Protein AF-0000000070773188 (afdb_homodimer)

pLDDT: mean 74.92, std 26.92, range [25.73, 98.94]

InterPro domains:
  IPR004213 Flt3 ligand [PF02947] (30-165)
  IPR004213 Flt3 ligand [PTHR11032] (2-236)
  IPR009079 Four-helical cytokine-like, core [G3DSA:1.20.1250.10] (27-166)
  IPR009079 Four-helical cytokine-like, core [SSF47266] (28-166)

Sequence (478 aa):
MNWHHGIPNSCLVFLLLLSFSTSSEPSKGCIFGSVPIDTSDFPSIVKNLKKLLLLDYPVPVPVNLKQDEFCKELWHVHLIHRNLNRMINVSGSELEKSIRKLMIHTTFVEMCDINDSCVKFITTNISEFLEPIPSYLSDLRKKMEEFEAHDVPANFSNCTVIHCQPELSPPPALQVTASKQTPDRNSQHDTRGKSYWVLLVIAVLMLVVFVIWMLLHKRPWQRSQRYEERELELVELQTMNWHHGIPNSCLVFLLLLSFSTSSEPSKGCIFGSVPIDTSDFPSIVKNLKKLLLLDYPVPVPVNLKQDEFCKELWHVHLIHRNLNRMINVSGSELEKSIRKLMIHTTFVEMCDINDSCVKFITTNISEFLEPIPSYLSDLRKKMEEFEAHDVPANFSNCTVIHCQPELSPPPALQVTASKQTPDRNSQHDTRGKSYWVLLVIAVLMLVVFVIWMLLHKRPWQRSQRYEERELELVELQT

Foldseek 3Di:
DPPPPPPPPPVVVVVVVVVVCPVVPLPDQQKALDQQADDDPLVVLLVVLVVVDPQQDKDKDFDWFDDDPQQVLLVLLQVLLVRLVVCLVVDDDVSNVSSVVNNSRSVSCVSQLADDPVTDIDMGTVNVSSVCNSVSSVVNSVSQVVCVVVSHIDHCSVNRYTDTHDPPPPPPPPPPPPVPPVVPPCVVVCCVVVVVVVVVVVVVVVVVVVVVVCVVVVPPPPPPPPPVPPVVVVVVVVD/DPPPPPPPPPVVVVVVVVVVCPVVPLPDQQKALDQQADDDPLVVLLVVLVVVDPQQDKFKDFDWFDDDPQQVLLVLLQRLLVRLVVCLVVDDDVSNVSSVVNNSRSVSCVSQLADDPVTDIDMGTVNVSSVCNSVSSVVNSVSQVVCVVVSHIDHCSVNSYTDGHDPPPPPPPPPPPPVPVPVVPPVVPCCVVCVVVVVVVVVVVVVVVVVVVVVVVVPPPPPVVPPVVVVVVVVVVVD

Nearest PDB structures (foldseek):
  7qdp-assembly1_A  TM=8.567E-01  e=2.627E-10  Homo sapiens
  1ete-assembly1_A  TM=8.708E-01  e=9.186E-10  Homo sapiens
  3qs7-assembly1_A  TM=8.500E-01  e=2.559E-09  Homo sapiens
  7zv9-assembly5_I  TM=8.823E-01  e=6.732E-09  Homo sapiens
  3uf2-assembly5_J  TM=5.240E-01  e=2.387E-02  Homo sapiens

Radius of gyration: 49.36 Å; Cα contacts (8 Å, |Δi|>4): 423; chains: 2; bounding box: 162×123×147 Å

Secondary structure (DSSP, 8-state):
----------HHHHHHHHHT-------TTSEESS--S----HHHHHHHHHTTSBTT-EEEEES-BPP-TTTHHHHHHHHHHHHHHHHHHTB-HHHHHHHHHHHTTTGGGGGS--B-TT--EEEEEHHHHHTTHHHHHHHHHHHHHHHHHTT--EE-GGGSB--B--------------------------GGGHHHHHHHHHHHHHHHHHHHHHHHHSGGGGGGGTHHHHHHHHHHHT-/---------HHHHHHHHHHT-------TTSEESS--S----HHHHHHHHHTTSBTT-EEEEES-BPP-TTTHHHHHHHHHHHHHHHHHHTB-HHHHHHHHHHHTTTGGGGGS--B-TT--EEEEEHHHHHTTHHHHHHHHHHHHHHHHHTT--EE-GGGSB--B--------------------------GGGHHHHHHHHHHHHHHHHHHHHHHHHHTHHHHHHHHHHHHHHHHHHH-

Structure (mmCIF, N/CA/C/O backbone):
data_AF-0000000070773188-model_v1
#
loop_
_entity.id
_entity.type
_entity.pdbx_description
1 polymer 'Fms related receptor tyrosine kinase 3 ligand'
#
loop_
_atom_site.group_PDB
_atom_site.id
_atom_site.type_symbol
_atom_site.label_atom_id
_atom_site.label_alt_id
_atom_site.label_comp_id
_atom_site.label_asym_id
_atom_site.label_entity_id
_atom_site.label_seq_id
_atom_site.pdbx_PDB_ins_code
_atom_site.Cartn_x
_atom_site.Cartn_y
_atom_site.Cartn_z
_atom_site.occupancy
_atom_site.B_iso_or_equiv
_atom_site.auth_seq_id
_atom_site.auth_comp_id
_atom_site.auth_asym_id
_atom_site.auth_atom_id
_atom_site.pdbx_PDB_model_num
ATOM 1 N N . MET A 1 1 ? 27.734 -11.766 65.25 1 29.62 1 MET A N 1
ATOM 2 C CA . MET A 1 1 ? 27.609 -10.406 64.75 1 29.62 1 MET A CA 1
ATOM 3 C C . MET A 1 1 ? 26.906 -10.406 63.375 1 29.62 1 MET A C 1
ATOM 5 O O . MET A 1 1 ? 27.438 -10.938 62.406 1 29.62 1 MET A O 1
ATOM 9 N N . ASN A 1 2 ? 25.547 -10.516 63.344 1 33.69 2 ASN A N 1
ATOM 10 C CA . ASN A 1 2 ? 24.516 -10.641 62.312 1 33.69 2 ASN A CA 1
ATOM 11 C C . ASN A 1 2 ? 24.469 -9.398 61.438 1 33.69 2 ASN A C 1
ATOM 13 O O . ASN A 1 2 ? 24.156 -8.305 61.906 1 33.69 2 ASN A O 1
ATOM 17 N N . TRP A 1 3 ? 25.422 -9.305 60.5 1 35.88 3 TRP A N 1
ATOM 18 C CA . TRP A 1 3 ? 25.562 -8.219 59.531 1 35.88 3 TRP A CA 1
ATOM 19 C C . TRP A 1 3 ? 24.312 -8.102 58.688 1 35.88 3 TRP A C 1
ATOM 21 O O . TRP A 1 3 ? 23.953 -9.039 57.969 1 35.88 3 TRP A O 1
ATOM 31 N N . HIS A 1 4 ? 23.25 -7.434 59.188 1 36.78 4 HIS A N 1
ATOM 32 C CA . HIS A 1 4 ? 22.047 -7.016 58.469 1 36.78 4 HIS A CA 1
ATOM 33 C C . HIS A 1 4 ? 22.391 -6.215 57.219 1 36.78 4 HIS A C 1
ATOM 35 O O . HIS A 1 4 ? 23.047 -5.172 57.312 1 36.78 4 HIS A O 1
ATOM 41 N N . HIS A 1 5 ? 22.844 -6.945 56.156 1 38.97 5 HIS A N 1
ATOM 42 C CA . HIS A 1 5 ? 23.016 -6.332 54.844 1 38.97 5 HIS A CA 1
ATOM 43 C C . HIS A 1 5 ? 21.766 -5.539 54.469 1 38.97 5 HIS A C 1
ATOM 45 O O . HIS A 1 5 ? 20.656 -6.09 54.406 1 38.97 5 HIS A O 1
ATOM 51 N N . GLY A 1 6 ? 21.688 -4.27 54.875 1 37.22 6 GLY A N 1
ATOM 52 C CA . GLY A 1 6 ? 20.688 -3.285 54.5 1 37.22 6 GLY A CA 1
ATOM 53 C C . GLY A 1 6 ? 20.406 -3.236 53 1 37.22 6 GLY A C 1
ATOM 54 O O . GLY A 1 6 ? 21.328 -3.352 52.188 1 37.22 6 GLY A O 1
ATOM 55 N N . ILE A 1 7 ? 19.281 -3.869 52.656 1 40.91 7 ILE A N 1
ATOM 56 C CA . ILE A 1 7 ? 18.656 -3.846 51.312 1 40.91 7 ILE A CA 1
ATOM 57 C C . ILE A 1 7 ? 18.672 -2.42 50.781 1 40.91 7 ILE A C 1
ATOM 59 O O . ILE A 1 7 ? 18.094 -1.511 51.375 1 40.91 7 ILE A O 1
ATOM 63 N N . PRO A 1 8 ? 19.797 -2.09 50.031 1 40.59 8 PRO A N 1
ATOM 64 C CA . PRO A 1 8 ? 19.859 -0.751 49.469 1 40.59 8 PRO A CA 1
ATOM 65 C C . PRO A 1 8 ? 18.531 -0.321 48.812 1 40.59 8 PRO A C 1
ATOM 67 O O . PRO A 1 8 ? 17.688 -1.167 48.5 1 40.59 8 PRO A O 1
ATOM 70 N N . ASN A 1 9 ? 18.203 1.044 48.906 1 40.5 9 ASN A N 1
ATOM 71 C CA . ASN A 1 9 ? 17.109 1.938 48.531 1 40.5 9 ASN A CA 1
ATOM 72 C C . ASN A 1 9 ? 16.797 1.844 47.031 1 40.5 9 ASN A C 1
ATOM 74 O O . ASN A 1 9 ? 17.422 2.52 46.219 1 40.5 9 ASN A O 1
ATOM 78 N N . SER A 1 10 ? 16.609 0.617 46.531 1 43.84 10 SER A N 1
ATOM 79 C CA . SER A 1 10 ? 16.141 0.482 45.156 1 43.84 10 SER A CA 1
ATOM 80 C C . SER A 1 10 ? 14.906 1.344 44.906 1 43.84 10 SER A C 1
ATOM 82 O O . SER A 1 10 ? 14.359 1.335 43.812 1 43.84 10 SER A O 1
ATOM 84 N N . CYS A 1 11 ? 14.328 1.82 46.031 1 43.19 11 CYS A N 1
ATOM 85 C CA . CYS A 1 11 ? 13.094 2.557 45.781 1 43.19 11 CYS A CA 1
ATOM 86 C C . CYS A 1 11 ? 13.383 3.932 45.188 1 43.19 11 CYS A C 1
ATOM 88 O O . CYS A 1 11 ? 12.516 4.547 44.562 1 43.19 11 CYS A O 1
ATOM 90 N N . LEU A 1 12 ? 14.625 4.422 45.5 1 42.66 12 LEU A N 1
ATOM 91 C CA . LEU A 1 12 ? 14.859 5.797 45.062 1 42.66 12 LEU A CA 1
ATOM 92 C C . LEU A 1 12 ? 15.078 5.867 43.562 1 42.66 12 LEU A C 1
ATOM 94 O O . LEU A 1 12 ? 14.758 6.879 42.906 1 42.66 12 LEU A O 1
ATOM 98 N N . VAL A 1 13 ? 15.594 4.734 42.938 1 45.41 13 VAL A N 1
ATOM 99 C CA . VAL A 1 13 ? 15.875 4.867 41.531 1 45.41 13 VAL A CA 1
ATOM 100 C C . VAL A 1 13 ? 14.578 4.852 40.719 1 45.41 13 VAL A C 1
ATOM 102 O O . VAL A 1 13 ? 14.516 5.371 39.625 1 45.41 13 VAL A O 1
ATOM 105 N N . PHE A 1 14 ? 13.508 4.117 41.281 1 43.34 14 PHE A N 1
ATOM 106 C CA . PHE A 1 14 ? 12.281 4.059 40.5 1 43.34 14 PHE A CA 1
ATOM 107 C C . PHE A 1 14 ? 11.586 5.418 40.469 1 43.34 14 PHE A C 1
ATOM 109 O O . PHE A 1 14 ? 10.93 5.77 39.5 1 43.34 14 PHE A O 1
ATOM 116 N N . LEU A 1 15 ? 11.773 6.266 41.594 1 40.38 15 LEU A N 1
ATOM 117 C CA . LEU A 1 15 ? 11.078 7.551 41.625 1 40.38 15 LEU A CA 1
ATOM 118 C C . LEU A 1 15 ? 11.711 8.523 40.625 1 40.38 15 LEU A C 1
ATOM 120 O O . LEU A 1 15 ? 11.023 9.391 40.094 1 40.38 15 LEU A O 1
ATOM 124 N N . LEU A 1 16 ? 13.047 8.414 40.406 1 40.19 16 LEU A N 1
ATOM 125 C CA . LEU A 1 16 ? 13.648 9.422 39.562 1 40.19 16 LEU A CA 1
ATOM 126 C C . LEU A 1 16 ? 13.242 9.203 38.094 1 40.19 16 LEU A C 1
ATOM 128 O O . LEU A 1 16 ? 13.164 10.156 37.312 1 40.19 16 LEU A O 1
ATOM 132 N N . LEU A 1 17 ? 13.086 7.902 37.75 1 40.06 17 LEU A N 1
ATOM 133 C CA . LEU A 1 17 ? 12.758 7.73 36.312 1 40.06 17 LEU A CA 1
ATOM 134 C C . LEU A 1 17 ? 11.344 8.219 36.031 1 40.06 17 LEU A C 1
ATOM 136 O O . LEU A 1 17 ? 11.031 8.594 34.906 1 40.06 17 LEU A O 1
ATOM 140 N N . LEU A 1 18 ? 10.461 8.148 37.031 1 40.38 18 LEU A N 1
ATOM 141 C CA . LEU A 1 18 ? 9.109 8.641 36.75 1 40.38 18 LEU A CA 1
ATOM 142 C C . LEU A 1 18 ? 9.102 10.156 36.625 1 40.38 18 LEU A C 1
ATOM 144 O O . LEU A 1 18 ? 8.219 10.727 35.969 1 40.38 18 LEU A O 1
ATOM 148 N N . SER A 1 19 ? 9.969 10.859 37.344 1 39.88 19 SER A N 1
ATOM 149 C CA . SER A 1 19 ? 9.867 12.312 37.281 1 39.88 19 SER A CA 1
ATOM 150 C C . SER A 1 19 ? 10.281 12.852 35.938 1 39.88 19 SER A C 1
ATOM 152 O O . SER A 1 19 ? 9.938 13.977 35.562 1 39.88 19 SER A O 1
ATOM 154 N N . PHE A 1 20 ? 11.258 12.219 35.25 1 39.25 20 PHE A N 1
ATOM 155 C CA . PHE A 1 20 ? 11.68 12.883 34 1 39.25 20 PHE A CA 1
ATOM 156 C C . PHE A 1 20 ? 10.625 12.742 32.938 1 39.25 20 PHE A C 1
ATOM 158 O O . PHE A 1 20 ? 10.82 13.188 31.797 1 39.25 20 PHE A O 1
ATOM 165 N N . SER A 1 21 ? 9.766 11.781 33.062 1 37.88 21 SER A N 1
ATOM 166 C CA . SER A 1 21 ? 8.742 11.938 32.031 1 37.88 21 SER A CA 1
ATOM 167 C C . SER A 1 21 ? 7.898 13.188 32.281 1 37.88 21 SER A C 1
ATOM 169 O O . SER A 1 21 ? 6.844 13.117 32.906 1 37.88 21 SER A O 1
ATOM 171 N N . THR A 1 22 ? 8.445 14.297 32.719 1 37.09 22 THR A N 1
ATOM 172 C CA . THR A 1 22 ? 7.617 15.469 32.469 1 37.09 22 THR A CA 1
ATOM 173 C C . THR A 1 22 ? 6.863 15.344 31.141 1 37.09 22 THR A C 1
ATOM 175 O O . THR A 1 22 ? 7.465 15.422 30.062 1 37.09 22 THR A O 1
ATOM 178 N N . SER A 1 23 ? 6 14.383 31.047 1 39.22 23 SER A N 1
ATOM 179 C CA . SER A 1 23 ? 4.953 14.609 30.047 1 39.22 23 SER A CA 1
ATOM 180 C C . SER A 1 23 ? 4.66 16.094 29.875 1 39.22 23 SER A C 1
ATOM 182 O O . SER A 1 23 ? 4.344 16.781 30.844 1 39.22 23 SER A O 1
ATOM 184 N N . SER A 1 24 ? 5.5 16.891 29.125 1 40.66 24 SER A N 1
ATOM 185 C CA . SER A 1 24 ? 4.984 18.172 28.688 1 40.66 24 SER A CA 1
ATOM 186 C C . SER A 1 24 ? 3.461 18.203 28.703 1 40.66 24 SER A C 1
ATOM 188 O O . SER A 1 24 ? 2.816 17.344 28.094 1 40.66 24 SER A O 1
ATOM 190 N N . GLU A 1 25 ? 2.777 18.469 29.797 1 44.78 25 GLU A N 1
ATOM 191 C CA . GLU A 1 25 ? 1.37 18.844 29.75 1 44.78 25 GLU A CA 1
ATOM 192 C C . GLU A 1 25 ? 0.973 19.344 28.375 1 44.78 25 GLU A C 1
ATOM 194 O O . GLU A 1 25 ? 1.732 20.078 27.734 1 44.78 25 GLU A O 1
ATOM 199 N N . PRO A 1 26 ? 0.299 18.484 27.594 1 47.28 26 PRO A N 1
ATOM 200 C CA . PRO A 1 26 ? -0.223 19.109 26.375 1 47.28 26 PRO A CA 1
ATOM 201 C C . PRO A 1 26 ? -0.466 20.609 26.547 1 47.28 26 PRO A C 1
ATOM 203 O O . PRO A 1 26 ? -1.081 21.031 27.516 1 47.28 26 PRO A O 1
ATOM 206 N N . SER A 1 27 ? 0.454 21.5 26.391 1 51.06 27 SER A N 1
ATOM 207 C CA . SER A 1 27 ? 0.177 22.938 26.422 1 51.06 27 SER A CA 1
ATOM 208 C C . SER A 1 27 ? -1.197 23.25 25.828 1 51.06 27 SER A C 1
ATOM 210 O O . SER A 1 27 ? -1.554 22.734 24.766 1 51.06 27 SER A O 1
ATOM 212 N N . LYS A 1 28 ? -2.164 23.5 26.578 1 61.47 28 LYS A N 1
ATOM 213 C CA . LYS A 1 28 ? -3.379 24.172 26.125 1 61.47 28 LYS A CA 1
ATOM 214 C C . LYS A 1 28 ? -3.066 25.203 25.047 1 61.47 28 LYS A C 1
ATOM 216 O O . LYS A 1 28 ? -2.174 26.031 25.203 1 61.47 28 LYS A O 1
ATOM 221 N N . GLY A 1 29 ? -3.348 25.141 23.734 1 80.38 29 GLY A N 1
ATOM 222 C CA . GLY A 1 29 ? -3.426 26.188 22.734 1 80.38 29 GLY A CA 1
ATOM 223 C C . GLY A 1 29 ? -2.328 26.094 21.688 1 80.38 29 GLY A C 1
ATOM 224 O O . GLY A 1 29 ? -1.975 27.094 21.062 1 80.38 29 GLY A O 1
ATOM 225 N N . CYS A 1 30 ? -1.532 24.938 21.516 1 95.88 30 CYS A N 1
ATOM 226 C CA . CYS A 1 30 ? -0.493 24.75 20.516 1 95.88 30 CYS A CA 1
ATOM 227 C C . CYS A 1 30 ? 0.729 25.609 20.828 1 95.88 30 CYS A C 1
ATOM 229 O O . CYS A 1 30 ? 1.216 26.344 19.969 1 95.88 30 CYS A O 1
ATOM 231 N N . ILE A 1 31 ? 1.1 25.594 22.109 1 95.69 31 ILE A N 1
ATOM 232 C CA . ILE A 1 31 ? 2.27 26.281 22.625 1 95.69 31 ILE A CA 1
ATOM 233 C C . ILE A 1 31 ? 3.244 25.281 23.234 1 95.69 31 ILE A C 1
ATOM 235 O O . ILE A 1 31 ? 2.861 24.469 24.062 1 95.69 31 ILE A O 1
ATOM 239 N N . PHE A 1 32 ? 4.477 25.453 22.797 1 95.62 32 PHE A N 1
ATOM 240 C CA . PHE A 1 32 ? 5.441 24.422 23.188 1 95.62 32 PHE A CA 1
ATOM 241 C C . PHE A 1 32 ? 6.602 25.047 23.969 1 95.62 32 PHE A C 1
ATOM 243 O O . PHE A 1 32 ? 7.309 25.906 23.453 1 95.62 32 PHE A O 1
ATOM 250 N N . GLY A 1 33 ? 6.758 24.562 25.203 1 92 33 GLY A N 1
ATOM 251 C CA . GLY A 1 33 ? 7.863 25.031 26.016 1 92 33 GLY A CA 1
ATOM 252 C C . GLY A 1 33 ? 9.203 24.469 25.578 1 92 33 GLY A C 1
ATOM 253 O O . GLY A 1 33 ? 10.25 25.047 25.906 1 92 33 GLY A O 1
ATOM 254 N N . SER A 1 34 ? 9.164 23.344 25 1 91.88 34 SER A N 1
ATOM 255 C CA . SER A 1 34 ? 10.336 22.703 24.422 1 91.88 34 SER A CA 1
ATOM 256 C C . SER A 1 34 ? 10.031 22.141 23.031 1 91.88 34 SER A C 1
ATOM 258 O O . SER A 1 34 ? 8.859 21.969 22.672 1 91.88 34 SER A O 1
ATOM 260 N N . VAL A 1 35 ? 11.07 21.938 22.281 1 95 35 VAL A N 1
ATOM 261 C CA . VAL A 1 35 ? 10.891 21.406 20.938 1 95 35 VAL A CA 1
ATOM 262 C C . VAL A 1 35 ? 10.461 19.938 21.031 1 95 35 VAL A C 1
ATOM 264 O O . VAL A 1 35 ? 11.219 19.078 21.484 1 95 35 VAL A O 1
ATOM 267 N N . PRO A 1 36 ? 9.336 19.641 20.578 1 94.62 36 PRO A N 1
ATOM 268 C CA . PRO A 1 36 ? 8.82 18.281 20.703 1 94.62 36 PRO A CA 1
ATOM 269 C C . PRO A 1 36 ? 9.32 17.359 19.594 1 94.62 36 PRO A C 1
ATOM 271 O O . PRO A 1 36 ? 9.016 16.156 19.594 1 94.62 36 PRO A O 1
ATOM 274 N N . ILE A 1 37 ? 10.039 17.812 18.656 1 95.94 37 ILE A N 1
ATOM 275 C CA . ILE A 1 37 ? 10.57 17.031 17.547 1 95.94 37 ILE A CA 1
ATOM 276 C C . ILE A 1 37 ? 12.008 16.609 17.859 1 95.94 37 ILE A C 1
ATOM 278 O O . ILE A 1 37 ? 12.891 17.453 18 1 95.94 37 ILE A O 1
ATOM 282 N N . ASP A 1 38 ? 12.203 15.359 17.953 1 90.31 38 ASP A N 1
ATOM 283 C CA . ASP A 1 38 ? 13.539 14.859 18.25 1 90.31 38 ASP A CA 1
ATOM 284 C C . ASP A 1 38 ? 14.484 15.07 17.078 1 90.31 38 ASP A C 1
ATOM 286 O O . ASP A 1 38 ? 14.039 15.195 15.938 1 90.31 38 ASP A O 1
ATOM 290 N N . THR A 1 3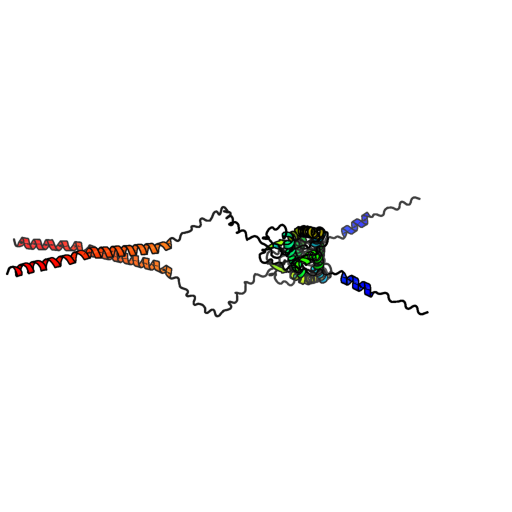9 ? 15.758 15.234 17.516 1 83.88 39 THR A N 1
ATOM 291 C CA . THR A 1 39 ? 16.781 15.273 16.484 1 83.88 39 THR A CA 1
ATOM 292 C C . THR A 1 39 ? 16.953 13.898 15.844 1 83.88 39 THR A C 1
ATOM 294 O O . THR A 1 39 ? 17.109 12.898 16.547 1 83.88 39 THR A O 1
ATOM 297 N N . SER A 1 40 ? 16.609 13.812 14.617 1 86.38 40 SER A N 1
ATOM 298 C CA . SER A 1 40 ? 16.75 12.555 13.891 1 86.38 40 SER A CA 1
ATOM 299 C C . SER A 1 40 ? 17.156 12.797 12.445 1 86.38 40 SER A C 1
ATOM 301 O O . SER A 1 40 ? 17.109 13.93 11.961 1 86.38 40 SER A O 1
ATOM 303 N N . ASP A 1 41 ? 17.781 11.75 11.945 1 94.69 41 ASP A N 1
ATOM 304 C CA . ASP A 1 41 ? 18.016 11.727 10.508 1 94.69 41 ASP A CA 1
ATOM 305 C C . ASP A 1 41 ? 16.734 11.352 9.75 1 94.69 41 ASP A C 1
ATOM 307 O O . ASP A 1 41 ? 16.547 10.188 9.391 1 94.69 41 ASP A O 1
ATOM 311 N N . PHE A 1 42 ? 15.938 12.375 9.523 1 97.69 42 PHE A N 1
ATOM 312 C CA . PHE A 1 42 ? 14.609 12.156 8.945 1 97.69 42 PHE A CA 1
ATOM 313 C C . PHE A 1 42 ? 14.727 11.531 7.559 1 97.69 42 PHE A C 1
ATOM 315 O O . PHE A 1 42 ? 13.977 10.609 7.223 1 97.69 42 PHE A O 1
ATOM 322 N N . PRO A 1 43 ? 15.703 12.016 6.723 1 98.06 43 PRO A N 1
ATOM 323 C CA . PRO A 1 43 ? 15.828 11.383 5.41 1 98.06 43 PRO A CA 1
ATOM 324 C C . PRO A 1 43 ? 16.109 9.883 5.504 1 98.06 43 PRO A C 1
ATOM 326 O O . PRO A 1 43 ? 15.555 9.094 4.727 1 98.06 43 PRO A O 1
ATOM 329 N N . SER A 1 44 ? 16.891 9.5 6.469 1 98 44 SER A N 1
ATOM 330 C CA . SER A 1 44 ? 17.188 8.078 6.641 1 98 44 SER A CA 1
ATOM 331 C C . SER A 1 44 ? 15.961 7.305 7.109 1 98 44 SER A C 1
ATOM 333 O O . SER A 1 44 ? 15.727 6.176 6.668 1 98 44 SER A O 1
ATOM 335 N N . ILE A 1 45 ? 15.156 7.875 7.965 1 97.88 45 ILE A N 1
ATOM 336 C CA . ILE A 1 45 ? 13.945 7.234 8.453 1 97.88 45 ILE A CA 1
ATOM 337 C C . ILE A 1 45 ? 12.992 6.98 7.289 1 97.88 45 ILE A C 1
ATOM 339 O O . ILE A 1 45 ? 12.445 5.879 7.152 1 97.88 45 ILE A O 1
ATOM 343 N N . VAL A 1 46 ? 12.844 7.965 6.473 1 98.62 46 VAL A N 1
ATOM 344 C CA . VAL A 1 46 ? 11.93 7.871 5.336 1 98.62 46 VAL A CA 1
ATOM 345 C C . VAL A 1 46 ? 12.469 6.867 4.324 1 98.62 46 VAL A C 1
ATOM 347 O O . VAL A 1 46 ? 11.711 6.062 3.773 1 98.62 46 VAL A O 1
ATOM 350 N N . LYS A 1 47 ? 13.758 6.922 4.074 1 98.5 47 LYS A N 1
ATOM 351 C CA . LYS A 1 47 ? 14.383 5.977 3.158 1 98.5 47 LYS A CA 1
ATOM 352 C C . LYS A 1 47 ? 14.141 4.535 3.604 1 98.5 47 LYS A C 1
ATOM 354 O O . LYS A 1 47 ? 13.797 3.678 2.789 1 98.5 47 LYS A O 1
ATOM 359 N N . ASN A 1 48 ? 14.289 4.32 4.859 1 98.06 48 ASN A N 1
ATOM 360 C CA . ASN A 1 48 ? 14.102 2.977 5.395 1 98.06 48 ASN A CA 1
ATOM 361 C C . ASN A 1 48 ? 12.633 2.555 5.332 1 98.06 48 ASN A C 1
ATOM 363 O O . ASN A 1 48 ? 12.328 1.39 5.074 1 98.06 48 ASN A O 1
ATOM 367 N N . LEU A 1 49 ? 11.766 3.459 5.57 1 98.75 49 LEU A N 1
ATOM 368 C CA . LEU A 1 49 ? 10.344 3.16 5.453 1 98.75 49 LEU A CA 1
ATOM 369 C C . LEU A 1 49 ? 9.977 2.793 4.016 1 98.75 49 LEU A C 1
ATOM 371 O O . LEU A 1 49 ? 9.234 1.84 3.785 1 98.75 49 LEU A O 1
ATOM 375 N N . LYS A 1 50 ? 10.539 3.475 3.082 1 98.75 50 LYS A N 1
ATOM 376 C CA . LYS A 1 50 ? 10.258 3.236 1.671 1 98.75 50 LYS A CA 1
ATOM 377 C C . LYS A 1 50 ? 10.656 1.822 1.261 1 98.75 50 LYS A C 1
ATOM 379 O O . LYS A 1 50 ? 10.023 1.219 0.392 1 98.75 50 LYS A O 1
ATOM 384 N N . LYS A 1 51 ? 11.609 1.254 1.883 1 98.62 51 LYS A N 1
ATOM 385 C CA . LYS A 1 51 ? 12.062 -0.096 1.566 1 98.62 51 LYS A CA 1
ATOM 386 C C . LYS A 1 51 ? 10.977 -1.126 1.852 1 98.62 51 LYS A C 1
ATOM 388 O O . LYS A 1 51 ? 11 -2.23 1.304 1 98.62 51 LYS A O 1
ATOM 393 N N . LEU A 1 52 ? 9.969 -0.744 2.646 1 98.62 52 LEU A N 1
ATOM 394 C CA . LEU A 1 52 ? 8.969 -1.7 3.121 1 98.62 52 LEU A CA 1
ATOM 395 C C . LEU A 1 52 ? 7.609 -1.43 2.488 1 98.62 52 LEU A C 1
ATOM 397 O O . LEU A 1 52 ? 6.598 -1.988 2.918 1 98.62 52 LEU A O 1
ATOM 401 N N . LEU A 1 53 ? 7.605 -0.578 1.47 1 98.94 53 LEU A N 1
ATOM 402 C CA . LEU A 1 53 ? 6.305 -0.121 0.996 1 98.94 53 LEU A CA 1
ATOM 403 C C . LEU A 1 53 ? 6.094 -0.503 -0.466 1 98.94 53 LEU A C 1
ATOM 405 O O . LEU A 1 53 ? 7.059 -0.678 -1.212 1 98.94 53 LEU A O 1
ATOM 409 N N . LEU A 1 54 ? 4.82 -0.721 -0.79 1 98.88 54 LEU A N 1
ATOM 410 C CA . LEU A 1 54 ? 4.398 -0.55 -2.176 1 98.88 54 LEU A CA 1
ATOM 411 C C . LEU A 1 54 ? 4.293 0.928 -2.535 1 98.88 54 LEU A C 1
ATOM 413 O O . LEU A 1 54 ? 3.387 1.622 -2.066 1 98.88 54 LEU A O 1
ATOM 417 N N . LEU A 1 55 ? 5.105 1.342 -3.389 1 98.88 55 LEU A N 1
ATOM 418 C CA . LEU A 1 55 ? 5.41 2.762 -3.543 1 98.88 55 LEU A CA 1
ATOM 419 C C . LEU A 1 55 ? 4.312 3.467 -4.336 1 98.88 55 LEU A C 1
ATOM 421 O O . LEU A 1 55 ? 4.281 4.699 -4.398 1 98.88 55 LEU A O 1
ATOM 425 N N . ASP A 1 56 ? 3.424 2.758 -4.895 1 98.62 56 ASP A N 1
ATOM 426 C CA . ASP A 1 56 ? 2.307 3.359 -5.617 1 98.62 56 ASP A CA 1
ATOM 427 C C . ASP A 1 56 ? 1.041 3.371 -4.762 1 98.62 56 ASP A C 1
ATOM 429 O O . ASP A 1 56 ? -0.05 3.648 -5.262 1 98.62 56 ASP A O 1
ATOM 433 N N . TYR A 1 57 ? 1.117 3.08 -3.492 1 98.88 57 TYR A N 1
ATOM 434 C CA . TYR A 1 57 ? -0.02 3.168 -2.582 1 98.88 57 TYR A CA 1
ATOM 435 C C . TYR A 1 57 ? -0.612 4.574 -2.586 1 98.88 57 TYR A C 1
ATOM 437 O O . TYR A 1 57 ? 0.114 5.559 -2.451 1 98.88 57 TYR A O 1
ATOM 445 N N . PRO A 1 58 ? -1.866 4.637 -2.652 1 98.56 58 PRO A N 1
ATOM 446 C CA . PRO A 1 58 ? -2.498 5.957 -2.75 1 98.56 58 PRO A CA 1
ATOM 447 C C . PRO A 1 58 ? -2.609 6.66 -1.399 1 98.56 58 PRO A C 1
ATOM 449 O O . PRO A 1 58 ? -3.035 6.047 -0.415 1 98.56 58 PRO A O 1
ATOM 452 N N . VAL A 1 59 ? -2.275 7.926 -1.415 1 98.75 59 VAL A N 1
ATOM 453 C CA . VAL A 1 59 ? -2.363 8.742 -0.209 1 98.75 59 VAL A CA 1
ATOM 454 C C . VAL A 1 59 ? -2.957 10.109 -0.55 1 98.75 59 VAL A C 1
ATOM 456 O O . VAL A 1 59 ? -2.537 10.75 -1.516 1 98.75 59 VAL A O 1
ATOM 459 N N . PRO A 1 60 ? -3.943 10.586 0.246 1 98.56 60 PRO A N 1
ATOM 460 C CA . PRO A 1 60 ? -4.457 11.938 0.033 1 98.56 60 PRO A CA 1
ATOM 461 C C . PRO A 1 60 ? -3.49 13.016 0.513 1 98.56 60 PRO A C 1
ATOM 463 O O . PRO A 1 60 ? -2.969 12.938 1.628 1 98.56 60 PRO A O 1
ATOM 466 N N . VAL A 1 61 ? -3.27 14 -0.332 1 98.56 61 VAL A N 1
ATOM 467 C CA . VAL A 1 61 ? -2.41 15.125 0.033 1 98.56 61 VAL A CA 1
ATOM 468 C C . VAL A 1 61 ? -3.135 16.438 -0.244 1 98.56 61 VAL A C 1
ATOM 470 O O . VAL A 1 61 ? -3.945 16.531 -1.169 1 98.56 61 VAL A O 1
ATOM 473 N N . PRO A 1 62 ? -2.85 17.438 0.547 1 97.81 62 PRO A N 1
ATOM 474 C CA . PRO A 1 62 ? -3.535 18.719 0.364 1 97.81 62 PRO A CA 1
ATOM 475 C C . PRO A 1 62 ? -3.094 19.453 -0.904 1 97.81 62 PRO A C 1
ATOM 477 O O . PRO A 1 62 ? -1.924 19.375 -1.289 1 97.81 62 PRO A O 1
ATOM 480 N N . VAL A 1 63 ? -4.098 20.234 -1.479 1 96.19 63 VAL A N 1
ATOM 481 C CA . VAL A 1 63 ? -3.764 20.891 -2.734 1 96.19 63 VAL A CA 1
ATOM 482 C C . VAL A 1 63 ? -4.062 22.391 -2.623 1 96.19 63 VAL A C 1
ATOM 484 O O . VAL A 1 63 ? -3.611 23.188 -3.451 1 96.19 63 VAL A O 1
ATOM 487 N N . ASN A 1 64 ? -4.738 22.812 -1.572 1 96.88 64 ASN A N 1
ATOM 488 C CA . ASN A 1 64 ? -5.188 24.203 -1.554 1 96.88 64 ASN A CA 1
ATOM 489 C C . ASN A 1 64 ? -4.734 24.922 -0.286 1 96.88 64 ASN A C 1
ATOM 491 O O . ASN A 1 64 ? -5.383 25.859 0.163 1 96.88 64 ASN A O 1
ATOM 495 N N . LEU A 1 65 ? -3.664 24.484 0.341 1 97.06 65 LEU A N 1
ATOM 496 C CA . LEU A 1 65 ? -3.16 25.172 1.519 1 97.06 65 LEU A CA 1
ATOM 497 C C . LEU A 1 65 ? -2.643 26.562 1.15 1 97.06 65 LEU A C 1
ATOM 499 O O . LEU A 1 65 ? -1.954 26.719 0.14 1 97.06 65 LEU A O 1
ATOM 503 N N . LYS A 1 66 ? -2.99 27.5 1.937 1 96.12 66 LYS A N 1
ATOM 504 C CA . LYS A 1 66 ? -2.441 28.844 1.753 1 96.12 66 LYS A CA 1
ATOM 505 C C . LYS A 1 66 ? -0.968 28.891 2.146 1 96.12 66 LYS A C 1
ATOM 507 O O . LYS A 1 66 ? -0.548 28.219 3.09 1 96.12 66 LYS A O 1
ATOM 512 N N . GLN A 1 67 ? -0.296 29.703 1.388 1 92.94 67 GLN A N 1
ATOM 513 C CA . GLN A 1 67 ? 1.101 29.891 1.761 1 92.94 67 GLN A CA 1
ATOM 514 C C . GLN A 1 67 ? 1.222 30.75 3.018 1 92.94 67 GLN A C 1
ATOM 516 O O . GLN A 1 67 ? 0.568 31.781 3.131 1 92.94 67 GLN A O 1
ATOM 521 N N . ASP A 1 68 ? 1.872 30.203 4.02 1 94.75 68 ASP A N 1
ATOM 522 C CA . ASP A 1 68 ? 2.137 30.906 5.273 1 94.75 68 ASP A CA 1
ATOM 523 C C . ASP A 1 68 ? 3.553 30.625 5.773 1 94.75 68 ASP A C 1
ATOM 525 O O . ASP A 1 68 ? 3.904 29.469 6.043 1 94.75 68 ASP A O 1
ATOM 529 N N . GLU A 1 69 ? 4.254 31.641 5.895 1 93.94 69 GLU A N 1
ATOM 530 C CA . GLU A 1 69 ? 5.664 31.469 6.242 1 93.94 69 GLU A CA 1
ATOM 531 C C . GLU A 1 69 ? 5.816 30.906 7.652 1 93.94 69 GLU A C 1
ATOM 533 O O . GLU A 1 69 ? 6.766 30.172 7.93 1 93.94 69 GLU A O 1
ATOM 538 N N . PHE A 1 70 ? 4.934 31.234 8.492 1 96.06 70 PHE A N 1
ATOM 539 C CA . PHE A 1 70 ? 5.078 30.828 9.891 1 96.06 70 PHE A CA 1
ATOM 540 C C . PHE A 1 70 ? 4.359 29.516 10.148 1 96.06 70 PHE A C 1
ATOM 542 O O . PHE A 1 70 ? 4.914 28.609 10.789 1 96.06 70 PHE A O 1
ATOM 549 N N . CYS A 1 71 ? 3.15 29.266 9.602 1 98.06 71 CYS A N 1
ATOM 550 C CA . CYS A 1 71 ? 2.309 28.141 10 1 98.06 71 CYS A CA 1
ATOM 551 C C . CYS A 1 71 ? 2.465 26.984 9.031 1 98.06 71 CYS A C 1
ATOM 553 O O . CYS A 1 71 ? 2.068 25.859 9.344 1 98.06 71 CYS A O 1
ATOM 555 N N . LYS A 1 72 ? 3.051 27.141 7.914 1 97.5 72 LYS A N 1
ATOM 556 C CA . LYS A 1 72 ? 3.053 26.188 6.816 1 97.5 72 LYS A CA 1
ATOM 557 C C . LYS A 1 72 ? 3.564 24.812 7.277 1 97.5 72 LYS A C 1
ATOM 559 O O . LYS A 1 72 ? 2.926 23.797 7.031 1 97.5 72 LYS A O 1
ATOM 564 N N . GLU A 1 73 ? 4.691 24.828 7.938 1 98.06 73 GLU A N 1
ATOM 565 C CA . GLU A 1 73 ? 5.293 23.562 8.328 1 98.06 73 GLU A CA 1
ATOM 566 C C . GLU A 1 73 ? 4.422 22.812 9.336 1 98.06 73 GLU A C 1
ATOM 568 O O . GLU A 1 73 ? 4.262 21.594 9.25 1 98.06 73 GLU A O 1
ATOM 573 N N . LEU A 1 74 ? 3.842 23.531 10.25 1 98.25 74 LEU A N 1
ATOM 574 C CA . LEU A 1 74 ? 2.98 22.891 11.242 1 98.25 74 LEU A CA 1
ATOM 575 C C . LEU A 1 74 ? 1.745 22.297 10.586 1 98.25 74 LEU A C 1
ATOM 577 O O . LEU A 1 74 ? 1.334 21.172 10.93 1 98.25 74 LEU A O 1
ATOM 581 N N . TRP A 1 75 ? 1.151 22.969 9.656 1 98.69 75 TRP A N 1
ATOM 582 C CA . TRP A 1 75 ? -0.027 22.469 8.953 1 98.69 75 TRP A CA 1
ATOM 583 C C . TRP A 1 75 ? 0.294 21.203 8.188 1 98.69 75 TRP A C 1
ATOM 585 O O . TRP A 1 75 ? -0.459 20.219 8.25 1 98.69 75 TRP A O 1
ATOM 595 N N . HIS A 1 76 ? 1.394 21.219 7.523 1 98.62 76 HIS A N 1
ATOM 596 C CA . HIS A 1 76 ? 1.794 20.016 6.797 1 98.62 76 HIS A CA 1
ATOM 597 C C . HIS A 1 76 ? 2.053 18.859 7.746 1 98.62 76 HIS A C 1
ATOM 599 O O . HIS A 1 76 ? 1.635 17.719 7.477 1 98.62 76 HIS A O 1
ATOM 605 N N . VAL A 1 77 ? 2.709 19.109 8.805 1 98.69 77 VAL A N 1
ATOM 606 C CA . VAL A 1 77 ? 3.014 18.047 9.75 1 98.69 77 VAL A CA 1
ATOM 607 C C . VAL A 1 77 ? 1.719 17.5 10.344 1 98.69 77 VAL A C 1
ATOM 609 O O . VAL A 1 77 ? 1.592 16.281 10.555 1 98.69 77 VAL A O 1
ATOM 612 N N . HIS A 1 78 ? 0.773 18.344 10.555 1 98.56 78 HIS A N 1
ATOM 613 C CA . HIS A 1 78 ? -0.541 17.922 11.023 1 98.56 78 HIS A CA 1
ATOM 614 C C . HIS A 1 78 ? -1.19 16.953 10.039 1 98.56 78 HIS A C 1
ATOM 616 O O . HIS A 1 78 ? -1.672 15.883 10.438 1 98.56 78 HIS A O 1
ATOM 622 N N . LEU A 1 79 ? -1.186 17.281 8.812 1 98.81 79 LEU A N 1
ATOM 623 C CA . LEU A 1 79 ? -1.812 16.453 7.785 1 98.81 79 LEU A CA 1
ATOM 624 C C . LEU A 1 79 ? -1.004 15.188 7.543 1 98.81 79 LEU A C 1
ATOM 626 O O . LEU A 1 79 ? -1.572 14.133 7.25 1 98.81 79 LEU A O 1
ATOM 630 N N . ILE A 1 80 ? 0.286 15.297 7.664 1 98.81 80 ILE A N 1
ATOM 631 C CA . ILE A 1 80 ? 1.15 14.125 7.574 1 98.81 80 ILE A CA 1
ATOM 632 C C . ILE A 1 80 ? 0.819 13.156 8.703 1 98.81 80 ILE A C 1
ATOM 634 O O . ILE A 1 80 ? 0.686 11.953 8.477 1 98.81 80 ILE A O 1
ATOM 638 N N . HIS A 1 81 ? 0.647 13.672 9.867 1 98.75 81 HIS A N 1
ATOM 639 C CA . HIS A 1 81 ? 0.302 12.844 11.016 1 98.75 81 HIS A CA 1
ATOM 640 C C . HIS A 1 81 ? -1.003 12.094 10.781 1 98.75 81 HIS A C 1
ATOM 642 O O . HIS A 1 81 ? -1.104 10.906 11.094 1 98.75 81 HIS A O 1
ATOM 648 N N . ARG A 1 82 ? -1.929 12.727 10.242 1 98.38 82 ARG A N 1
ATOM 649 C CA . ARG A 1 82 ? -3.211 12.109 9.922 1 98.38 82 ARG A CA 1
ATOM 650 C C . ARG A 1 82 ? -3.029 10.93 8.969 1 98.38 82 ARG A C 1
ATOM 652 O O . ARG A 1 82 ? -3.598 9.859 9.18 1 98.38 82 ARG A O 1
ATOM 659 N N . ASN A 1 83 ? -2.285 11.172 7.941 1 98.81 83 ASN A N 1
ATOM 660 C CA . ASN A 1 83 ? -2.033 10.109 6.977 1 98.81 83 ASN A CA 1
ATOM 661 C C . ASN A 1 83 ? -1.27 8.945 7.613 1 98.81 83 ASN A C 1
ATOM 663 O O . ASN A 1 83 ? -1.566 7.781 7.344 1 98.81 83 ASN A O 1
ATOM 667 N N . LEU A 1 84 ? -0.27 9.234 8.422 1 98.88 84 LEU A N 1
ATOM 668 C CA . LEU A 1 84 ? 0.481 8.18 9.102 1 98.88 84 LEU A CA 1
ATOM 669 C C . LEU A 1 84 ? -0.429 7.363 10.016 1 98.88 84 LEU A C 1
ATOM 671 O O . LEU A 1 84 ? -0.311 6.137 10.078 1 98.88 84 LEU A O 1
ATOM 675 N N . ASN A 1 85 ? -1.337 8.039 10.656 1 98.62 85 ASN A N 1
ATOM 676 C CA . ASN A 1 85 ? -2.291 7.344 11.516 1 98.62 85 ASN A CA 1
ATOM 677 C C . ASN A 1 85 ? -3.176 6.395 10.711 1 98.62 85 ASN A C 1
ATOM 679 O O . ASN A 1 85 ? -3.424 5.266 11.133 1 98.62 85 ASN A O 1
ATOM 683 N N . ARG A 1 86 ? -3.619 6.82 9.625 1 98.5 86 ARG A N 1
ATOM 684 C CA . ARG A 1 86 ? -4.422 5.973 8.742 1 98.5 86 ARG A CA 1
ATOM 685 C C . ARG A 1 86 ? -3.631 4.75 8.297 1 98.5 86 ARG A C 1
ATOM 687 O O . ARG A 1 86 ? -4.152 3.635 8.289 1 98.5 86 ARG A O 1
ATOM 694 N N . MET A 1 87 ? -2.445 5.008 7.93 1 98.81 87 MET A N 1
ATOM 695 C CA . MET A 1 87 ? -1.596 3.91 7.477 1 98.81 87 MET A CA 1
ATOM 696 C C . MET A 1 87 ? -1.367 2.898 8.594 1 98.81 87 MET A C 1
ATOM 698 O O . MET A 1 87 ? -1.388 1.689 8.352 1 98.81 87 MET A O 1
ATOM 702 N N . ILE A 1 88 ? -1.181 3.408 9.758 1 98.75 88 ILE A N 1
ATOM 703 C CA . ILE A 1 88 ? -0.954 2.533 10.898 1 98.75 88 ILE A CA 1
ATOM 704 C C . ILE A 1 88 ? -2.16 1.617 11.094 1 98.75 88 ILE A C 1
ATOM 706 O O . ILE A 1 88 ? -2.004 0.424 11.367 1 98.75 88 ILE A O 1
ATOM 710 N N . ASN A 1 89 ? -3.33 2.092 10.898 1 98.5 89 ASN A N 1
ATOM 711 C CA . ASN A 1 89 ? -4.566 1.355 11.141 1 98.5 89 ASN A CA 1
ATOM 712 C C . ASN A 1 89 ? -4.73 0.201 10.156 1 98.5 89 ASN A C 1
ATOM 714 O O . ASN A 1 89 ? -5.484 -0.737 10.414 1 98.5 89 ASN A O 1
ATOM 718 N N . VAL A 1 90 ? -4.055 0.236 9.078 1 98.75 90 VAL A N 1
ATOM 719 C CA . VAL A 1 90 ? -4.242 -0.799 8.062 1 98.75 90 VAL A CA 1
ATOM 720 C C . VAL A 1 90 ? -2.918 -1.514 7.801 1 98.75 90 VAL A C 1
ATOM 722 O O . VAL A 1 90 ? -2.787 -2.254 6.824 1 98.75 90 VAL A O 1
ATOM 725 N N . SER A 1 91 ? -1.94 -1.285 8.609 1 98.75 91 SER A N 1
ATOM 726 C CA . SER A 1 91 ? -0.621 -1.869 8.391 1 98.75 91 SER A CA 1
ATOM 727 C C . SER A 1 91 ? -0.477 -3.197 9.125 1 98.75 91 SER A C 1
ATOM 729 O O . SER A 1 91 ? -1.068 -3.393 10.188 1 98.75 91 SER A O 1
ATOM 731 N N . GLY A 1 92 ? 0.316 -4.074 8.531 1 98.69 92 GLY A N 1
ATOM 732 C CA . GLY A 1 92 ? 0.792 -5.219 9.289 1 98.69 92 GLY A CA 1
ATOM 733 C C . GLY A 1 92 ? 1.714 -4.836 10.438 1 98.69 92 GLY A C 1
ATOM 734 O O . GLY A 1 92 ? 2.188 -3.703 10.5 1 98.69 92 GLY A O 1
ATOM 735 N N . SER A 1 93 ? 1.99 -5.727 11.258 1 98.38 93 SER A N 1
ATOM 736 C CA . SER A 1 93 ? 2.652 -5.477 12.531 1 98.38 93 SER A CA 1
ATOM 737 C C . SER A 1 93 ? 4.066 -4.949 12.328 1 98.38 93 SER A C 1
ATOM 739 O O . SER A 1 93 ? 4.492 -4.012 13.008 1 98.38 93 SER A O 1
ATOM 741 N N . GLU A 1 94 ? 4.789 -5.516 11.453 1 98.31 94 GLU A N 1
ATOM 742 C CA . GLU A 1 94 ? 6.164 -5.082 11.227 1 98.31 94 GLU A CA 1
ATOM 743 C C . GLU A 1 94 ? 6.207 -3.715 10.547 1 98.31 94 GLU A C 1
ATOM 745 O O . GLU A 1 94 ? 7.031 -2.867 10.898 1 98.31 94 GLU A O 1
ATOM 750 N N . LEU A 1 95 ? 5.336 -3.543 9.594 1 98.81 95 LEU A N 1
ATOM 751 C CA . LEU A 1 95 ? 5.273 -2.238 8.938 1 98.81 95 LEU A CA 1
ATOM 752 C C . LEU A 1 95 ? 4.855 -1.156 9.93 1 98.81 95 LEU A C 1
ATOM 754 O O . LEU A 1 95 ? 5.387 -0.044 9.898 1 98.81 95 LEU A O 1
ATOM 758 N N . GLU A 1 96 ? 3.936 -1.458 10.805 1 98.81 96 GLU A N 1
ATOM 759 C CA . GLU A 1 96 ? 3.479 -0.513 11.82 1 98.81 96 GLU A CA 1
ATOM 760 C C . GLU A 1 96 ? 4.645 0.012 12.648 1 98.81 96 GLU A C 1
ATOM 762 O O . GLU A 1 96 ? 4.734 1.213 12.914 1 98.81 96 GLU A O 1
ATOM 767 N N . LYS A 1 97 ? 5.484 -0.863 13.008 1 98.62 97 LYS A N 1
ATOM 768 C CA . LYS A 1 97 ? 6.648 -0.467 13.797 1 98.62 97 LYS A CA 1
ATOM 769 C C . LYS A 1 97 ? 7.5 0.553 13.047 1 98.62 97 LYS A C 1
ATOM 771 O O . LYS A 1 97 ? 7.988 1.519 13.633 1 98.62 97 LYS A O 1
ATOM 776 N N . SER A 1 98 ? 7.672 0.305 11.805 1 98.38 98 SER A N 1
ATOM 777 C CA . SER A 1 98 ? 8.484 1.201 10.992 1 98.38 98 SER A CA 1
ATOM 778 C C . SER A 1 98 ? 7.812 2.561 10.828 1 98.38 98 SER A C 1
ATOM 780 O O . SER A 1 98 ? 8.477 3.598 10.898 1 98.38 98 SER A O 1
ATOM 782 N N . ILE A 1 99 ? 6.496 2.604 10.625 1 98.81 99 ILE A N 1
ATOM 783 C CA . ILE A 1 99 ? 5.762 3.854 10.469 1 98.81 99 ILE A CA 1
ATOM 784 C C . ILE A 1 99 ? 5.801 4.645 11.773 1 98.81 99 ILE A C 1
ATOM 786 O O . ILE A 1 99 ? 5.93 5.871 11.758 1 98.81 99 ILE A O 1
ATOM 790 N N . ARG A 1 100 ? 5.789 3.955 12.898 1 98.31 100 ARG A N 1
ATOM 791 C CA . ARG A 1 100 ? 5.785 4.605 14.203 1 98.31 100 ARG A CA 1
ATOM 792 C C . ARG A 1 100 ? 7.102 5.328 14.461 1 98.31 100 ARG A C 1
ATOM 794 O O . ARG A 1 100 ? 7.137 6.34 15.172 1 98.31 100 ARG A O 1
ATOM 801 N N . LYS A 1 101 ? 8.156 4.902 13.836 1 97.81 101 LYS A N 1
ATOM 802 C CA . LYS A 1 101 ? 9.438 5.59 13.969 1 97.81 101 LYS A CA 1
ATOM 803 C C . LYS A 1 101 ? 9.367 7 13.391 1 97.81 101 LYS A C 1
ATOM 805 O O . LYS A 1 101 ? 10.047 7.906 13.875 1 97.81 101 LYS A O 1
ATOM 810 N N . LEU A 1 102 ? 8.578 7.129 12.391 1 98.19 102 LEU A N 1
ATOM 811 C CA . LEU A 1 102 ? 8.367 8.445 11.805 1 98.19 102 LEU A CA 1
ATOM 812 C C . LEU A 1 102 ? 7.289 9.211 12.57 1 98.19 102 LEU A C 1
ATOM 814 O O . LEU A 1 102 ? 7.449 10.406 12.844 1 98.19 102 LEU A O 1
ATOM 818 N N . MET A 1 103 ? 6.289 8.539 13 1 97.75 103 MET A N 1
ATOM 819 C CA . MET A 1 103 ? 5.102 9.141 13.602 1 97.75 103 MET A CA 1
ATOM 820 C C . MET A 1 103 ? 5.438 9.773 14.945 1 97.75 103 MET A C 1
ATOM 822 O O . MET A 1 103 ? 4.816 10.766 15.344 1 97.75 103 MET A O 1
ATOM 826 N N . ILE A 1 104 ? 6.379 9.273 15.641 1 97.44 104 ILE A N 1
ATOM 827 C CA . ILE A 1 104 ? 6.734 9.789 16.953 1 97.44 104 ILE A CA 1
ATOM 828 C C . ILE A 1 104 ? 7.125 11.266 16.844 1 97.44 104 ILE A C 1
ATOM 830 O O . ILE A 1 104 ? 6.926 12.039 17.781 1 97.44 104 ILE A O 1
ATOM 834 N N . HIS A 1 105 ? 7.562 11.688 15.688 1 97.75 105 HIS A N 1
ATOM 835 C CA . HIS A 1 105 ? 8.016 13.062 15.484 1 97.75 105 HIS A CA 1
ATOM 836 C C . HIS A 1 105 ? 6.852 13.969 15.086 1 97.75 105 HIS A C 1
ATOM 838 O O . HIS A 1 105 ? 7.016 15.188 14.984 1 97.75 105 HIS A O 1
ATOM 844 N N . THR A 1 106 ? 5.688 13.383 14.852 1 97.88 106 THR A N 1
ATOM 845 C CA . THR A 1 106 ? 4.543 14.18 14.422 1 97.88 106 THR A CA 1
ATOM 846 C C . THR A 1 106 ? 3.416 14.109 15.445 1 97.88 106 THR A C 1
ATOM 848 O O . THR A 1 106 ? 2.453 14.875 15.367 1 97.88 106 THR A O 1
ATOM 851 N N . THR A 1 107 ? 3.488 13.273 16.438 1 96.75 107 THR A N 1
ATOM 852 C CA . THR A 1 107 ? 2.416 13 17.375 1 96.75 107 THR A CA 1
ATOM 853 C C . THR A 1 107 ? 2.066 14.242 18.188 1 96.75 107 THR A C 1
ATOM 855 O O . THR A 1 107 ? 0.92 14.422 18.609 1 96.75 107 THR A O 1
ATOM 858 N N . PHE A 1 108 ? 3.023 15.141 18.359 1 96.81 108 PHE A N 1
ATOM 859 C CA . PHE A 1 108 ? 2.826 16.328 19.203 1 96.81 108 PHE A CA 1
ATOM 860 C C . PHE A 1 108 ? 1.698 17.188 18.656 1 96.81 108 PHE A C 1
ATOM 862 O O . PHE A 1 108 ? 1.084 17.953 19.391 1 96.81 108 PHE A O 1
ATOM 869 N N . VAL A 1 109 ? 1.405 17.094 17.375 1 97.5 109 VAL A N 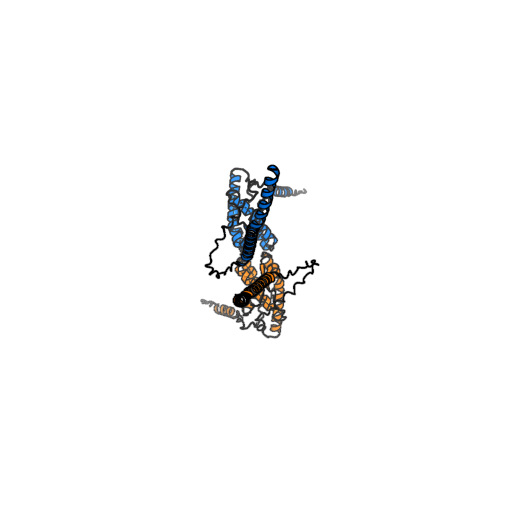1
ATOM 870 C CA . VAL A 1 109 ? 0.408 17.969 16.766 1 97.5 109 VAL A CA 1
ATOM 871 C C . VAL A 1 109 ? -0.976 17.641 17.328 1 97.5 109 VAL A C 1
ATOM 873 O O . VAL A 1 109 ? -1.914 18.438 17.172 1 97.5 109 VAL A O 1
ATOM 876 N N . GLU A 1 110 ? -1.141 16.484 17.875 1 95.88 110 GLU A N 1
ATOM 877 C CA . GLU A 1 110 ? -2.414 16.094 18.484 1 95.88 110 GLU A CA 1
ATOM 878 C C . GLU A 1 110 ? -2.809 17.047 19.609 1 95.88 110 GLU A C 1
ATOM 880 O O . GLU A 1 110 ? -3.984 17.141 19.953 1 95.88 110 GLU A O 1
ATOM 885 N N . MET A 1 111 ? -1.832 17.656 20.047 1 92.56 111 MET A N 1
ATOM 886 C CA . MET A 1 111 ? -2.088 18.594 21.141 1 92.56 111 MET A CA 1
ATOM 887 C C . MET A 1 111 ? -2.688 19.891 20.609 1 92.56 111 MET A C 1
ATOM 889 O O . MET A 1 111 ? -3.125 20.734 21.375 1 92.56 111 MET A O 1
ATOM 893 N N . CYS A 1 112 ? -2.625 19.922 19.281 1 94.5 112 CYS A N 1
ATOM 894 C CA . CYS A 1 112 ? -3.148 21.125 18.641 1 94.5 112 CYS A CA 1
ATOM 895 C C . CYS A 1 112 ? -4.555 20.875 18.109 1 94.5 112 CYS A C 1
ATOM 897 O O . CYS A 1 112 ? -4.852 19.797 17.578 1 94.5 112 CYS A O 1
ATOM 899 N N . ASP A 1 113 ? -5.641 21.281 18.531 1 92.31 113 ASP A N 1
ATOM 900 C CA . ASP A 1 113 ? -6.996 21.188 18 1 92.31 113 ASP A CA 1
ATOM 901 C C . ASP A 1 113 ? -7.117 21.938 16.672 1 92.31 113 ASP A C 1
ATOM 903 O O . ASP A 1 113 ? -7.875 22.906 16.562 1 92.31 113 ASP A O 1
ATOM 907 N N . ILE A 1 114 ? -6.344 21.359 15.68 1 97 114 ILE A N 1
ATOM 908 C CA . ILE A 1 114 ? -6.258 22.062 14.406 1 97 114 ILE A CA 1
ATOM 909 C C . ILE A 1 114 ? -7.508 21.766 13.57 1 97 114 ILE A C 1
ATOM 911 O O . ILE A 1 114 ? -7.91 20.609 13.422 1 97 114 ILE A O 1
ATOM 915 N N . ASN A 1 115 ? -8.117 22.844 13.133 1 97.25 115 ASN A N 1
ATOM 916 C CA . ASN A 1 115 ? -9.258 22.75 12.234 1 97.25 115 ASN A CA 1
ATOM 917 C C . ASN A 1 115 ? -8.812 22.781 10.773 1 97.25 115 ASN A C 1
ATOM 919 O O . ASN A 1 115 ? -8.289 23.797 10.297 1 97.25 115 ASN A O 1
ATOM 923 N N . ASP A 1 116 ? -9.102 21.719 10.07 1 97.44 116 ASP A N 1
ATOM 924 C CA . ASP A 1 116 ? -8.656 21.609 8.68 1 97.44 116 ASP A CA 1
ATOM 925 C C . ASP A 1 116 ? -9.836 21.391 7.742 1 97.44 116 ASP A C 1
ATOM 927 O O . ASP A 1 116 ? -9.695 20.781 6.684 1 97.44 116 ASP A O 1
ATOM 931 N N . SER A 1 117 ? -10.977 21.859 7.949 1 96.44 117 SER A N 1
ATOM 932 C CA . SER A 1 117 ? -12.219 21.594 7.238 1 96.44 117 SER A CA 1
ATOM 933 C C . SER A 1 117 ? -12.164 22.125 5.809 1 96.44 117 SER A C 1
ATOM 935 O O . SER A 1 117 ? -12.844 21.594 4.922 1 96.44 117 SER A O 1
ATOM 937 N N . CYS A 1 118 ? -11.383 23.109 5.57 1 97 118 CYS A N 1
ATOM 938 C CA . CYS A 1 118 ? -11.367 23.75 4.258 1 97 118 CYS A CA 1
ATOM 939 C C . CYS A 1 118 ? -10.438 23 3.303 1 97 118 CYS A C 1
ATOM 941 O O . CYS A 1 118 ? -10.445 23.25 2.098 1 97 118 CYS A O 1
ATOM 943 N N . VAL A 1 119 ? -9.617 22.078 3.816 1 97.88 119 VAL A N 1
ATOM 944 C CA . VAL A 1 119 ? -8.562 21.469 3.025 1 97.88 119 VAL A CA 1
ATOM 945 C C . VAL A 1 119 ? -9.164 20.5 2.012 1 97.88 119 VAL A C 1
ATOM 947 O O . VAL A 1 119 ? -10.031 19.688 2.355 1 97.88 119 VAL A O 1
ATOM 950 N N . LYS A 1 120 ? -8.711 20.656 0.793 1 97.75 120 LYS A N 1
ATOM 951 C CA . LYS A 1 120 ? -9.031 19.719 -0.28 1 97.75 120 LYS A CA 1
ATOM 952 C C . LYS A 1 120 ? -7.855 18.797 -0.569 1 97.75 120 LYS A C 1
ATOM 954 O O . LYS A 1 120 ? -6.695 19.203 -0.471 1 97.75 120 LYS A O 1
ATOM 959 N N . PHE A 1 121 ? -8.227 17.656 -0.984 1 97.81 121 PHE A N 1
ATOM 960 C CA . PHE A 1 121 ? -7.191 16.656 -1.153 1 97.81 121 PHE A CA 1
ATOM 961 C C . PHE A 1 121 ? -7.215 16.078 -2.568 1 97.81 121 PHE A C 1
ATOM 963 O O . PHE A 1 121 ? -8.266 16.031 -3.205 1 97.81 121 PHE A O 1
ATOM 970 N N . ILE A 1 122 ? -6.094 15.688 -3.018 1 98.06 122 ILE A N 1
ATOM 971 C CA . ILE A 1 122 ? -5.922 14.852 -4.199 1 98.06 122 ILE A CA 1
ATOM 972 C C . ILE A 1 122 ? -5.121 13.602 -3.83 1 98.06 122 ILE A C 1
ATOM 974 O O . ILE A 1 122 ? -4.387 13.602 -2.84 1 98.06 122 ILE A O 1
ATOM 978 N N . THR A 1 123 ? -5.289 12.609 -4.586 1 98.19 123 THR A N 1
ATOM 979 C CA . THR A 1 123 ? -4.586 11.359 -4.301 1 98.19 123 THR A CA 1
ATOM 980 C C . THR A 1 123 ? -3.252 11.305 -5.039 1 98.19 123 THR A C 1
ATOM 982 O O . THR A 1 123 ? -3.182 11.617 -6.227 1 98.19 123 THR A O 1
ATOM 985 N N . THR A 1 124 ? -2.25 10.93 -4.309 1 98.12 124 THR A N 1
ATOM 986 C CA . THR A 1 124 ? -0.93 10.695 -4.891 1 98.12 124 THR A CA 1
ATOM 987 C C . THR A 1 124 ? -0.346 9.375 -4.402 1 98.12 124 THR A C 1
ATOM 989 O O . THR A 1 124 ? -0.964 8.68 -3.594 1 98.12 124 THR A O 1
ATOM 992 N N . ASN A 1 125 ? 0.827 9.055 -4.953 1 98.5 125 ASN A N 1
ATOM 993 C CA . ASN A 1 125 ? 1.522 7.859 -4.488 1 98.5 125 ASN A CA 1
ATOM 994 C C . ASN A 1 125 ? 2.252 8.117 -3.172 1 98.5 125 ASN A C 1
ATOM 996 O O . ASN A 1 125 ? 2.73 9.219 -2.926 1 98.5 125 ASN A O 1
ATOM 1000 N N . ILE A 1 126 ? 2.357 7.09 -2.422 1 98.88 126 ILE A N 1
ATOM 1001 C CA . ILE A 1 126 ? 3.008 7.203 -1.122 1 98.88 126 ILE A CA 1
ATOM 1002 C C . ILE A 1 126 ? 4.457 7.652 -1.307 1 98.88 126 ILE A C 1
ATOM 1004 O O . ILE A 1 126 ? 5.012 8.344 -0.453 1 98.88 126 ILE A O 1
ATOM 1008 N N . SER A 1 127 ? 5.09 7.285 -2.377 1 98.44 127 SER A N 1
ATOM 1009 C CA . SER A 1 127 ? 6.457 7.73 -2.639 1 98.44 127 SER A CA 1
ATOM 1010 C C . SER A 1 127 ? 6.539 9.25 -2.713 1 98.44 127 SER A C 1
ATOM 1012 O O . SER A 1 127 ? 7.461 9.852 -2.16 1 98.44 127 SER A O 1
ATOM 1014 N N . GLU A 1 128 ? 5.59 9.875 -3.299 1 98.25 128 GLU A N 1
ATOM 1015 C CA . GLU A 1 128 ? 5.52 11.328 -3.41 1 98.25 128 GLU A CA 1
ATOM 1016 C C . GLU A 1 128 ? 5.129 11.969 -2.08 1 98.25 128 GLU A C 1
ATOM 1018 O O . GLU A 1 128 ? 5.633 13.031 -1.724 1 98.25 128 GLU A O 1
ATOM 1023 N N . PHE A 1 129 ? 4.242 11.344 -1.396 1 98.75 129 PHE A N 1
ATOM 1024 C CA . PHE A 1 129 ? 3.793 11.805 -0.087 1 98.75 129 PHE A CA 1
ATOM 1025 C C . PHE A 1 129 ? 4.957 11.867 0.895 1 98.75 129 PHE A C 1
ATOM 1027 O O . PHE A 1 129 ? 5.078 12.82 1.666 1 98.75 129 PHE A O 1
ATOM 1034 N N . LEU A 1 130 ? 5.867 10.914 0.853 1 98.88 130 LEU A N 1
ATOM 1035 C CA . LEU A 1 130 ? 6.93 10.781 1.844 1 98.88 130 LEU A CA 1
ATOM 1036 C C . LEU A 1 130 ? 8.078 11.734 1.537 1 98.88 130 LEU A C 1
ATOM 1038 O O . LEU A 1 130 ? 8.828 12.125 2.438 1 98.88 130 LEU A O 1
ATOM 1042 N N . GLU A 1 131 ? 8.219 12.195 0.401 1 98.5 131 GLU A N 1
ATOM 1043 C CA . GLU A 1 131 ? 9.398 12.898 -0.098 1 98.5 131 GLU A CA 1
ATOM 1044 C C . GLU A 1 131 ? 9.633 14.203 0.661 1 98.5 131 GLU A C 1
ATOM 1046 O O . GLU A 1 131 ? 10.75 14.477 1.099 1 98.5 131 GLU A O 1
ATOM 1051 N N . PRO A 1 132 ? 8.625 14.969 0.908 1 98.38 132 PRO A N 1
ATOM 1052 C CA . PRO A 1 132 ? 8.883 16.266 1.527 1 98.38 132 PRO A CA 1
ATOM 1053 C C . PRO A 1 132 ? 8.922 16.203 3.053 1 98.38 132 PRO A C 1
ATOM 1055 O O . PRO A 1 132 ? 9.242 17.203 3.711 1 98.38 132 PRO A O 1
ATOM 1058 N N . ILE A 1 133 ? 8.664 15.141 3.635 1 98.75 133 ILE A N 1
ATOM 1059 C CA . ILE A 1 133 ? 8.43 15.031 5.07 1 98.75 133 ILE A CA 1
ATOM 1060 C C . ILE A 1 133 ? 9.695 15.414 5.832 1 98.75 133 ILE A C 1
ATOM 1062 O O . ILE A 1 133 ? 9.648 16.188 6.785 1 98.75 133 ILE A O 1
ATOM 1066 N N . PRO A 1 134 ? 10.883 14.953 5.359 1 98.69 134 PRO A N 1
ATOM 1067 C CA . PRO A 1 134 ? 12.086 15.344 6.094 1 98.69 134 PRO A CA 1
ATOM 1068 C C . PRO A 1 134 ? 12.289 16.859 6.137 1 98.69 134 PRO A C 1
ATOM 1070 O O . PRO A 1 134 ? 12.656 17.406 7.18 1 98.69 134 PRO A O 1
ATOM 1073 N N . SER A 1 135 ? 12.008 17.5 5.102 1 98.12 135 SER A N 1
ATOM 1074 C CA . SER A 1 135 ? 12.188 18.953 5.055 1 98.12 135 SER A CA 1
ATOM 1075 C C . SER A 1 135 ? 11.18 19.672 5.953 1 98.12 135 SER A C 1
ATOM 1077 O O . SER A 1 135 ? 11.531 20.609 6.664 1 98.12 135 SER A O 1
ATOM 1079 N N . TYR A 1 136 ? 9.891 19.219 5.961 1 98.38 136 TYR A N 1
ATOM 1080 C CA . TYR A 1 136 ? 8.875 19.828 6.812 1 98.38 136 TYR A CA 1
ATOM 1081 C C . TYR A 1 136 ? 9.242 19.688 8.281 1 98.38 136 TYR A C 1
ATOM 1083 O O . TYR A 1 136 ? 9.117 20.641 9.055 1 98.38 136 TYR A O 1
ATOM 1091 N N . LEU A 1 137 ? 9.734 18.578 8.641 1 98.56 137 LEU A N 1
ATOM 1092 C CA . LEU A 1 137 ? 10.086 18.312 10.031 1 98.56 137 LEU A CA 1
ATOM 1093 C C . LEU A 1 137 ? 11.312 19.125 10.445 1 98.56 137 LEU A C 1
ATOM 1095 O O . LEU A 1 137 ? 11.328 19.734 11.516 1 98.56 137 LEU A O 1
ATOM 1099 N N . SER A 1 138 ? 12.297 19.156 9.609 1 98 138 SER A N 1
ATOM 1100 C CA . SER A 1 138 ? 13.508 19.906 9.906 1 98 138 SER A CA 1
ATOM 1101 C C . SER A 1 138 ? 13.227 21.406 10.008 1 98 138 SER A C 1
ATOM 1103 O O . SER A 1 138 ? 13.711 22.062 10.93 1 98 138 SER A O 1
ATOM 1105 N N . ASP A 1 139 ? 12.438 21.875 9.062 1 97.75 139 ASP A N 1
ATOM 1106 C CA . ASP A 1 139 ? 12.117 23.297 9.047 1 97.75 139 ASP A CA 1
ATOM 1107 C C . ASP A 1 139 ? 11.289 23.688 10.273 1 97.75 139 ASP A C 1
ATOM 1109 O O . ASP A 1 139 ? 11.531 24.734 10.883 1 97.75 139 ASP A O 1
ATOM 1113 N N . LEU A 1 140 ? 10.344 22.875 10.602 1 98.19 140 LEU A N 1
ATOM 1114 C CA . LEU A 1 140 ? 9.531 23.156 11.781 1 98.19 140 LEU A CA 1
ATOM 1115 C C . LEU A 1 140 ? 10.375 23.109 13.047 1 98.19 140 LEU A C 1
ATOM 1117 O O . LEU A 1 140 ? 10.25 23.984 13.914 1 98.19 140 LEU A O 1
ATOM 1121 N N . ARG A 1 141 ? 11.234 22.188 13.141 1 97.62 141 ARG A N 1
ATOM 1122 C CA . ARG A 1 141 ? 12.117 22.094 14.297 1 97.62 141 ARG A CA 1
ATOM 1123 C C . ARG A 1 141 ? 12.977 23.344 14.438 1 97.62 141 ARG A C 1
ATOM 1125 O O . ARG A 1 141 ? 13.109 23.891 15.531 1 97.62 141 ARG A O 1
ATOM 1132 N N . LYS A 1 142 ? 13.57 23.719 13.344 1 96.69 142 LYS A N 1
ATOM 1133 C CA . LYS A 1 142 ? 14.406 24.906 13.344 1 96.69 142 LYS A CA 1
ATOM 1134 C C . LYS A 1 142 ? 13.633 26.125 13.852 1 96.69 142 LYS A C 1
ATOM 1136 O O . LYS A 1 142 ? 14.141 26.906 14.656 1 96.69 142 LYS A O 1
ATOM 1141 N N . LYS A 1 143 ? 12.445 26.234 13.383 1 96.69 143 LYS A N 1
ATOM 1142 C CA . LYS A 1 143 ? 11.594 27.344 13.812 1 96.69 143 LYS A CA 1
ATOM 1143 C C . LYS A 1 143 ? 11.336 27.297 15.312 1 96.69 143 LYS A C 1
ATOM 1145 O O . LYS A 1 143 ? 11.422 28.312 16 1 96.69 143 LYS A O 1
ATOM 1150 N N . MET A 1 144 ? 11.117 26.156 15.789 1 96.56 144 MET A N 1
ATOM 1151 C CA . MET A 1 144 ? 10.836 25.984 17.219 1 96.56 144 MET A CA 1
ATOM 1152 C C . MET A 1 144 ? 12.094 26.203 18.047 1 96.56 144 MET A C 1
ATOM 1154 O O . MET A 1 144 ? 12.031 26.75 19.156 1 96.56 144 MET A O 1
ATOM 1158 N N . GLU A 1 145 ? 13.188 25.828 17.516 1 96.12 145 GLU A N 1
ATOM 1159 C CA . GLU A 1 145 ? 14.461 26.016 18.188 1 96.12 145 GLU A CA 1
ATOM 1160 C C . GLU A 1 145 ? 14.797 27.5 18.344 1 96.12 145 GLU A C 1
ATOM 1162 O O . GLU A 1 145 ? 15.422 27.906 19.328 1 96.12 145 GLU A O 1
ATOM 1167 N N . GLU A 1 146 ? 14.383 28.234 17.344 1 95.5 146 GLU A N 1
ATOM 1168 C CA . GLU A 1 146 ? 14.609 29.672 17.422 1 95.5 146 GLU A CA 1
ATOM 1169 C C . GLU A 1 146 ? 13.898 30.281 18.625 1 95.5 146 GLU A C 1
ATOM 1171 O O . GLU A 1 146 ? 14.445 31.156 19.297 1 95.5 146 GLU A O 1
ATOM 1176 N N . PHE A 1 147 ? 12.742 29.828 18.938 1 94 147 PHE A N 1
ATOM 1177 C CA . PHE A 1 147 ? 12.016 30.281 20.125 1 94 147 PHE A CA 1
ATOM 1178 C C . PHE A 1 147 ? 12.727 29.844 21.391 1 94 147 PHE A C 1
ATOM 1180 O O . PHE A 1 147 ? 12.859 30.625 22.328 1 94 147 PHE A O 1
ATOM 1187 N N . GLU A 1 148 ? 13.062 28.672 21.359 1 91.5 148 GLU A N 1
ATOM 1188 C CA . GLU A 1 148 ? 13.734 28.109 22.531 1 91.5 148 GLU A CA 1
ATOM 1189 C C . GLU A 1 148 ? 15.031 28.844 22.828 1 91.5 148 GLU A C 1
ATOM 1191 O O . GLU A 1 148 ? 15.383 29.047 23.984 1 91.5 148 GLU A O 1
ATOM 1196 N N . ALA A 1 149 ? 15.766 29.266 21.797 1 93.69 149 ALA A N 1
ATOM 1197 C CA . ALA A 1 149 ? 17.031 30 21.938 1 93.69 149 ALA A CA 1
ATOM 1198 C C . ALA A 1 149 ? 16.812 31.312 22.672 1 93.69 149 ALA A C 1
ATOM 1200 O O . ALA A 1 149 ? 17.719 31.812 23.344 1 93.69 149 ALA A O 1
ATOM 1201 N N . HIS A 1 150 ? 15.586 31.859 22.578 1 94.56 150 HIS A N 1
ATOM 1202 C CA . HIS A 1 150 ? 15.266 33.125 23.219 1 94.56 150 HIS A CA 1
ATOM 1203 C C . HIS A 1 150 ? 14.469 32.906 24.5 1 94.56 150 HIS A C 1
ATOM 1205 O O . HIS A 1 150 ? 13.891 33.875 25.047 1 94.56 150 HIS A O 1
ATOM 1211 N N . ASP A 1 151 ? 14.352 31.656 24.922 1 93.88 151 ASP A N 1
ATOM 1212 C CA . ASP A 1 151 ? 13.703 31.266 26.172 1 93.88 151 ASP A CA 1
ATOM 1213 C C . ASP A 1 151 ? 12.227 31.656 26.172 1 93.88 151 ASP A C 1
ATOM 1215 O O . ASP A 1 151 ? 11.711 32.156 27.172 1 93.88 151 ASP A O 1
ATOM 1219 N N . VAL A 1 152 ? 11.648 31.562 25.016 1 94.62 152 VAL A N 1
ATOM 1220 C CA . VAL A 1 152 ? 10.219 31.781 24.875 1 94.62 152 VAL A CA 1
ATOM 1221 C C . VAL A 1 152 ? 9.555 30.547 24.281 1 94.62 152 VAL A C 1
ATOM 1223 O O . VAL A 1 152 ? 10.148 29.875 23.438 1 94.62 152 VAL A O 1
ATOM 1226 N N . PRO A 1 153 ? 8.461 30.281 24.75 1 94.69 153 PRO A N 1
ATOM 1227 C CA . PRO A 1 153 ? 7.75 29.141 24.172 1 94.69 153 PRO A CA 1
ATOM 1228 C C . PRO A 1 153 ? 7.371 29.344 22.719 1 94.69 153 PRO A C 1
ATOM 1230 O O . PRO A 1 153 ? 7.137 30.484 22.297 1 94.69 153 PRO A O 1
ATOM 1233 N N . ALA A 1 154 ? 7.434 28.281 21.969 1 95.44 154 ALA A N 1
ATOM 1234 C CA . ALA A 1 154 ? 6.945 28.328 20.594 1 95.44 154 ALA A CA 1
ATOM 1235 C C . ALA A 1 154 ? 5.422 28.422 20.547 1 95.44 154 ALA A C 1
ATOM 1237 O O . ALA A 1 154 ? 4.734 27.438 20.859 1 95.44 154 ALA A O 1
ATOM 1238 N N . ASN A 1 155 ? 4.953 29.516 20.172 1 94.88 155 ASN A N 1
ATOM 1239 C CA . ASN A 1 155 ? 3.518 29.781 20.188 1 94.88 155 ASN A CA 1
ATOM 1240 C C . ASN A 1 155 ? 2.91 29.656 18.797 1 94.88 155 ASN A C 1
ATOM 1242 O O . ASN A 1 155 ? 3.105 30.547 17.953 1 94.88 155 ASN A O 1
ATOM 1246 N N . PHE A 1 156 ? 2.193 28.609 18.656 1 97.06 156 PHE A N 1
ATOM 1247 C CA . PHE A 1 156 ? 1.527 28.359 17.375 1 97.06 156 PHE A CA 1
ATOM 1248 C C . PHE A 1 156 ? 0.014 28.453 17.531 1 97.06 156 PHE A C 1
ATOM 1250 O O . PHE A 1 156 ? -0.732 27.859 16.766 1 97.06 156 PHE A O 1
ATOM 1257 N N . SER A 1 157 ? -0.464 29.156 18.438 1 95.31 157 SER A N 1
ATOM 1258 C CA . SER A 1 157 ? -1.896 29.25 18.703 1 95.31 157 SER A CA 1
ATOM 1259 C C . SER A 1 157 ? -2.631 29.891 17.531 1 95.31 157 SER A C 1
ATOM 1261 O O . SER A 1 157 ? -3.805 29.609 17.297 1 95.31 157 SER A O 1
ATOM 1263 N N . ASN A 1 158 ? -1.931 30.703 16.797 1 94.75 158 ASN A N 1
ATOM 1264 C CA . ASN A 1 158 ? -2.535 31.359 15.633 1 94.75 158 ASN A CA 1
ATOM 1265 C C . ASN A 1 158 ? -2.578 30.438 14.422 1 94.75 158 ASN A C 1
ATOM 1267 O O . ASN A 1 158 ? -3.115 30.797 13.375 1 94.75 158 ASN A O 1
ATOM 1271 N N . CYS A 1 159 ? -2.023 29.234 14.625 1 97.44 159 CYS A N 1
ATOM 1272 C CA . CYS A 1 159 ? -1.936 28.297 13.508 1 97.44 159 CYS A CA 1
ATOM 1273 C C . CYS A 1 159 ? -2.963 27.188 13.648 1 97.44 159 CYS A C 1
ATOM 1275 O O . CYS A 1 159 ? -2.887 26.172 12.953 1 97.44 159 CYS A O 1
ATOM 1277 N N . THR A 1 160 ? -3.906 27.281 14.484 1 96.88 160 THR A N 1
ATOM 1278 C CA . THR A 1 160 ? -4.844 26.203 14.781 1 96.88 160 THR A CA 1
ATOM 1279 C C . THR A 1 160 ? -5.973 26.172 13.758 1 96.88 160 THR A C 1
ATOM 1281 O O . THR A 1 160 ? -6.727 25.203 13.688 1 96.88 160 THR A O 1
ATOM 1284 N N . VAL A 1 161 ? -6.078 27.172 13.008 1 96.75 161 VAL A N 1
ATOM 1285 C CA . VAL A 1 161 ? -7.008 27.172 11.883 1 96.75 161 VAL A CA 1
ATOM 1286 C C . VAL A 1 161 ? -6.234 27.219 10.57 1 96.75 161 VAL A C 1
ATOM 1288 O O . VAL A 1 161 ? -5.539 28.188 10.281 1 96.75 161 VAL A O 1
ATOM 1291 N N . ILE A 1 162 ? -6.379 26.172 9.828 1 97.69 162 ILE A N 1
ATOM 1292 C CA . ILE A 1 162 ? -5.707 26.125 8.539 1 97.69 162 ILE A CA 1
ATOM 1293 C C . ILE A 1 162 ? -6.41 27.062 7.559 1 97.69 162 ILE A C 1
ATOM 1295 O O . ILE A 1 162 ? -7.645 27.109 7.508 1 97.69 162 ILE A O 1
ATOM 1299 N N . HIS A 1 163 ? -5.59 27.734 6.875 1 96.88 163 HIS A N 1
ATOM 1300 C CA . HIS A 1 163 ? -6.109 28.625 5.844 1 96.88 163 HIS A CA 1
ATOM 1301 C C . HIS A 1 163 ? -5.902 28.031 4.453 1 96.88 163 HIS A C 1
ATOM 1303 O O . HIS A 1 163 ? -4.84 27.469 4.16 1 96.88 163 HIS A O 1
ATOM 1309 N N . CYS A 1 164 ? -6.953 28.203 3.65 1 97.06 164 CYS A N 1
ATOM 1310 C CA . CYS A 1 164 ? -6.93 27.578 2.332 1 97.06 164 CYS A CA 1
ATOM 1311 C C . CYS A 1 164 ? -7.137 28.625 1.235 1 97.06 164 CYS A C 1
ATOM 1313 O O . CYS A 1 164 ? -7.707 29.688 1.481 1 97.06 164 CYS A O 1
ATOM 1315 N N . GLN A 1 165 ? -6.574 28.312 0.109 1 93.88 165 GLN A N 1
ATOM 1316 C CA . GLN A 1 165 ? -6.824 29.109 -1.083 1 93.88 165 GLN A CA 1
ATOM 1317 C C . GLN A 1 165 ? -8.211 28.828 -1.658 1 93.88 165 GLN A C 1
ATOM 1319 O O . GLN A 1 165 ? -8.633 27.672 -1.714 1 93.88 165 GLN A O 1
ATOM 1324 N N . PRO A 1 166 ? -8.758 29.938 -1.87 1 84.69 166 PRO A N 1
ATOM 1325 C CA . PRO A 1 166 ? -10.094 29.703 -2.432 1 84.69 166 PRO A CA 1
ATOM 1326 C C . PRO A 1 166 ? -10.055 28.969 -3.77 1 84.69 166 PRO A C 1
ATOM 1328 O O . PRO A 1 166 ? -9.023 28.969 -4.449 1 84.69 166 PRO A O 1
ATOM 1331 N N . GLU A 1 167 ? -10.609 28.047 -3.961 1 70.75 167 GLU A N 1
ATOM 1332 C CA . GLU A 1 167 ? -10.688 27.328 -5.23 1 70.75 167 GLU A CA 1
ATOM 1333 C C . GLU A 1 167 ? -10.609 28.297 -6.41 1 70.75 167 GLU A C 1
ATOM 1335 O O . GLU A 1 167 ? -11.289 29.328 -6.426 1 70.75 167 GLU A O 1
ATOM 1340 N N . LEU A 1 168 ? -9.133 28.547 -6.77 1 58.84 168 LEU A N 1
ATOM 1341 C CA . LEU A 1 168 ? -9.227 29.344 -7.992 1 58.84 168 LEU A CA 1
ATOM 1342 C C . LEU A 1 168 ? -10.445 28.938 -8.812 1 58.84 168 LEU A C 1
ATOM 1344 O O . LEU A 1 168 ? -10.781 27.75 -8.891 1 58.84 168 LEU A O 1
ATOM 1348 N N . SER A 1 169 ? -11.125 29.672 -8.852 1 51.31 169 SER A N 1
ATOM 1349 C CA . SER A 1 169 ? -12.188 29.359 -9.812 1 51.31 169 SER A CA 1
ATOM 1350 C C . SER A 1 169 ? -11.633 28.656 -11.039 1 51.31 169 SER A C 1
ATOM 1352 O O . SER A 1 169 ? -10.586 29.047 -11.57 1 51.31 169 SER A O 1
ATOM 1354 N N . PRO A 1 170 ? -11.5 27.328 -11.18 1 50.69 170 PRO A N 1
ATOM 1355 C CA . PRO A 1 170 ? -10.969 26.812 -12.445 1 50.69 170 PRO A CA 1
ATOM 1356 C C . PRO A 1 170 ? -10.789 27.906 -13.492 1 50.69 170 PRO A C 1
ATOM 1358 O O . PRO A 1 170 ? -11.562 28.859 -13.539 1 50.69 170 PRO A O 1
ATOM 1361 N N . PRO A 1 171 ? -9.422 28.203 -13.805 1 45.56 171 PRO A N 1
ATOM 1362 C CA . PRO A 1 171 ? -9.555 29.125 -14.938 1 45.56 171 PRO A CA 1
ATOM 1363 C C . PRO A 1 171 ? -10.781 28.828 -15.789 1 45.56 171 PRO A C 1
ATOM 1365 O O . PRO A 1 171 ? -11.281 27.703 -15.797 1 45.56 171 PRO A O 1
ATOM 1368 N N . PRO A 1 172 ? -11.383 29.609 -16.359 1 38.41 172 PRO A N 1
ATOM 1369 C CA . PRO A 1 172 ? -12.383 29 -17.219 1 38.41 172 PRO A CA 1
ATOM 1370 C C . PRO A 1 172 ? -11.812 27.875 -18.094 1 38.41 172 PRO A C 1
ATOM 1372 O O . PRO A 1 172 ? -10.664 27.969 -18.547 1 38.41 172 PRO A O 1
ATOM 1375 N N . ALA A 1 173 ? -11.828 26.516 -17.953 1 38.62 173 ALA A N 1
ATOM 1376 C CA . ALA A 1 173 ? -11.469 25.453 -18.891 1 38.62 173 ALA A CA 1
ATOM 1377 C C . ALA A 1 173 ? -11.023 26.047 -20.219 1 38.62 173 ALA A C 1
ATOM 1379 O O . ALA A 1 173 ? -11.789 26.75 -20.891 1 38.62 173 ALA A O 1
ATOM 1380 N N . LEU A 1 174 ? -9.805 26.359 -20.422 1 31.75 174 LEU A N 1
ATOM 1381 C CA . LEU A 1 174 ? -9.555 26.562 -21.844 1 31.75 174 LEU A CA 1
ATOM 1382 C C . LEU A 1 174 ? -10.336 25.578 -22.703 1 31.75 174 LEU A C 1
ATOM 1384 O O . LEU A 1 174 ? -10.219 24.359 -22.5 1 31.75 174 LEU A O 1
ATOM 1388 N N . GLN A 1 175 ? -11.344 25.766 -23.281 1 30.38 175 GLN A N 1
ATOM 1389 C CA . GLN A 1 175 ? -11.914 25.078 -24.438 1 30.38 175 GLN A CA 1
ATOM 1390 C C . GLN A 1 175 ? -10.828 24.688 -25.438 1 30.38 175 GLN A C 1
ATOM 1392 O O . GLN A 1 175 ? -10.234 25.547 -26.078 1 30.38 175 GLN A O 1
ATOM 1397 N N . VAL A 1 176 ? -9.789 24.047 -25.078 1 31.56 176 VAL A N 1
ATOM 1398 C CA . VAL A 1 176 ? -9.117 23.453 -26.234 1 31.56 176 VAL A CA 1
ATOM 1399 C C . VAL A 1 176 ? -10.125 23.25 -27.375 1 31.56 176 VAL A C 1
ATOM 1401 O O . VAL A 1 176 ? -11.094 22.5 -27.219 1 31.56 176 VAL A O 1
ATOM 1404 N N . THR A 1 177 ? -10.125 24.078 -28.219 1 26.42 177 THR A N 1
ATOM 1405 C CA . THR A 1 177 ? -10.734 23.938 -29.531 1 26.42 177 THR A CA 1
ATOM 1406 C C . THR A 1 177 ? -10.195 22.703 -30.25 1 26.42 177 THR A C 1
ATOM 1408 O O . THR A 1 177 ? -9.047 22.703 -30.719 1 26.42 177 THR A O 1
ATOM 1411 N N . ALA A 1 178 ? -9.875 21.516 -29.656 1 31.25 178 ALA A N 1
ATOM 1412 C CA . ALA A 1 178 ? -9.734 20.453 -30.656 1 31.25 178 ALA A CA 1
ATOM 1413 C C . ALA A 1 178 ? -10.359 20.875 -31.984 1 31.25 178 ALA A C 1
ATOM 1415 O O . ALA A 1 178 ? -11.422 21.484 -32 1 31.25 178 ALA A O 1
ATOM 1416 N N . SER A 1 179 ? -9.539 21 -32.938 1 29.52 179 SER A N 1
ATOM 1417 C CA . SER A 1 179 ? -10.156 21.406 -34.188 1 29.52 179 SER A CA 1
ATOM 1418 C C . SER A 1 179 ? -11.422 20.609 -34.469 1 29.52 179 SER A C 1
ATOM 1420 O O . SER A 1 179 ? -11.359 19.422 -34.812 1 29.52 179 SER A O 1
ATOM 1422 N N . LYS A 1 180 ? -12.258 20.375 -33.531 1 29.5 180 LYS A N 1
ATOM 1423 C CA . LYS A 1 180 ? -13.461 19.578 -33.719 1 29.5 180 LYS A CA 1
ATOM 1424 C C . LYS A 1 180 ? -14.008 19.734 -35.125 1 29.5 180 LYS A C 1
ATOM 1426 O O . LYS A 1 180 ? -14.406 20.828 -35.531 1 29.5 180 LYS A O 1
ATOM 1431 N N . GLN A 1 181 ? -13.305 19.031 -36.125 1 27.81 181 GLN A N 1
ATOM 1432 C CA . GLN A 1 181 ? -14.273 19.062 -37.219 1 27.81 181 GLN A CA 1
ATOM 1433 C C . GLN A 1 181 ? -15.688 18.828 -36.688 1 27.81 181 GLN A C 1
ATOM 1435 O O . GLN A 1 181 ? -16 17.766 -36.156 1 27.81 181 GLN A O 1
ATOM 1440 N N . THR A 1 182 ? -16.172 19.688 -35.938 1 28.12 182 THR A N 1
ATOM 1441 C CA . THR A 1 182 ? -17.484 19.781 -35.344 1 28.12 182 THR A CA 1
ATOM 1442 C C . THR A 1 182 ? -18.547 19.141 -36.219 1 28.12 182 THR A C 1
ATOM 1444 O O . THR A 1 182 ? -18.688 19.5 -37.375 1 28.12 182 THR A O 1
ATOM 1447 N N . PRO A 1 183 ? -18.672 17.797 -36.188 1 31.61 183 PRO A N 1
ATOM 1448 C CA . PRO A 1 183 ? -19.688 17.625 -37.25 1 31.61 183 PRO A CA 1
ATOM 1449 C C . PRO A 1 183 ? -20.672 18.797 -37.281 1 31.61 183 PRO A C 1
ATOM 1451 O O . PRO A 1 183 ? -20.875 19.469 -36.281 1 31.61 183 PRO A O 1
ATOM 1454 N N . ASP A 1 184 ? -20.75 19.438 -38.375 1 27.88 184 ASP A N 1
ATOM 1455 C CA . ASP A 1 184 ? -21.688 20.516 -38.719 1 27.88 184 ASP A CA 1
ATOM 1456 C C . ASP A 1 1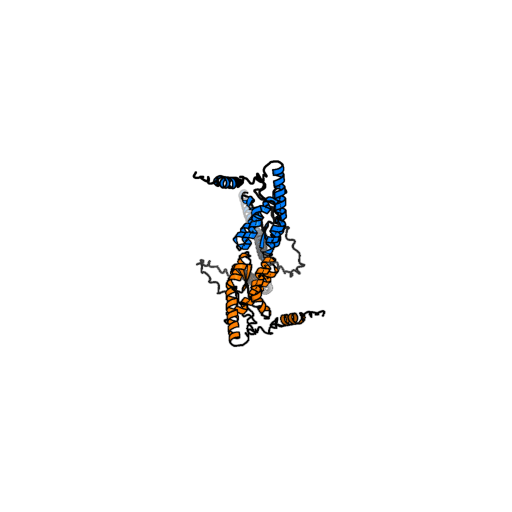84 ? -23.031 20.281 -38.031 1 27.88 184 ASP A C 1
ATOM 1458 O O . ASP A 1 184 ? -23.734 19.312 -38.344 1 27.88 184 ASP A O 1
ATOM 1462 N N . ARG A 1 185 ? -22.984 20.281 -36.719 1 26.34 185 ARG A N 1
ATOM 1463 C CA . ARG A 1 185 ? -24.281 20.047 -36.094 1 26.34 185 ARG A CA 1
ATOM 1464 C C . ARG A 1 185 ? -25.375 20.875 -36.75 1 26.34 185 ARG A C 1
ATOM 1466 O O . ARG A 1 185 ? -25.328 22.109 -36.719 1 26.34 185 ARG A O 1
ATOM 1473 N N . ASN A 1 186 ? -25.844 20.375 -37.844 1 27.67 186 ASN A N 1
ATOM 1474 C CA . ASN A 1 186 ? -26.984 21.047 -38.469 1 27.67 186 ASN A CA 1
ATOM 1475 C C . ASN A 1 186 ? -28.031 21.453 -37.438 1 27.67 186 ASN A C 1
ATOM 1477 O O . ASN A 1 186 ? -28.656 20.594 -36.812 1 27.67 186 ASN A O 1
ATOM 1481 N N . SER A 1 187 ? -27.562 22.281 -36.438 1 27.59 187 SER A N 1
ATOM 1482 C CA . SER A 1 187 ? -28.547 22.859 -35.5 1 27.59 187 SER A CA 1
ATOM 1483 C C . SER A 1 187 ? -29.828 23.234 -36.25 1 27.59 187 SER A C 1
ATOM 1485 O O . SER A 1 187 ? -29.859 24.219 -37 1 27.59 187 SER A O 1
ATOM 1487 N N . GLN A 1 188 ? -30.359 22.234 -36.812 1 29.91 188 GLN A N 1
ATOM 1488 C CA . GLN A 1 188 ? -31.688 22.516 -37.375 1 29.91 188 GLN A CA 1
ATOM 1489 C C . GLN A 1 188 ? -32.562 23.25 -36.375 1 29.91 188 GLN A C 1
ATOM 1491 O O . GLN A 1 188 ? -32.844 22.734 -35.281 1 29.91 188 GLN A O 1
ATOM 1496 N N . HIS A 1 189 ? -32.125 24.547 -36.156 1 30.06 189 HIS A N 1
ATOM 1497 C CA . HIS A 1 189 ? -33 25.516 -35.469 1 30.06 189 HIS A CA 1
ATOM 1498 C C . HIS A 1 189 ? -34.469 25.219 -35.688 1 30.06 189 HIS A C 1
ATOM 1500 O O . HIS A 1 189 ? -34.938 25.266 -36.844 1 30.06 189 HIS A O 1
ATOM 1506 N N . ASP A 1 190 ? -34.812 24.156 -35.094 1 33.12 190 ASP A N 1
ATOM 1507 C CA . ASP A 1 190 ? -36.25 23.844 -35.188 1 33.12 190 ASP A CA 1
ATOM 1508 C C . ASP A 1 190 ? -37.094 25.094 -35.031 1 33.12 190 ASP A C 1
ATOM 1510 O O . ASP A 1 190 ? -37.188 25.625 -33.906 1 33.12 190 ASP A O 1
ATOM 1514 N N . THR A 1 191 ? -36.844 26.078 -35.938 1 35.28 191 THR A N 1
ATOM 1515 C CA . THR A 1 191 ? -37.625 27.297 -36.188 1 35.28 191 THR A CA 1
ATOM 1516 C C . THR A 1 191 ? -39.125 27.031 -36.062 1 35.28 191 THR A C 1
ATOM 1518 O O . THR A 1 191 ? -39.938 27.828 -36.469 1 35.28 191 THR A O 1
ATOM 1521 N N . ARG A 1 192 ? -39.375 25.844 -35.781 1 35.06 192 ARG A N 1
ATOM 1522 C CA . ARG A 1 192 ? -40.781 25.516 -36 1 35.06 192 ARG A CA 1
ATOM 1523 C C . ARG A 1 192 ? -41.656 26.266 -35 1 35.06 192 ARG A C 1
ATOM 1525 O O . ARG A 1 192 ? -42.906 26.25 -35.125 1 35.06 192 ARG A O 1
ATOM 1532 N N . GLY A 1 193 ? -41.062 26.484 -33.906 1 36.59 193 GLY A N 1
ATOM 1533 C CA . GLY A 1 193 ? -41.969 26.938 -32.875 1 36.59 193 GLY A CA 1
ATOM 1534 C C . GLY A 1 193 ? -42.5 28.328 -33.125 1 36.59 193 GLY A C 1
ATOM 1535 O O . GLY A 1 193 ? -43.375 28.797 -32.375 1 36.59 193 GLY A O 1
ATOM 1536 N N . LYS A 1 194 ? -41.656 29.078 -33.75 1 43.03 194 LYS A N 1
ATOM 1537 C CA . LYS A 1 194 ? -42 30.484 -33.938 1 43.03 194 LYS A CA 1
ATOM 1538 C C . LYS A 1 194 ? -43.188 30.625 -34.906 1 43.03 194 LYS A C 1
ATOM 1540 O O . LYS A 1 194 ? -43.688 31.734 -35.125 1 43.03 194 LYS A O 1
ATOM 1545 N N . SER A 1 195 ? -43.438 29.578 -35.5 1 44.56 195 SER A N 1
ATOM 1546 C CA . SER A 1 195 ? -44.406 29.625 -36.625 1 44.56 195 SER A CA 1
ATOM 1547 C C . SER A 1 195 ? -45.812 29.781 -36.125 1 44.56 195 SER A C 1
ATO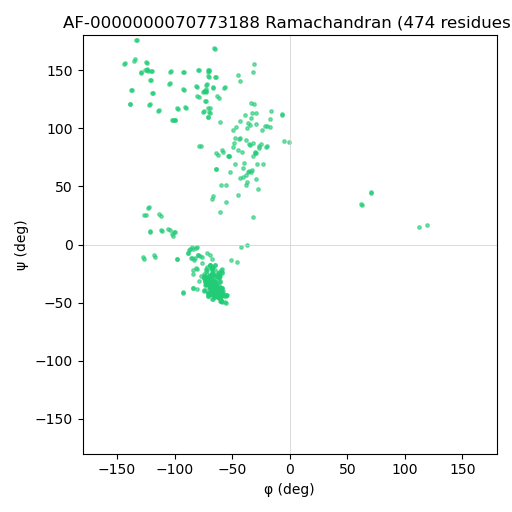M 1549 O O . SER A 1 195 ? -46.688 30.344 -36.844 1 44.56 195 SER A O 1
ATOM 1551 N N . TYR A 1 196 ? -46 29.25 -34.969 1 49.94 196 TYR A N 1
ATOM 1552 C CA . TYR A 1 196 ? -47.375 29.312 -34.5 1 49.94 196 TYR A CA 1
ATOM 1553 C C . TYR A 1 196 ? -47.75 30.734 -34.062 1 49.94 196 TYR A C 1
ATOM 1555 O O . TYR A 1 196 ? -48.875 31.172 -34.25 1 49.94 196 TYR A O 1
ATOM 1563 N N . TRP A 1 197 ? -46.719 31.453 -33.531 1 52.59 197 TRP A N 1
ATOM 1564 C CA . TRP A 1 197 ? -46.938 32.812 -33.062 1 52.59 197 TRP A CA 1
ATOM 1565 C C . TRP A 1 197 ? -47.188 33.75 -34.25 1 52.59 197 TRP A C 1
ATOM 1567 O O . TRP A 1 197 ? -48 34.656 -34.156 1 52.59 197 TRP A O 1
ATOM 1577 N N . VAL A 1 198 ? -46.562 33.469 -35.406 1 53.91 198 VAL A N 1
ATOM 1578 C CA . VAL A 1 198 ? -46.781 34.219 -36.625 1 53.91 198 VAL A CA 1
ATOM 1579 C C . VAL A 1 198 ? -48.188 34 -37.156 1 53.91 198 VAL A C 1
ATOM 1581 O O . VAL A 1 198 ? -48.844 34.938 -37.594 1 53.91 198 VAL A O 1
ATOM 1584 N N . LEU A 1 199 ? -48.594 32.781 -36.969 1 55 199 LEU A N 1
ATOM 1585 C CA . LEU A 1 199 ? -49.969 32.438 -37.312 1 55 199 LEU A CA 1
ATOM 1586 C C . LEU A 1 199 ? -50.938 33.188 -36.438 1 55 199 LEU A C 1
ATOM 1588 O O . LEU A 1 199 ? -51.969 33.688 -36.906 1 55 199 LEU A O 1
ATOM 1592 N N . LEU A 1 200 ? -50.625 33.312 -35.156 1 59 200 LEU A N 1
ATOM 1593 C CA . LEU A 1 200 ? -51.469 34.031 -34.188 1 59 200 LEU A CA 1
ATOM 1594 C C . LEU A 1 200 ? -51.469 35.531 -34.5 1 59 200 LEU A C 1
ATOM 1596 O O . LEU A 1 200 ? -52.531 36.156 -34.469 1 59 200 LEU A O 1
ATOM 1600 N N . VAL A 1 201 ? -50.344 36.062 -34.844 1 62.72 201 VAL A N 1
ATOM 1601 C CA . VAL A 1 201 ? -50.219 37.469 -35.156 1 62.72 201 VAL A CA 1
ATOM 1602 C C . VAL A 1 201 ? -51 37.781 -36.438 1 62.72 201 VAL A C 1
ATOM 1604 O O . VAL A 1 201 ? -51.719 38.781 -36.531 1 62.72 201 VAL A O 1
ATOM 1607 N N . ILE A 1 202 ? -50.938 36.906 -37.438 1 62.47 202 ILE A N 1
ATOM 1608 C CA . ILE A 1 202 ? -51.688 37.031 -38.688 1 62.47 202 ILE A CA 1
ATOM 1609 C C . ILE A 1 202 ? -53.188 36.969 -38.406 1 62.47 202 ILE A C 1
ATOM 1611 O O . ILE A 1 202 ? -53.938 37.781 -38.906 1 62.47 202 ILE A O 1
ATOM 1615 N N . ALA A 1 203 ? -53.562 36.094 -37.5 1 67.38 203 ALA A N 1
ATOM 1616 C CA . ALA A 1 203 ? -54.969 35.938 -37.094 1 67.38 203 ALA A CA 1
ATOM 1617 C C . ALA A 1 203 ? -55.469 37.219 -36.406 1 67.38 203 ALA A C 1
ATOM 1619 O O . ALA A 1 203 ? -56.594 37.656 -36.719 1 67.38 203 ALA A O 1
ATOM 1620 N N . VAL A 1 204 ? -54.656 37.719 -35.562 1 72 204 VAL A N 1
ATOM 1621 C CA . VAL A 1 204 ? -55.031 38.938 -34.844 1 72 204 VAL A CA 1
ATOM 1622 C C . VAL A 1 204 ? -55.125 40.125 -35.812 1 72 204 VAL A C 1
ATOM 1624 O O . VAL A 1 204 ? -56.062 40.906 -35.719 1 72 204 VAL A O 1
ATOM 1627 N N . LEU A 1 205 ? -54.25 40.188 -36.75 1 70.62 205 LEU A N 1
ATOM 1628 C CA . LEU A 1 205 ? -54.25 41.281 -37.75 1 70.62 205 LEU A CA 1
ATOM 1629 C C . LEU A 1 205 ? -55.469 41.188 -38.656 1 70.62 205 LEU A C 1
ATOM 1631 O O . LEU A 1 205 ? -56.094 42.188 -38.969 1 70.62 205 LEU A O 1
ATOM 1635 N N . MET A 1 206 ? -55.781 40 -39 1 66.81 206 MET A N 1
ATOM 1636 C CA . MET A 1 206 ? -57 39.781 -39.812 1 66.81 206 MET A CA 1
ATOM 1637 C C . MET A 1 206 ? -58.25 40.188 -39.062 1 66.81 206 MET A C 1
ATOM 1639 O O . MET A 1 206 ? -59.156 40.75 -39.625 1 66.81 206 MET A O 1
ATOM 1643 N N . LEU A 1 207 ? -58.25 39.969 -37.781 1 70.31 207 LEU A N 1
ATOM 1644 C CA . LEU A 1 207 ? -59.375 40.344 -36.938 1 70.31 207 LEU A CA 1
ATOM 1645 C C . LEU A 1 207 ? -59.5 41.844 -36.844 1 70.31 207 LEU A C 1
ATOM 1647 O O . LEU A 1 207 ? -60.594 42.406 -36.906 1 70.31 207 LEU A O 1
ATOM 1651 N N . VAL A 1 208 ? -58.375 42.5 -36.688 1 72.31 208 VAL A N 1
ATOM 1652 C CA . VAL A 1 208 ? -58.375 43.938 -36.562 1 72.31 208 VAL A CA 1
ATOM 1653 C C . VAL A 1 208 ? -58.844 44.562 -37.875 1 72.31 208 VAL A C 1
ATOM 1655 O O . VAL A 1 208 ? -59.656 45.5 -37.875 1 72.31 208 VAL A O 1
ATOM 1658 N N . VAL A 1 209 ? -58.438 44.094 -39 1 70.75 209 VAL A N 1
ATOM 1659 C CA . VAL A 1 209 ? -58.844 44.625 -40.312 1 70.75 209 VAL A CA 1
ATOM 1660 C C . VAL A 1 209 ? -60.344 44.375 -40.5 1 70.75 209 VAL A C 1
ATOM 1662 O O . VAL A 1 209 ? -61.031 45.219 -41.031 1 70.75 209 VAL A O 1
ATOM 1665 N N . PHE A 1 210 ? -60.812 43.281 -40.094 1 69.31 210 PHE A N 1
ATOM 1666 C CA . PHE A 1 210 ? -62.219 42.938 -40.156 1 69.31 210 PHE A CA 1
ATOM 1667 C C . PHE A 1 210 ? -63.062 43.906 -39.312 1 69.31 210 PHE A C 1
ATOM 1669 O O . PHE A 1 210 ? -64.125 44.375 -39.781 1 69.31 210 PHE A O 1
ATOM 1676 N N . VAL A 1 211 ? -62.625 44.219 -38.188 1 70.44 211 VAL A N 1
ATOM 1677 C CA . VAL A 1 211 ? -63.344 45.156 -37.312 1 70.44 211 VAL A CA 1
ATOM 1678 C C . VAL A 1 211 ? -63.344 46.562 -37.938 1 70.44 211 VAL A C 1
ATOM 1680 O O . VAL A 1 211 ? -64.375 47.219 -37.969 1 70.44 211 VAL A O 1
ATOM 1683 N N . ILE A 1 212 ? -62.312 47.031 -38.5 1 70.81 212 ILE A N 1
ATOM 1684 C CA . ILE A 1 212 ? -62.25 48.344 -39.156 1 70.81 212 ILE A CA 1
ATOM 1685 C C . ILE A 1 212 ? -63.156 48.344 -40.375 1 70.81 212 ILE A C 1
ATOM 1687 O O . ILE A 1 212 ? -63.906 49.312 -40.594 1 70.81 212 ILE A O 1
ATOM 1691 N N . TRP A 1 213 ? -63.156 47.344 -41.219 1 63 213 TRP A N 1
ATOM 1692 C CA . TRP A 1 213 ? -64.062 47.219 -42.375 1 63 213 TRP A CA 1
ATOM 1693 C C . TRP A 1 213 ? -65.5 47.25 -41.969 1 63 213 TRP A C 1
ATOM 1695 O O . TRP A 1 213 ? -66.312 47.938 -42.594 1 63 213 TRP A O 1
ATOM 1705 N N . MET A 1 214 ? -65.812 46.594 -40.875 1 60.38 214 MET A N 1
ATOM 1706 C CA . MET A 1 214 ? -67.188 46.656 -40.344 1 60.38 214 MET A CA 1
ATOM 1707 C C . MET A 1 214 ? -67.562 48.062 -39.938 1 60.38 214 MET A C 1
ATOM 1709 O O . MET A 1 214 ? -68.688 48.5 -40.125 1 60.38 214 MET A O 1
ATOM 1713 N N . LEU A 1 215 ? -66.625 48.719 -39.312 1 57.88 215 LEU A N 1
ATOM 1714 C CA . LEU A 1 215 ? -66.875 50.062 -38.844 1 57.88 215 LEU A CA 1
ATOM 1715 C C . LEU A 1 215 ? -67.062 51.031 -40 1 57.88 215 LEU A C 1
ATOM 1717 O O . LEU A 1 215 ? -67.875 51.938 -39.938 1 57.88 215 LEU A O 1
ATOM 1721 N N . LEU A 1 216 ? -66.25 50.906 -40.969 1 55.88 216 LEU A N 1
ATOM 1722 C CA . LEU A 1 216 ? -66.312 51.812 -42.094 1 55.88 216 LEU A CA 1
ATOM 1723 C C . LEU A 1 216 ? -67.562 51.562 -42.938 1 55.88 216 LEU A C 1
ATOM 1725 O O . LEU A 1 216 ? -68.062 52.5 -43.531 1 55.88 216 LEU A O 1
ATOM 1729 N N . HIS A 1 217 ? -67.938 50.344 -43.031 1 50.38 217 HIS A N 1
ATOM 1730 C CA . HIS A 1 217 ? -69.125 50.125 -43.812 1 50.38 217 HIS A CA 1
ATOM 1731 C C . HIS A 1 217 ? -70.375 50.344 -42.969 1 50.38 217 HIS A C 1
ATOM 1733 O O . HIS A 1 217 ? -71.5 50.344 -43.5 1 50.38 217 HIS A O 1
ATOM 1739 N N . LYS A 1 218 ? -70.25 50.25 -41.688 1 46.34 218 LYS A N 1
ATOM 1740 C CA . LYS A 1 218 ? -71.438 50.594 -40.906 1 46.34 218 LYS A CA 1
ATOM 1741 C C . LYS A 1 218 ? -71.75 52.094 -40.969 1 46.34 218 LYS A C 1
ATOM 1743 O O . LYS A 1 218 ? -72.75 52.531 -40.469 1 46.34 218 LYS A O 1
ATOM 1748 N N . ARG A 1 219 ? -70.75 52.844 -41.375 1 41.44 219 ARG A N 1
ATOM 1749 C CA . ARG A 1 219 ? -71 54.25 -41.188 1 41.44 219 ARG A CA 1
ATOM 1750 C C . ARG A 1 219 ? -72.188 54.688 -42.062 1 41.44 219 ARG A C 1
ATOM 1752 O O . ARG A 1 219 ? -72.812 55.719 -41.781 1 41.44 219 ARG A O 1
ATOM 1759 N N . PRO A 1 220 ? -72.375 54.344 -43.312 1 41.16 220 PRO A N 1
ATOM 1760 C CA . PRO A 1 220 ? -73.25 55.281 -44.031 1 41.16 220 PRO A CA 1
ATOM 1761 C C . PRO A 1 220 ? -74.688 55.188 -43.531 1 41.16 220 PRO A C 1
ATOM 1763 O O . PRO A 1 220 ? -75.562 55.906 -44.031 1 41.16 220 PRO A O 1
ATOM 1766 N N . TRP A 1 221 ? -75.125 54.219 -42.875 1 39.5 221 TRP A N 1
ATOM 1767 C CA . TRP A 1 221 ? -76.562 54.094 -42.844 1 39.5 221 TRP A CA 1
ATOM 1768 C C . TRP A 1 221 ? -77.188 55.156 -41.938 1 39.5 221 TRP A C 1
ATOM 1770 O O . TRP A 1 221 ? -78.312 55.531 -42.094 1 39.5 221 TRP A O 1
ATOM 1780 N N . GLN A 1 222 ? -76.5 55.562 -40.906 1 38.56 222 GLN A N 1
ATOM 1781 C CA . GLN A 1 222 ? -77.25 56.344 -39.938 1 38.56 222 GLN A CA 1
ATOM 1782 C C . GLN A 1 222 ? -77.562 57.75 -40.438 1 38.56 222 GLN A C 1
ATOM 1784 O O . GLN A 1 222 ? -78.312 58.5 -39.812 1 38.56 222 GLN A O 1
ATOM 1789 N N . ARG A 1 223 ? -76.812 58.312 -41.406 1 38.78 223 ARG A N 1
ATOM 1790 C CA . ARG A 1 223 ? -77 59.719 -41.594 1 38.78 223 ARG A CA 1
ATOM 1791 C C . ARG A 1 223 ? -78.375 60 -42.219 1 38.78 223 ARG A C 1
ATOM 1793 O O . ARG A 1 223 ? -78.875 61.125 -42.219 1 38.78 223 ARG A O 1
ATOM 1800 N N . SER A 1 224 ? -78.938 59.219 -43.031 1 39.28 224 SER A N 1
ATOM 1801 C CA . SER A 1 224 ? -80.062 59.656 -43.875 1 39.28 224 SER A CA 1
ATOM 1802 C C . SER A 1 224 ? -81.312 59.938 -43.062 1 39.28 224 SER A C 1
ATOM 1804 O O . SER A 1 224 ? -82.25 60.531 -43.562 1 39.28 224 SER A O 1
ATOM 1806 N N . GLN A 1 225 ? -81.5 59.438 -41.844 1 39.72 225 GLN A N 1
ATOM 1807 C CA . GLN A 1 225 ? -82.812 59.594 -41.281 1 39.72 225 GLN A CA 1
ATOM 1808 C C . GLN A 1 225 ? -83.062 61.031 -40.75 1 39.72 225 GLN A C 1
ATOM 1810 O O . GLN A 1 225 ? -84.188 61.469 -40.562 1 39.72 225 GLN A O 1
ATOM 1815 N N . ARG A 1 226 ? -82 61.781 -40.344 1 37 226 ARG A N 1
ATOM 1816 C CA . ARG A 1 226 ? -82.25 63 -39.625 1 37 226 ARG A CA 1
ATOM 1817 C C . ARG A 1 226 ? -82.812 64.062 -40.562 1 37 226 ARG A C 1
ATOM 1819 O O . ARG A 1 226 ? -83.312 65.125 -40.094 1 37 226 ARG A O 1
ATOM 1826 N N . TYR A 1 227 ? -82.625 64.125 -41.875 1 41.69 227 TYR A N 1
ATOM 1827 C CA . TYR A 1 227 ? -83.062 65.25 -42.719 1 41.69 227 TYR A CA 1
ATOM 1828 C C . TYR A 1 227 ? -84.562 65.375 -42.75 1 41.69 227 TYR A C 1
ATOM 1830 O O . TYR A 1 227 ? -85.125 66.438 -42.938 1 41.69 227 TYR A O 1
ATOM 1838 N N . GLU A 1 228 ? -85.438 64.375 -42.656 1 41.94 228 GLU A N 1
ATOM 1839 C CA . GLU A 1 228 ? -86.875 64.438 -42.906 1 41.94 228 GLU A CA 1
ATOM 1840 C C . GLU A 1 228 ? -87.562 65.25 -41.781 1 41.94 228 GLU A C 1
ATOM 1842 O O . GLU A 1 228 ? -88.5 65.938 -42.031 1 41.94 228 GLU A O 1
ATOM 1847 N N . GLU A 1 229 ? -87.062 65.25 -40.531 1 44.69 229 GLU A N 1
ATOM 1848 C CA . GLU A 1 229 ? -87.875 65.812 -39.438 1 44.69 229 GLU A CA 1
ATOM 1849 C C . GLU A 1 229 ? -87.812 67.312 -39.438 1 44.69 229 GLU A C 1
ATOM 1851 O O . GLU A 1 229 ? -88.812 68 -39.031 1 44.69 229 GLU A O 1
ATOM 1856 N N . ARG A 1 230 ? -86.75 68 -39.844 1 42.53 230 ARG A N 1
ATOM 1857 C CA . ARG A 1 230 ? -86.688 69.438 -39.719 1 42.53 230 ARG A CA 1
ATOM 1858 C C . ARG A 1 230 ? -87.625 70.125 -40.688 1 42.53 230 ARG A C 1
ATOM 1860 O O . ARG A 1 230 ? -87.938 71.312 -40.5 1 42.53 230 ARG A O 1
ATOM 1867 N N . GLU A 1 231 ? -88 69.688 -41.812 1 46.28 231 GLU A N 1
ATOM 1868 C CA . GLU A 1 231 ? -88.875 70.375 -42.75 1 46.28 231 GLU A CA 1
ATOM 1869 C C . GLU A 1 231 ? -90.25 70.562 -42.156 1 46.28 231 GLU A C 1
ATOM 1871 O O . GLU A 1 231 ? -91 71.562 -42.438 1 46.28 231 GLU A O 1
ATOM 1876 N N . LEU A 1 232 ? -90.812 69.688 -41.219 1 49.78 232 LEU A N 1
ATOM 1877 C CA . LEU A 1 232 ? -92.188 69.812 -40.75 1 49.78 232 LEU A CA 1
ATOM 1878 C C . LEU A 1 232 ? -92.312 71 -39.781 1 49.78 232 LEU A C 1
ATOM 1880 O O . LEU A 1 232 ? -93.375 71.688 -39.781 1 49.78 232 LEU A O 1
ATOM 1884 N N . GLU A 1 233 ? -91.312 71.25 -38.844 1 50.31 233 GLU A N 1
ATOM 1885 C CA . GLU A 1 233 ? -91.562 72.312 -37.844 1 50.31 233 GLU A CA 1
ATOM 1886 C C . GLU A 1 233 ? -91.625 73.688 -38.469 1 50.31 233 GLU A C 1
ATOM 1888 O O . GLU A 1 233 ? -92.188 74.625 -37.875 1 50.31 233 GLU A O 1
ATOM 1893 N N . LEU A 1 234 ? -91.062 74.062 -39.562 1 52.59 234 LEU A N 1
ATOM 1894 C CA . LEU A 1 234 ? -91.125 75.375 -40.156 1 52.59 234 LEU A CA 1
ATOM 1895 C C . LEU A 1 234 ? -92.562 75.75 -40.531 1 52.59 234 LEU A C 1
ATOM 1897 O O . LEU A 1 234 ? -92.938 76.875 -40.438 1 52.59 234 LEU A O 1
ATOM 1901 N N . VAL A 1 235 ? -93.438 74.812 -40.938 1 57.34 235 VAL A N 1
ATOM 1902 C CA . VAL A 1 235 ? -94.75 75.125 -41.406 1 57.34 235 VAL A CA 1
ATOM 1903 C C . VAL A 1 235 ? -95.625 75.625 -40.25 1 57.34 235 VAL A C 1
ATOM 1905 O O . VAL A 1 235 ? -96.5 76.5 -40.438 1 57.34 235 VAL A O 1
ATOM 1908 N N . GLU A 1 236 ? -95.438 75.062 -39 1 57.75 236 GLU A N 1
ATOM 1909 C CA . GLU A 1 236 ? -96.438 75.438 -37.938 1 57.75 236 GLU A CA 1
ATOM 1910 C C . GLU A 1 236 ? -96.25 76.875 -37.5 1 57.75 236 GLU A C 1
ATOM 1912 O O . GLU A 1 236 ? -97.25 77.5 -37.125 1 57.75 236 GLU A O 1
ATOM 1917 N N . LEU A 1 237 ? -94.938 77.375 -37.312 1 54.44 237 LEU A N 1
ATOM 1918 C CA . LEU A 1 237 ? -94.812 78.688 -36.688 1 54.44 237 LEU A CA 1
ATOM 1919 C C . LEU A 1 237 ? -95.375 79.75 -37.656 1 54.44 237 LEU A C 1
ATOM 1921 O O . LEU A 1 237 ? -95.438 80.938 -37.281 1 54.44 237 LEU A O 1
ATOM 1925 N N . GLN A 1 238 ? -95.438 79.562 -38.875 1 52.22 238 GLN A N 1
ATOM 1926 C CA . GLN A 1 238 ? -96 80.625 -39.719 1 52.22 238 GLN A CA 1
ATOM 1927 C C . GLN A 1 238 ? -97.5 80.688 -39.625 1 52.22 238 GLN A C 1
ATOM 1929 O O . GLN A 1 238 ? -98.188 81.625 -40.062 1 52.22 238 GLN A O 1
ATOM 1934 N N . THR A 1 239 ? -98.188 79.625 -39.094 1 43.56 239 THR A N 1
ATOM 1935 C CA . THR A 1 239 ? -99.625 79.812 -38.969 1 43.56 239 THR A CA 1
ATOM 1936 C C . THR A 1 239 ? -100 80.312 -37.594 1 43.56 239 THR A C 1
ATOM 1938 O O . THR A 1 239 ? -99.375 79.938 -36.594 1 43.56 239 THR A O 1
ATOM 1941 N N . MET B 1 1 ? 63.469 -34.031 -1.514 1 29.88 1 MET B N 1
ATOM 1942 C CA . MET B 1 1 ? 62.406 -34.594 -2.332 1 29.88 1 MET B CA 1
ATOM 1943 C C . MET B 1 1 ? 61.156 -33.719 -2.246 1 29.88 1 MET B C 1
ATOM 1945 O O . MET B 1 1 ? 60.562 -33.594 -1.172 1 29.88 1 MET B O 1
ATOM 1949 N N . ASN B 1 2 ? 61.094 -32.594 -3.02 1 34.75 2 ASN B N 1
ATOM 1950 C CA . ASN B 1 2 ? 60.156 -31.484 -3.191 1 34.75 2 ASN B CA 1
ATOM 1951 C C . ASN B 1 2 ? 58.781 -31.984 -3.689 1 34.75 2 ASN B C 1
ATOM 1953 O O . ASN B 1 2 ? 58.688 -32.531 -4.793 1 34.75 2 ASN B O 1
ATOM 1957 N N . TRP B 1 3 ? 58 -32.562 -2.77 1 36.12 3 TRP B N 1
ATOM 1958 C CA . TRP B 1 3 ? 56.656 -33.094 -2.992 1 36.12 3 TRP B CA 1
ATOM 1959 C C . TRP B 1 3 ? 55.719 -32.031 -3.523 1 36.12 3 TRP B C 1
ATOM 1961 O O . TRP B 1 3 ? 55.438 -31.031 -2.848 1 36.12 3 TRP B O 1
ATOM 1971 N N . HIS B 1 4 ? 55.781 -31.719 -4.852 1 36.97 4 HIS B N 1
ATOM 1972 C CA . HIS B 1 4 ? 54.844 -30.891 -5.59 1 36.97 4 HIS B CA 1
ATOM 1973 C C . HIS B 1 4 ? 53.406 -31.375 -5.402 1 36.97 4 HIS B C 1
ATOM 1975 O O . HIS B 1 4 ? 53.094 -32.531 -5.734 1 36.97 4 HIS B O 1
ATOM 1981 N N . HIS B 1 5 ? 52.812 -31.078 -4.1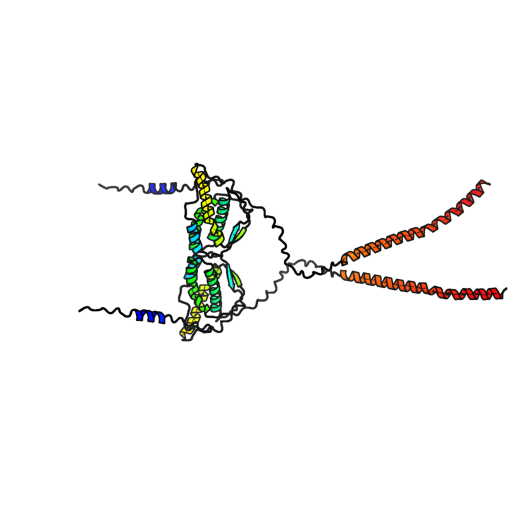99 1 39.12 5 HIS B N 1
ATOM 1982 C CA . HIS B 1 5 ? 51.406 -31.297 -3.955 1 39.12 5 HIS B CA 1
ATOM 1983 C C . HIS B 1 5 ? 50.562 -30.719 -5.082 1 39.12 5 HIS B C 1
ATOM 1985 O O . HIS B 1 5 ? 50.625 -29.516 -5.375 1 39.12 5 HIS B O 1
ATOM 1991 N N . GLY B 1 6 ? 50.375 -31.453 -6.164 1 36.44 6 GLY B N 1
ATOM 1992 C CA . GLY B 1 6 ? 49.5 -31.172 -7.297 1 36.44 6 GLY B CA 1
ATOM 1993 C C . GLY B 1 6 ? 48.125 -30.656 -6.891 1 36.44 6 GLY B C 1
ATOM 1994 O O . GLY B 1 6 ? 47.562 -31.094 -5.879 1 36.44 6 GLY B O 1
ATOM 1995 N N . ILE B 1 7 ? 47.906 -29.344 -7.09 1 39.53 7 ILE B N 1
ATOM 1996 C CA . ILE B 1 7 ? 46.656 -28.609 -6.949 1 39.53 7 ILE B CA 1
ATOM 1997 C C . ILE B 1 7 ? 45.531 -29.406 -7.57 1 39.53 7 ILE B C 1
ATOM 1999 O O . ILE B 1 7 ? 45.562 -29.734 -8.758 1 39.53 7 ILE B O 1
ATOM 2003 N N . PRO B 1 8 ? 44.875 -30.25 -6.668 1 40.84 8 PRO B N 1
ATOM 2004 C CA . PRO B 1 8 ? 43.75 -30.984 -7.184 1 40.84 8 PRO B CA 1
ATOM 2005 C C . PRO B 1 8 ? 42.844 -30.141 -8.07 1 40.84 8 PRO B C 1
ATOM 2007 O O . PRO B 1 8 ? 42.844 -28.906 -7.98 1 40.84 8 PRO B O 1
ATOM 2010 N N . ASN B 1 9 ? 42.312 -30.719 -9.195 1 41.28 9 ASN B N 1
ATOM 2011 C CA . ASN B 1 9 ? 41.438 -30.312 -10.305 1 41.28 9 ASN B CA 1
ATOM 2012 C C . ASN B 1 9 ? 40.156 -29.688 -9.805 1 41.28 9 ASN B C 1
ATOM 2014 O O . ASN B 1 9 ? 39.25 -30.406 -9.375 1 41.28 9 ASN B O 1
ATOM 2018 N N . SER B 1 10 ? 40.219 -28.547 -9.078 1 44.97 10 SER B N 1
ATOM 2019 C CA . SER B 1 10 ? 39.062 -27.734 -8.734 1 44.97 10 SER B CA 1
ATOM 2020 C C . SER B 1 10 ? 38.156 -27.531 -9.945 1 44.97 10 SER B C 1
ATOM 2022 O O . SER B 1 10 ? 37.125 -26.875 -9.844 1 44.97 10 SER B O 1
ATOM 2024 N N . CYS B 1 11 ? 38.75 -27.859 -11.133 1 44.06 11 CYS B N 1
ATOM 2025 C CA . CYS B 1 11 ? 37.938 -27.547 -12.297 1 44.06 11 CYS B CA 1
ATOM 2026 C C . CYS B 1 11 ? 36.781 -28.547 -12.438 1 44.06 11 CYS B C 1
ATOM 2028 O O . CYS B 1 11 ? 35.781 -28.25 -13.086 1 44.06 11 CYS B O 1
ATOM 2030 N N . LEU B 1 12 ? 37.031 -29.797 -11.914 1 43.12 12 LEU B N 1
ATOM 2031 C CA . LEU B 1 12 ? 36 -30.781 -12.156 1 43.12 12 LEU B CA 1
ATOM 2032 C C . LEU B 1 12 ? 34.781 -30.531 -11.273 1 43.12 12 LEU B C 1
ATOM 2034 O O . LEU B 1 12 ? 33.656 -30.797 -11.672 1 43.12 12 LEU B O 1
ATOM 2038 N N . VAL B 1 13 ? 35 -29.922 -10.055 1 45.84 13 VAL B N 1
ATOM 2039 C CA . VAL B 1 13 ? 33.844 -29.766 -9.188 1 45.84 13 VAL B CA 1
ATOM 2040 C C . VAL B 1 13 ? 32.938 -28.656 -9.734 1 45.84 13 VAL B C 1
ATOM 2042 O O . VAL B 1 13 ? 31.75 -28.625 -9.461 1 45.84 13 VAL B O 1
ATOM 2045 N N . PHE B 1 14 ? 33.594 -27.609 -10.461 1 43.44 14 PHE B N 1
ATOM 2046 C CA . PHE B 1 14 ? 32.75 -26.547 -10.961 1 43.44 14 PHE B CA 1
ATOM 2047 C C . PHE B 1 14 ? 31.844 -27.047 -12.078 1 43.44 14 PHE B C 1
ATOM 2049 O O . PHE B 1 14 ? 30.719 -26.562 -12.242 1 43.44 14 PHE B O 1
ATOM 2056 N N . LEU B 1 15 ? 32.312 -28.125 -12.867 1 41.34 15 LEU B N 1
ATOM 2057 C CA . LEU B 1 15 ? 31.5 -28.609 -13.977 1 41.34 15 LEU B CA 1
ATOM 2058 C C . LEU B 1 15 ? 30.281 -29.375 -13.461 1 41.34 15 LEU B C 1
ATOM 2060 O O . LEU B 1 15 ? 29.219 -29.359 -14.086 1 41.34 15 LEU B O 1
ATOM 2064 N N . LEU B 1 16 ? 30.438 -30.078 -12.32 1 41 16 LEU B N 1
ATOM 2065 C CA . LEU B 1 16 ? 29.312 -30.891 -11.898 1 41 16 LEU B CA 1
ATOM 2066 C C . LEU B 1 16 ? 28.188 -30.016 -11.359 1 41 16 LEU B C 1
ATOM 2068 O O . LEU B 1 16 ? 27 -30.375 -11.461 1 41 16 LEU B O 1
ATOM 2072 N N . LEU B 1 17 ? 28.578 -28.891 -10.688 1 40.59 17 LEU B N 1
ATOM 2073 C CA . LEU B 1 17 ? 27.484 -28.109 -10.148 1 40.59 17 LEU B CA 1
ATOM 2074 C C . LEU B 1 17 ? 26.688 -27.438 -11.266 1 40.59 17 LEU B C 1
ATOM 2076 O O . LEU B 1 17 ? 25.5 -27.156 -11.102 1 40.59 17 LEU B O 1
ATOM 2080 N N . LEU B 1 18 ? 27.359 -27.172 -12.391 1 40 18 LEU B N 1
ATOM 2081 C CA . LEU B 1 18 ? 26.594 -26.547 -13.469 1 40 18 LEU B CA 1
ATOM 2082 C C . LEU B 1 18 ? 25.625 -27.547 -14.086 1 40 18 LEU B C 1
ATOM 2084 O O . LEU B 1 18 ? 24.609 -27.156 -14.672 1 40 18 LEU B O 1
ATOM 2088 N N . SER B 1 19 ? 25.984 -28.828 -14.086 1 40.22 19 SER B N 1
ATOM 2089 C CA . SER B 1 19 ? 25.094 -29.75 -14.789 1 40.22 19 SER B CA 1
ATOM 2090 C C . SER B 1 19 ? 23.781 -29.938 -14.023 1 40.22 19 SER B C 1
ATOM 2092 O O . SER B 1 19 ? 22.797 -30.391 -14.594 1 40.22 19 SER B O 1
ATOM 2094 N N . PHE B 1 20 ? 23.797 -29.891 -12.664 1 39 20 PHE B N 1
ATOM 2095 C CA . PHE B 1 20 ? 22.531 -30.203 -12.016 1 39 20 PHE B CA 1
ATOM 2096 C C . PHE B 1 20 ? 21.516 -29.078 -12.195 1 39 20 PHE B C 1
ATOM 2098 O O . PHE B 1 20 ? 20.406 -29.141 -11.672 1 39 20 PHE B O 1
ATOM 2105 N N . SER B 1 21 ? 22 -27.922 -12.516 1 37.94 21 SER B N 1
ATOM 2106 C CA . SER B 1 21 ? 20.875 -27.062 -12.836 1 37.94 21 SER B CA 1
ATOM 2107 C C . SER B 1 21 ? 20.156 -27.516 -14.102 1 37.94 21 SER B C 1
ATOM 2109 O O . SER B 1 21 ? 20.5 -27.078 -15.203 1 37.94 21 SER B O 1
ATOM 2111 N N . THR B 1 22 ? 19.953 -28.797 -14.297 1 37.25 22 THR B N 1
ATOM 2112 C CA . THR B 1 22 ? 18.922 -29.062 -15.289 1 37.25 22 THR B CA 1
ATOM 2113 C C . THR B 1 22 ? 17.797 -28.031 -15.188 1 37.25 22 THR B C 1
ATOM 2115 O O . THR B 1 22 ? 17.016 -28.047 -14.234 1 37.25 22 THR B O 1
ATOM 2118 N N . SER B 1 23 ? 18.109 -26.812 -15.414 1 39 23 SER B N 1
ATOM 2119 C CA . SER B 1 23 ? 16.984 -25.969 -15.836 1 39 23 SER B CA 1
ATOM 2120 C C . SER B 1 23 ? 15.945 -26.781 -16.609 1 39 23 SER B C 1
ATOM 2122 O O . SER B 1 23 ? 16.281 -27.438 -17.594 1 39 23 SER B O 1
ATOM 2124 N N . SER B 1 24 ? 15.047 -27.594 -15.906 1 40.28 24 SER B N 1
ATOM 2125 C CA . SER B 1 24 ? 13.859 -28.031 -16.625 1 40.28 24 SER B CA 1
ATOM 2126 C C . SER B 1 24 ? 13.586 -27.141 -17.844 1 40.28 24 SER B C 1
ATOM 2128 O O . SER B 1 24 ? 13.492 -25.922 -17.719 1 40.28 24 SER B O 1
ATOM 2130 N N . GLU B 1 25 ? 14.18 -27.359 -19 1 44.28 25 GLU B N 1
ATOM 2131 C CA . GLU B 1 25 ? 13.672 -26.781 -20.234 1 44.28 25 GLU B CA 1
ATOM 2132 C C . GLU B 1 25 ? 12.195 -26.406 -20.094 1 44.28 25 GLU B C 1
ATOM 2134 O O . GLU B 1 25 ? 11.414 -27.125 -19.484 1 44.28 25 GLU B O 1
ATOM 2139 N N . PRO B 1 26 ? 11.922 -25.125 -19.906 1 46.38 26 PRO B N 1
ATOM 2140 C CA . PRO B 1 26 ? 10.484 -24.828 -19.984 1 46.38 26 PRO B CA 1
ATOM 2141 C C . PRO B 1 26 ? 9.727 -25.812 -20.859 1 46.38 26 PRO B C 1
ATOM 2143 O O . PRO B 1 26 ? 10.164 -26.125 -21.969 1 46.38 26 PRO B O 1
ATOM 2146 N N . SER B 1 27 ? 9.297 -26.984 -20.438 1 50.44 27 SER B N 1
ATOM 2147 C CA . SER B 1 27 ? 8.445 -27.844 -21.25 1 50.44 27 SER B CA 1
ATOM 2148 C C . SER B 1 27 ? 7.574 -27.016 -22.203 1 50.44 27 SER B C 1
ATOM 2150 O O . SER B 1 27 ? 6.957 -26.031 -21.797 1 50.44 27 SER B O 1
ATOM 2152 N N . LYS B 1 28 ? 7.887 -26.953 -23.422 1 60.47 28 LYS B N 1
ATOM 2153 C CA . LYS B 1 28 ? 6.941 -26.531 -24.453 1 60.47 28 LYS B CA 1
ATOM 2154 C C . LYS B 1 28 ? 5.531 -27.031 -24.156 1 60.47 28 LYS B C 1
ATOM 2156 O O . LYS B 1 28 ? 5.328 -28.219 -23.906 1 60.47 28 LYS B O 1
ATOM 2161 N N . GLY B 1 29 ? 4.504 -26.391 -23.703 1 79.81 29 GLY B N 1
ATOM 2162 C CA . GLY B 1 29 ? 3.08 -26.672 -23.75 1 79.81 29 GLY B CA 1
ATOM 2163 C C . GLY B 1 29 ? 2.457 -26.828 -22.375 1 79.81 29 GLY B C 1
ATOM 2164 O O . GLY B 1 29 ? 1.445 -27.5 -22.219 1 79.81 29 GLY B O 1
ATOM 2165 N N . CYS B 1 30 ? 3.08 -26.391 -21.203 1 95.88 30 CYS B N 1
ATOM 2166 C CA . CYS B 1 30 ? 2.535 -26.453 -19.844 1 95.88 30 CYS B CA 1
ATOM 2167 C C . CYS B 1 30 ? 2.488 -27.891 -19.344 1 95.88 30 CYS B C 1
ATOM 2169 O O . CYS B 1 30 ? 1.448 -28.344 -18.859 1 95.88 30 CYS B O 1
ATOM 2171 N N . ILE B 1 31 ? 3.594 -28.594 -19.578 1 95.75 31 ILE B N 1
ATOM 2172 C CA . ILE B 1 31 ? 3.803 -29.969 -19.141 1 95.75 31 ILE B CA 1
ATOM 2173 C C . ILE B 1 31 ? 5.012 -30.031 -18.203 1 95.75 31 ILE B C 1
ATOM 2175 O O . ILE B 1 31 ? 6.098 -29.562 -18.547 1 95.75 31 ILE B O 1
ATOM 2179 N N . PHE B 1 32 ? 4.758 -30.688 -17.094 1 95.75 32 PHE B N 1
ATOM 2180 C CA . PHE B 1 32 ? 5.801 -30.656 -16.062 1 95.75 32 PHE B CA 1
ATOM 2181 C C . PHE B 1 32 ? 6.246 -32.062 -15.703 1 95.75 32 PHE B C 1
ATOM 2183 O O . PHE B 1 32 ? 5.441 -32.875 -15.25 1 95.75 32 PHE B O 1
ATOM 2190 N N . GLY B 1 33 ? 7.531 -32.281 -15.93 1 92.12 33 GLY B N 1
ATOM 2191 C CA . GLY B 1 33 ? 8.102 -33.594 -15.57 1 92.12 33 GLY B CA 1
ATOM 2192 C C . GLY B 1 33 ? 8.258 -33.781 -14.078 1 92.12 33 GLY B C 1
ATOM 2193 O O . GLY B 1 33 ? 8.344 -34.906 -13.594 1 92.12 33 GLY B O 1
ATOM 2194 N N . SER B 1 34 ? 8.422 -32.719 -13.406 1 92 34 SER B N 1
ATOM 2195 C CA . SER B 1 34 ? 8.492 -32.688 -11.953 1 92 34 SER B CA 1
ATOM 2196 C C . SER B 1 34 ? 7.66 -31.547 -11.375 1 92 34 SER B C 1
ATOM 2198 O O . SER B 1 34 ? 7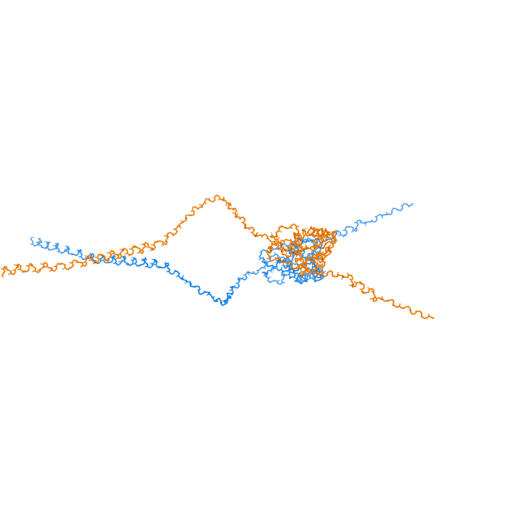.305 -30.609 -12.094 1 92 34 SER B O 1
ATOM 2200 N N . VAL B 1 35 ? 7.312 -31.703 -10.141 1 95.25 35 VAL B N 1
ATOM 2201 C CA . VAL B 1 35 ? 6.508 -30.672 -9.492 1 95.25 35 VAL B CA 1
ATOM 2202 C C . VAL B 1 35 ? 7.344 -29.406 -9.297 1 95.25 35 VAL B C 1
ATOM 2204 O O . VAL B 1 35 ? 8.32 -29.406 -8.539 1 95.25 35 VAL B O 1
ATOM 2207 N N . PRO B 1 36 ? 6.988 -28.375 -9.875 1 94.75 36 PRO B N 1
ATOM 2208 C CA . PRO B 1 36 ? 7.785 -27.156 -9.805 1 94.75 36 PRO B CA 1
ATOM 2209 C C . PRO B 1 36 ? 7.484 -26.312 -8.555 1 94.75 36 PRO B C 1
ATOM 2211 O O . PRO B 1 36 ? 8.117 -25.281 -8.336 1 94.75 36 PRO B O 1
ATOM 2214 N N . ILE B 1 37 ? 6.582 -26.703 -7.754 1 96.12 37 ILE B N 1
ATOM 2215 C CA . ILE B 1 37 ? 6.215 -25.984 -6.531 1 96.12 37 ILE B CA 1
ATOM 2216 C C . ILE B 1 37 ? 6.922 -26.625 -5.336 1 96.12 37 ILE B C 1
ATOM 2218 O O . ILE B 1 37 ? 6.691 -27.781 -5.016 1 96.12 37 ILE B O 1
ATOM 2222 N N . ASP B 1 38 ? 7.738 -25.859 -4.719 1 90.69 38 ASP B N 1
ATOM 2223 C CA . ASP B 1 38 ? 8.469 -26.391 -3.57 1 90.69 38 ASP B CA 1
ATOM 2224 C C . ASP B 1 38 ? 7.539 -26.609 -2.383 1 90.69 38 ASP B C 1
ATOM 2226 O O . ASP B 1 38 ? 6.473 -26 -2.295 1 90.69 38 ASP B O 1
ATOM 2230 N N . THR B 1 39 ? 7.984 -27.641 -1.609 1 84.69 39 THR B N 1
ATOM 2231 C CA . THR B 1 39 ? 7.281 -27.844 -0.347 1 84.69 39 THR B CA 1
ATOM 2232 C C . THR B 1 39 ? 7.57 -26.703 0.623 1 84.69 39 THR B C 1
ATOM 2234 O O . THR B 1 39 ? 8.734 -26.359 0.858 1 84.69 39 THR B O 1
ATOM 2237 N N . SER B 1 40 ? 6.566 -25.938 0.905 1 86.81 40 SER B N 1
ATOM 2238 C CA . SER B 1 40 ? 6.715 -24.828 1.833 1 86.81 40 SER B CA 1
ATOM 2239 C C . SER B 1 40 ? 5.473 -24.656 2.699 1 86.81 40 SER B C 1
ATOM 2241 O O . SER B 1 40 ? 4.43 -25.25 2.416 1 86.81 40 SER B O 1
ATOM 2243 N N . ASP B 1 41 ? 5.766 -24.047 3.828 1 94.94 41 ASP B N 1
ATOM 2244 C CA . ASP B 1 41 ? 4.648 -23.594 4.648 1 94.94 41 ASP B CA 1
ATOM 2245 C C . ASP B 1 41 ? 4.055 -22.297 4.098 1 94.94 41 ASP B C 1
ATOM 2247 O O . ASP B 1 41 ? 4.395 -21.203 4.559 1 94.94 41 ASP B O 1
ATOM 2251 N N . PHE B 1 42 ? 3.172 -22.484 3.145 1 97.81 42 PHE B N 1
ATOM 2252 C CA . PHE B 1 42 ? 2.633 -21.344 2.408 1 97.81 42 PHE B CA 1
ATOM 2253 C C . PHE B 1 42 ? 1.879 -20.406 3.342 1 97.81 42 PHE B C 1
ATOM 2255 O O . PHE B 1 42 ? 2.02 -19.188 3.248 1 97.81 42 PHE B O 1
ATOM 2262 N N . PRO B 1 43 ? 1.086 -20.969 4.305 1 98.12 43 PRO B N 1
ATOM 2263 C CA . PRO B 1 43 ? 0.406 -20.062 5.23 1 98.12 43 PRO B CA 1
ATOM 2264 C C . PRO B 1 43 ? 1.379 -19.188 6.008 1 98.12 43 PRO B C 1
ATOM 2266 O O . PRO B 1 43 ? 1.115 -17.984 6.211 1 98.12 43 PRO B O 1
ATOM 2269 N N . SER B 1 44 ? 2.486 -19.734 6.375 1 98.06 44 SER B N 1
ATOM 2270 C CA . SER B 1 44 ? 3.479 -18.953 7.109 1 98.06 44 SER B CA 1
ATOM 2271 C C . SER B 1 44 ? 4.113 -17.891 6.227 1 98.06 44 SER B C 1
ATOM 2273 O O . SER B 1 44 ? 4.359 -16.766 6.676 1 98.06 44 SER B O 1
ATOM 2275 N N . ILE B 1 45 ? 4.363 -18.188 4.98 1 98 45 ILE B N 1
ATOM 2276 C CA . ILE B 1 45 ? 4.934 -17.234 4.039 1 98 45 ILE B CA 1
ATOM 2277 C C . ILE B 1 45 ? 3.992 -16.047 3.873 1 98 45 ILE B C 1
ATOM 2279 O O . ILE B 1 45 ? 4.422 -14.891 3.936 1 98 45 ILE B O 1
ATOM 2283 N N . VAL B 1 46 ? 2.756 -16.359 3.713 1 98.62 46 VAL B N 1
ATOM 2284 C CA . VAL B 1 46 ? 1.75 -15.32 3.5 1 98.62 46 VAL B CA 1
ATOM 2285 C C . VAL B 1 46 ? 1.58 -14.492 4.773 1 98.62 46 VAL B C 1
ATOM 2287 O O . VAL B 1 46 ? 1.476 -13.266 4.715 1 98.62 46 VAL B O 1
ATOM 2290 N N . LYS B 1 47 ? 1.548 -15.148 5.902 1 98.56 47 LYS B N 1
ATOM 2291 C CA . LYS B 1 47 ? 1.436 -14.461 7.184 1 98.56 47 LYS B CA 1
ATOM 2292 C C . LYS B 1 47 ? 2.576 -13.461 7.371 1 98.56 47 LYS B C 1
ATOM 2294 O O . LYS B 1 47 ? 2.35 -12.32 7.785 1 98.56 47 LYS B O 1
ATOM 2299 N N . ASN B 1 48 ? 3.736 -13.898 7.039 1 98.12 48 ASN B N 1
ATOM 2300 C CA . ASN B 1 48 ? 4.902 -13.039 7.188 1 98.12 48 ASN B CA 1
ATOM 2301 C C . ASN B 1 48 ? 4.871 -11.875 6.195 1 98.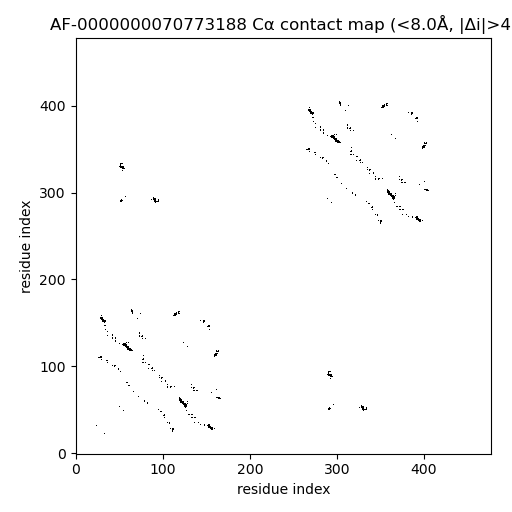12 48 ASN B C 1
ATOM 2303 O O . ASN B 1 48 ? 5.281 -10.758 6.527 1 98.12 48 ASN B O 1
ATOM 2307 N N . LEU B 1 49 ? 4.422 -12.133 5.031 1 98.75 49 LEU B N 1
ATOM 2308 C CA . LEU B 1 49 ? 4.285 -11.062 4.047 1 98.75 49 LEU B CA 1
ATOM 2309 C C . LEU B 1 49 ? 3.279 -10.016 4.516 1 98.75 49 LEU B C 1
ATOM 2311 O O . LEU B 1 49 ? 3.521 -8.812 4.391 1 98.75 49 LEU B O 1
ATOM 2315 N N . LYS B 1 50 ? 2.221 -10.461 5.102 1 98.81 50 LYS B N 1
ATOM 2316 C CA . LYS B 1 50 ? 1.171 -9.562 5.574 1 98.81 50 LYS B CA 1
ATOM 2317 C C . LYS B 1 50 ? 1.702 -8.609 6.641 1 98.81 50 LYS B C 1
ATOM 2319 O O . LYS B 1 50 ? 1.247 -7.469 6.746 1 98.81 50 LYS B O 1
ATOM 2324 N N . LYS B 1 51 ? 2.674 -8.984 7.371 1 98.62 51 LYS B N 1
ATOM 2325 C CA . LYS B 1 51 ? 3.254 -8.148 8.414 1 98.62 51 LYS B CA 1
ATOM 2326 C C . LYS B 1 51 ? 3.91 -6.902 7.82 1 98.62 51 LYS B C 1
ATOM 2328 O O . LYS B 1 51 ? 4.09 -5.898 8.516 1 98.62 51 LYS B O 1
ATOM 2333 N N . LEU B 1 52 ? 4.191 -6.922 6.512 1 98.62 52 LEU B N 1
ATOM 2334 C CA . LEU B 1 52 ? 4.973 -5.859 5.887 1 98.62 52 LEU B CA 1
ATOM 2335 C C . LEU B 1 52 ? 4.105 -5.031 4.945 1 98.62 52 LEU B C 1
ATOM 2337 O O . LEU B 1 52 ? 4.621 -4.242 4.152 1 98.62 52 LEU B O 1
ATOM 2341 N N . LEU B 1 53 ? 2.795 -5.227 5.047 1 98.94 53 LEU B N 1
ATOM 2342 C CA . LEU B 1 53 ? 1.958 -4.629 4.012 1 98.94 53 LEU B CA 1
ATOM 2343 C C . LEU B 1 53 ? 0.958 -3.652 4.621 1 98.94 53 LEU B C 1
ATOM 2345 O O . LEU B 1 53 ? 0.598 -3.777 5.793 1 98.94 53 LEU B O 1
ATOM 2349 N N . LEU B 1 54 ? 0.624 -2.627 3.811 1 98.94 54 LEU B N 1
ATOM 2350 C CA . LEU B 1 54 ? -0.659 -1.958 3.998 1 98.94 54 LEU B CA 1
ATOM 2351 C C . LEU B 1 54 ? -1.804 -2.82 3.475 1 98.94 54 LEU B C 1
ATOM 2353 O O . LEU B 1 54 ? -1.955 -2.988 2.262 1 98.94 54 LEU B O 1
ATOM 2357 N N . LEU B 1 55 ? -2.611 -3.234 4.336 1 98.88 55 LEU B N 1
ATOM 2358 C CA . LEU B 1 55 ? -3.492 -4.367 4.078 1 98.88 55 LEU B CA 1
ATOM 2359 C C . LEU B 1 55 ? -4.699 -3.941 3.25 1 98.88 55 LEU B C 1
ATOM 2361 O O . LEU B 1 55 ? -5.449 -4.785 2.758 1 98.88 55 LEU B O 1
ATOM 2365 N N . ASP B 1 56 ? -4.895 -2.711 3.051 1 98.62 56 ASP B N 1
ATOM 2366 C CA . ASP B 1 56 ? -5.988 -2.225 2.217 1 98.62 56 ASP B CA 1
ATOM 2367 C C . ASP B 1 56 ? -5.492 -1.857 0.82 1 98.62 56 ASP B C 1
ATOM 2369 O O . ASP B 1 56 ? -6.219 -1.24 0.039 1 98.62 56 ASP B O 1
ATOM 2373 N N . TYR B 1 57 ? -4.285 -2.188 0.462 1 98.88 57 TYR B N 1
ATOM 2374 C CA . TYR B 1 57 ? -3.771 -1.971 -0.886 1 98.88 57 TYR B CA 1
ATOM 2375 C C . TYR B 1 57 ? -4.66 -2.648 -1.923 1 98.88 57 TYR B C 1
ATOM 2377 O O . TYR B 1 57 ? -4.996 -3.826 -1.785 1 98.88 57 TYR B O 1
ATOM 2385 N N . PRO B 1 58 ? -4.941 -1.971 -2.951 1 98.56 58 PRO B N 1
ATOM 2386 C CA . PRO B 1 58 ? -5.863 -2.527 -3.947 1 98.56 58 PRO B CA 1
ATOM 2387 C C . PRO B 1 58 ? -5.176 -3.508 -4.898 1 98.56 58 PRO B C 1
ATOM 2389 O O . PRO B 1 58 ? -4.098 -3.215 -5.418 1 98.56 58 PRO B O 1
ATOM 2392 N N . VAL B 1 59 ? -5.863 -4.598 -5.125 1 98.75 59 VAL B N 1
ATOM 2393 C CA . VAL B 1 59 ? -5.359 -5.617 -6.039 1 98.75 59 VAL B CA 1
ATOM 2394 C C . VAL B 1 59 ? -6.5 -6.129 -6.918 1 98.75 59 VAL B C 1
ATOM 2396 O O . VAL B 1 59 ? -7.586 -6.441 -6.422 1 98.75 59 VAL B O 1
ATOM 2399 N N . PRO B 1 60 ? -6.281 -6.223 -8.258 1 98.62 60 PRO B N 1
ATOM 2400 C CA . PRO B 1 60 ? -7.297 -6.824 -9.117 1 98.62 60 PRO B CA 1
ATOM 2401 C C . PRO B 1 60 ? -7.375 -8.344 -8.969 1 98.62 60 PRO B C 1
ATOM 2403 O O . PRO B 1 60 ? -6.348 -9.023 -9 1 98.62 60 PRO B O 1
ATOM 2406 N N . VAL B 1 61 ? -8.602 -8.844 -8.812 1 98.56 61 VAL B N 1
ATOM 2407 C CA . VAL B 1 61 ? -8.812 -10.281 -8.711 1 98.56 61 VAL B CA 1
ATOM 2408 C C . VAL B 1 61 ? -9.898 -10.711 -9.703 1 98.56 61 VAL B C 1
ATOM 2410 O O . VAL B 1 61 ? -10.82 -9.945 -9.992 1 98.56 61 VAL B O 1
ATOM 2413 N N . PRO B 1 62 ? -9.773 -11.891 -10.219 1 97.75 62 PRO B N 1
ATOM 2414 C CA . PRO B 1 62 ? -10.75 -12.352 -11.203 1 97.75 62 PRO B CA 1
ATOM 2415 C C . PRO B 1 62 ? -12.125 -12.625 -10.586 1 97.75 62 PRO B C 1
ATOM 2417 O O . PRO B 1 62 ? -12.211 -13.086 -9.445 1 97.75 62 PRO B O 1
ATOM 2420 N N . VAL B 1 63 ? -13.188 -12.391 -11.469 1 96.25 63 VAL B N 1
ATOM 2421 C CA . VAL B 1 63 ? -14.531 -12.562 -10.922 1 96.25 63 VAL B CA 1
ATOM 2422 C C . VAL B 1 63 ? -15.328 -13.523 -11.797 1 96.25 63 VAL B C 1
ATOM 2424 O O . VAL B 1 63 ? -16.375 -14.023 -11.383 1 96.25 63 VAL B O 1
ATOM 2427 N N . ASN B 1 64 ? -14.844 -13.844 -12.961 1 96.81 64 ASN B N 1
ATOM 2428 C CA . ASN B 1 64 ? -15.68 -14.602 -13.883 1 96.81 64 ASN B CA 1
ATOM 2429 C C . ASN B 1 64 ? -14.984 -15.883 -14.344 1 96.81 64 ASN B C 1
ATOM 2431 O O . ASN B 1 64 ? -15.258 -16.391 -15.438 1 96.81 64 ASN B O 1
ATOM 2435 N N . LEU B 1 65 ? -14.07 -16.422 -13.586 1 97.12 65 LEU B N 1
ATOM 2436 C CA . LEU B 1 65 ? -13.43 -17.688 -13.961 1 97.12 65 LEU B CA 1
ATOM 2437 C C . LEU B 1 65 ? -14.43 -18.828 -13.93 1 97.12 65 LEU B C 1
ATOM 2439 O O . LEU B 1 65 ? -15.227 -18.938 -13 1 97.12 65 LEU B O 1
ATOM 2443 N N . LYS B 1 66 ? -14.398 -19.609 -14.922 1 96.06 66 LYS B N 1
ATOM 2444 C CA . LYS B 1 66 ? -15.227 -20.812 -14.938 1 96.06 66 LYS B CA 1
ATOM 2445 C C . LYS B 1 66 ? -14.711 -21.844 -13.93 1 96.06 66 LYS B C 1
ATOM 2447 O O . LYS B 1 66 ? -13.5 -21.969 -13.742 1 96.06 66 LYS B O 1
ATOM 2452 N N . GLN B 1 67 ? -15.695 -22.484 -13.383 1 92.88 67 GLN B N 1
ATOM 2453 C CA . GLN B 1 67 ? -15.289 -23.562 -12.492 1 92.88 67 GLN B CA 1
ATOM 2454 C C . GLN B 1 67 ? -14.742 -24.75 -13.281 1 92.88 67 GLN B C 1
ATOM 2456 O O . GLN B 1 67 ? -15.344 -25.172 -14.273 1 92.88 67 GLN B O 1
ATOM 2461 N N . ASP B 1 68 ? -13.523 -25.125 -12.961 1 94.69 68 ASP B N 1
ATOM 2462 C CA . ASP B 1 68 ? -12.867 -26.281 -13.57 1 94.69 68 ASP B CA 1
ATOM 2463 C C . ASP B 1 68 ? -12.094 -27.094 -12.523 1 94.69 68 ASP B C 1
ATOM 2465 O O . ASP B 1 68 ? -11.172 -26.562 -11.891 1 94.69 68 ASP B O 1
ATOM 2469 N N . GLU B 1 69 ? -12.469 -28.281 -12.414 1 93.94 69 GLU B N 1
ATOM 2470 C CA . GLU B 1 69 ? -11.875 -29.094 -11.359 1 93.94 69 GLU B CA 1
ATOM 2471 C C . GLU B 1 69 ? -10.391 -29.328 -11.617 1 93.94 69 GLU B C 1
ATOM 2473 O O . GLU B 1 69 ? -9.609 -29.453 -10.672 1 93.94 69 GLU B O 1
ATOM 2478 N N . PHE B 1 70 ? -10.023 -29.406 -12.828 1 96.12 70 PHE B N 1
ATOM 2479 C CA . PHE B 1 70 ? -8.648 -29.75 -13.156 1 96.12 70 PHE B CA 1
ATOM 2480 C C . PHE B 1 70 ? -7.797 -28.5 -13.32 1 96.12 70 PHE B C 1
ATOM 2482 O O . PHE B 1 70 ? -6.695 -28.406 -12.773 1 96.12 70 PHE B O 1
ATOM 2489 N N . CYS B 1 71 ? -8.273 -27.406 -13.977 1 98.06 71 CYS B N 1
ATOM 2490 C CA . CYS B 1 71 ? -7.445 -26.281 -14.383 1 98.06 71 CYS B CA 1
ATOM 2491 C C . CYS B 1 71 ? -7.543 -25.141 -13.375 1 98.06 71 CYS B C 1
ATOM 2493 O O . CYS B 1 71 ? -6.711 -24.234 -13.383 1 98.06 71 CYS B O 1
ATOM 2495 N N . LYS B 1 72 ? -8.445 -25.156 -12.484 1 97.5 72 LYS B N 1
ATOM 2496 C CA . LYS B 1 72 ? -8.789 -24.016 -11.633 1 97.5 72 LYS B CA 1
ATOM 2497 C C . LYS B 1 72 ? -7.57 -23.516 -10.875 1 97.5 72 LYS B C 1
ATOM 2499 O O . LYS B 1 72 ? -7.281 -22.312 -10.875 1 97.5 72 LYS B O 1
ATOM 2504 N N . GLU B 1 73 ? -6.871 -24.422 -10.258 1 98 73 GLU B N 1
ATOM 2505 C CA . GLU B 1 73 ? -5.742 -24 -9.43 1 98 73 GLU B CA 1
ATOM 2506 C C . GLU B 1 73 ? -4.637 -23.375 -10.281 1 98 73 GLU B C 1
ATOM 2508 O O . GLU B 1 73 ? -4.039 -22.375 -9.891 1 98 73 GLU B O 1
ATOM 2513 N N . LEU B 1 74 ? -4.391 -23.922 -11.406 1 98.31 74 LEU B N 1
ATOM 2514 C CA . LEU B 1 74 ? -3.361 -23.375 -12.281 1 98.31 74 LEU B CA 1
ATOM 2515 C C . LEU B 1 74 ? -3.738 -21.984 -12.758 1 98.31 74 LEU B C 1
ATOM 2517 O O . LEU B 1 74 ? -2.893 -21.078 -12.805 1 98.31 74 LEU B O 1
ATOM 2521 N N . TRP B 1 75 ? -4.945 -21.766 -13.109 1 98.62 75 TRP B N 1
ATOM 2522 C CA . TRP B 1 75 ? -5.414 -20.469 -13.562 1 98.62 75 TRP B CA 1
ATOM 2523 C C . TRP B 1 75 ? -5.262 -19.422 -12.469 1 98.62 75 TRP B C 1
ATOM 2525 O O . TRP B 1 75 ? -4.773 -18.312 -12.719 1 98.62 75 TRP B O 1
ATOM 2535 N N . HIS B 1 76 ? -5.648 -19.797 -11.305 1 98.62 76 HIS B N 1
ATOM 2536 C CA . HIS B 1 76 ? -5.5 -18.875 -10.188 1 98.62 76 HIS B CA 1
ATOM 2537 C C . HIS B 1 76 ? -4.031 -18.547 -9.922 1 98.62 76 HIS B C 1
ATOM 2539 O O . HIS B 1 76 ? -3.672 -17.391 -9.695 1 98.62 76 HIS B O 1
ATOM 2545 N N . VAL B 1 77 ? -3.221 -19.531 -9.961 1 98.69 77 VAL B N 1
ATOM 2546 C CA . VAL B 1 77 ? -1.804 -19.312 -9.695 1 98.69 77 VAL B CA 1
ATOM 2547 C C . VAL B 1 77 ? -1.209 -18.422 -10.781 1 98.69 77 VAL B C 1
ATOM 2549 O O . VAL B 1 77 ? -0.372 -17.562 -10.492 1 98.69 77 VAL B O 1
ATOM 2552 N N . HIS B 1 78 ? -1.66 -18.578 -11.961 1 98.56 78 HIS B N 1
ATOM 2553 C CA . HIS B 1 78 ? -1.241 -17.719 -13.062 1 98.56 78 HIS B CA 1
ATOM 2554 C C . HIS B 1 78 ? -1.581 -16.25 -12.773 1 98.56 78 HIS B C 1
ATOM 2556 O O . HIS B 1 78 ? -0.728 -15.375 -12.914 1 98.56 78 HIS B O 1
ATOM 2562 N N . LEU B 1 79 ? -2.754 -16.031 -12.375 1 98.81 79 LEU B N 1
ATOM 2563 C CA . LEU B 1 79 ? -3.213 -14.664 -12.109 1 98.81 79 LEU B CA 1
ATOM 2564 C C . LEU B 1 79 ? -2.566 -14.109 -10.844 1 98.81 79 LEU B C 1
ATOM 2566 O O . LEU B 1 79 ? -2.287 -12.914 -10.758 1 98.81 79 LEU B O 1
ATOM 2570 N N . ILE B 1 80 ? -2.344 -14.961 -9.898 1 98.88 80 ILE B N 1
ATOM 2571 C CA . ILE B 1 80 ? -1.62 -14.578 -8.695 1 98.88 80 ILE B CA 1
ATOM 2572 C C . ILE B 1 80 ? -0.203 -14.141 -9.055 1 98.88 80 ILE B C 1
ATOM 2574 O O . ILE B 1 80 ? 0.276 -13.102 -8.586 1 98.88 80 ILE B O 1
ATOM 2578 N N . HIS B 1 81 ? 0.422 -14.883 -9.906 1 98.75 81 HIS B N 1
ATOM 2579 C CA . HIS B 1 81 ? 1.771 -14.547 -10.352 1 98.75 81 HIS B CA 1
ATOM 2580 C C . HIS B 1 81 ? 1.811 -13.164 -11 1 98.75 81 HIS B C 1
ATOM 2582 O O . HIS B 1 81 ? 2.725 -12.383 -10.75 1 98.75 81 HIS B O 1
ATOM 2588 N N . ARG B 1 82 ? 0.875 -12.898 -11.766 1 98.38 82 ARG B N 1
ATOM 2589 C CA . ARG B 1 82 ? 0.781 -11.594 -12.422 1 98.38 82 ARG B CA 1
ATOM 2590 C C . ARG B 1 82 ? 0.705 -10.469 -11.391 1 98.38 82 ARG B C 1
ATOM 2592 O O . ARG B 1 82 ? 1.401 -9.461 -11.516 1 98.38 82 ARG B O 1
ATOM 2599 N N . ASN B 1 83 ? -0.153 -10.656 -10.445 1 98.81 83 ASN B N 1
ATOM 2600 C CA . ASN B 1 83 ? -0.289 -9.648 -9.398 1 98.81 83 ASN B CA 1
ATOM 2601 C C . ASN B 1 83 ? 0.998 -9.5 -8.594 1 98.81 83 ASN B C 1
ATOM 2603 O O . ASN B 1 83 ? 1.396 -8.383 -8.25 1 98.81 83 ASN B O 1
ATOM 2607 N N . LEU B 1 84 ? 1.644 -10.594 -8.258 1 98.88 84 LEU B N 1
ATOM 2608 C CA . LEU B 1 84 ? 2.9 -10.531 -7.52 1 98.88 84 LEU B CA 1
ATOM 2609 C C . LEU B 1 84 ? 3.965 -9.797 -8.32 1 98.88 84 LEU B C 1
ATOM 2611 O O . LEU B 1 84 ? 4.73 -9 -7.766 1 98.88 84 LEU B O 1
ATOM 2615 N N . ASN B 1 85 ? 3.969 -10.016 -9.594 1 98.62 85 ASN B N 1
ATOM 2616 C CA . ASN B 1 85 ? 4.914 -9.312 -10.461 1 98.62 85 ASN B CA 1
ATOM 2617 C C . ASN B 1 85 ? 4.672 -7.805 -10.445 1 98.62 85 ASN B C 1
ATOM 2619 O O . ASN B 1 85 ? 5.617 -7.02 -10.383 1 98.62 85 ASN B O 1
ATOM 2623 N N . ARG B 1 86 ? 3.48 -7.438 -10.516 1 98.5 86 ARG B N 1
ATOM 2624 C CA . ARG B 1 86 ? 3.127 -6.023 -10.445 1 98.5 86 ARG B CA 1
ATOM 2625 C C . ARG B 1 86 ? 3.574 -5.41 -9.125 1 98.5 86 ARG B C 1
ATOM 2627 O O . ARG B 1 86 ? 4.129 -4.309 -9.102 1 98.5 86 ARG B O 1
ATOM 2634 N N . MET B 1 87 ? 3.328 -6.133 -8.109 1 98.81 87 MET B N 1
ATOM 2635 C CA . MET B 1 87 ? 3.709 -5.648 -6.785 1 98.81 87 MET B CA 1
ATOM 2636 C C . MET B 1 87 ? 5.223 -5.496 -6.676 1 98.81 87 MET B C 1
ATOM 2638 O O . MET B 1 87 ? 5.711 -4.52 -6.105 1 98.81 87 MET B O 1
ATOM 2642 N N . ILE B 1 88 ? 5.902 -6.422 -7.227 1 98.81 88 ILE B N 1
ATOM 2643 C CA . ILE B 1 88 ? 7.359 -6.375 -7.188 1 98.81 88 ILE B CA 1
ATOM 2644 C C . ILE B 1 88 ? 7.855 -5.105 -7.879 1 98.81 88 ILE B C 1
ATOM 2646 O O . ILE B 1 88 ? 8.773 -4.438 -7.391 1 98.81 88 ILE B O 1
ATOM 2650 N N . ASN B 1 89 ? 7.254 -4.723 -8.93 1 98.56 89 ASN B N 1
ATOM 2651 C CA . ASN B 1 89 ? 7.68 -3.586 -9.734 1 98.56 89 ASN B CA 1
ATOM 2652 C C . ASN B 1 89 ? 7.516 -2.268 -8.984 1 98.56 89 ASN B C 1
ATOM 2654 O O . ASN B 1 89 ? 8.148 -1.268 -9.336 1 98.56 89 ASN B O 1
ATOM 2658 N N . VAL B 1 90 ? 6.719 -2.244 -7.984 1 98.75 90 VAL B N 1
ATOM 2659 C CA . VAL B 1 90 ? 6.461 -0.987 -7.289 1 98.75 90 VAL B CA 1
ATOM 2660 C C . VAL B 1 90 ? 6.855 -1.119 -5.82 1 98.75 90 VAL B C 1
ATOM 2662 O O . VAL B 1 90 ? 6.504 -0.269 -5 1 98.75 90 VAL B O 1
ATOM 2665 N N . SER B 1 91 ? 7.539 -2.16 -5.469 1 98.75 91 SER B N 1
ATOM 2666 C CA . SER B 1 91 ? 7.891 -2.4 -4.074 1 98.75 91 SER B CA 1
ATOM 2667 C C . SER B 1 91 ? 9.266 -1.82 -3.742 1 98.75 91 SER B C 1
ATOM 2669 O O . SER B 1 91 ? 10.148 -1.77 -4.602 1 98.75 91 SER B O 1
ATOM 2671 N N . GLY B 1 92 ? 9.391 -1.393 -2.492 1 98.75 92 GLY B N 1
ATOM 2672 C CA . GLY B 1 92 ? 10.727 -1.142 -1.973 1 98.75 92 GLY B CA 1
ATOM 2673 C C . GLY B 1 92 ? 11.57 -2.396 -1.873 1 98.75 92 GLY B C 1
ATOM 2674 O O . GLY B 1 92 ? 11.055 -3.51 -1.971 1 98.75 92 GLY B O 1
ATOM 2675 N N . SER B 1 93 ? 12.781 -2.246 -1.657 1 98.38 93 SER B N 1
ATOM 2676 C CA . SER B 1 93 ? 13.773 -3.311 -1.775 1 98.38 93 SER B CA 1
ATOM 2677 C C . SER B 1 93 ? 13.523 -4.414 -0.754 1 98.38 93 SER B C 1
ATOM 2679 O O . SER B 1 93 ? 13.602 -5.602 -1.082 1 98.38 93 SER B O 1
ATOM 2681 N N . GLU B 1 94 ? 13.242 -4.066 0.44 1 98.31 94 GLU B N 1
ATOM 2682 C CA . GLU B 1 94 ? 13.023 -5.07 1.475 1 98.31 94 GLU B CA 1
ATOM 2683 C C . GLU B 1 94 ? 11.703 -5.809 1.253 1 98.31 94 GLU B C 1
ATOM 2685 O O . GLU B 1 94 ? 11.633 -7.027 1.433 1 98.31 94 GLU B O 1
ATOM 2690 N N . LEU B 1 95 ? 10.703 -5.062 0.896 1 98.88 95 LEU B N 1
ATOM 2691 C CA . LEU B 1 95 ? 9.43 -5.707 0.608 1 98.88 95 LEU B CA 1
ATOM 2692 C C . LEU B 1 95 ? 9.547 -6.637 -0.593 1 98.88 95 LEU B C 1
ATOM 2694 O O . LEU B 1 95 ? 8.969 -7.727 -0.598 1 98.88 95 LEU B O 1
ATOM 2698 N N . GLU B 1 96 ? 10.289 -6.242 -1.598 1 98.81 96 GLU B N 1
ATOM 2699 C CA . GLU B 1 96 ? 10.508 -7.066 -2.783 1 98.81 96 GLU B CA 1
ATOM 2700 C C . GLU B 1 96 ? 11.055 -8.438 -2.406 1 98.81 96 GLU B C 1
ATOM 2702 O O . GLU B 1 96 ? 10.594 -9.461 -2.928 1 98.81 96 GLU B O 1
ATOM 2707 N N . LYS B 1 97 ? 11.969 -8.445 -1.531 1 98.62 97 LYS B N 1
ATOM 2708 C CA . LYS B 1 97 ? 12.555 -9.703 -1.087 1 98.62 97 LYS B CA 1
ATOM 2709 C C . LYS B 1 97 ? 11.5 -10.617 -0.479 1 98.62 97 LYS B C 1
ATOM 2711 O O . LYS B 1 97 ? 11.5 -11.828 -0.724 1 98.62 97 LYS B O 1
ATOM 2716 N N . SER B 1 98 ? 10.664 -10.039 0.285 1 98.44 98 SER B N 1
ATOM 2717 C CA . SER B 1 98 ? 9.609 -10.82 0.936 1 98.44 98 SER B CA 1
ATOM 2718 C C . SER B 1 98 ? 8.602 -11.352 -0.081 1 98.44 98 SER B C 1
ATOM 2720 O O . SER B 1 98 ? 8.172 -12.5 0.013 1 98.44 98 SER B O 1
ATOM 2722 N N . ILE B 1 99 ? 8.219 -10.555 -1.078 1 98.81 99 ILE B N 1
ATOM 2723 C CA . ILE B 1 99 ? 7.266 -10.977 -2.105 1 98.81 99 ILE B CA 1
ATOM 2724 C C . ILE B 1 99 ? 7.883 -12.094 -2.951 1 98.81 99 ILE B C 1
ATOM 2726 O O . ILE B 1 99 ? 7.191 -13.039 -3.33 1 98.81 99 ILE B O 1
ATOM 2730 N N . ARG B 1 100 ? 9.18 -12.023 -3.166 1 98.38 100 ARG B N 1
ATOM 2731 C CA . ARG B 1 100 ? 9.859 -13.008 -3.996 1 98.38 100 ARG B CA 1
ATOM 2732 C C . ARG B 1 100 ? 9.859 -14.383 -3.328 1 98.38 100 ARG B C 1
ATOM 2734 O O . ARG B 1 100 ? 9.859 -15.406 -4.008 1 98.38 100 ARG B O 1
ATOM 2741 N N . LYS B 1 101 ? 9.758 -14.422 -2.029 1 97.94 101 LYS B N 1
ATOM 2742 C CA . LYS B 1 101 ? 9.664 -15.703 -1.324 1 97.94 101 LYS B CA 1
ATOM 2743 C C . LYS B 1 101 ? 8.391 -16.438 -1.702 1 97.94 101 LYS B C 1
ATOM 2745 O O . LYS B 1 101 ? 8.367 -17.672 -1.727 1 97.94 101 LYS B O 1
ATOM 2750 N N . LEU B 1 102 ? 7.379 -15.695 -1.96 1 98.25 102 LEU B N 1
ATOM 2751 C CA . LEU B 1 102 ? 6.125 -16.297 -2.408 1 98.25 102 LEU B CA 1
ATOM 2752 C C . LEU B 1 102 ? 6.145 -16.531 -3.912 1 98.25 102 LEU B C 1
ATOM 2754 O O . LEU B 1 102 ? 5.715 -17.594 -4.383 1 98.25 102 LEU B O 1
ATOM 2758 N N . MET B 1 103 ? 6.719 -15.648 -4.641 1 97.81 103 MET B N 1
ATOM 2759 C CA . MET B 1 103 ? 6.68 -15.648 -6.102 1 97.81 103 MET B CA 1
ATOM 2760 C C . MET B 1 103 ? 7.457 -16.844 -6.664 1 97.81 103 MET B C 1
ATOM 2762 O O . MET B 1 103 ? 7.117 -17.359 -7.73 1 97.81 103 MET B O 1
ATOM 2766 N N . ILE B 1 104 ? 8.453 -17.281 -6.016 1 97.56 104 ILE B N 1
ATOM 2767 C CA . ILE B 1 104 ? 9.273 -18.375 -6.504 1 97.56 104 ILE B CA 1
ATOM 2768 C C . ILE B 1 104 ? 8.414 -19.625 -6.719 1 97.56 104 ILE B C 1
ATOM 2770 O O . ILE B 1 104 ? 8.703 -20.438 -7.594 1 97.56 104 ILE B O 1
ATOM 2774 N N . HIS B 1 105 ? 7.297 -19.703 -6.023 1 97.88 105 HIS B N 1
ATOM 2775 C CA . HIS B 1 105 ? 6.422 -20.859 -6.117 1 97.88 105 HIS B CA 1
ATOM 2776 C C . HIS B 1 105 ? 5.41 -20.703 -7.25 1 97.88 105 HIS B C 1
ATOM 2778 O O . HIS B 1 105 ? 4.664 -21.625 -7.559 1 97.88 105 HIS B O 1
ATOM 2784 N N . THR B 1 106 ? 5.371 -19.531 -7.863 1 97.94 106 THR B N 1
ATOM 2785 C CA . THR B 1 106 ? 4.395 -19.281 -8.914 1 97.94 106 THR B CA 1
ATOM 2786 C C . THR B 1 106 ? 5.094 -19.016 -10.242 1 97.94 106 THR B C 1
ATOM 2788 O O . THR B 1 106 ? 4.449 -18.984 -11.297 1 97.94 106 THR B O 1
ATOM 2791 N N . THR B 1 107 ? 6.371 -18.828 -10.273 1 96.81 107 THR B N 1
ATOM 2792 C CA . THR B 1 107 ? 7.133 -18.406 -11.438 1 96.81 107 THR B CA 1
ATOM 2793 C C . THR B 1 107 ? 7.023 -19.422 -12.57 1 96.81 107 THR B C 1
ATOM 2795 O O . THR B 1 107 ? 7.09 -19.062 -13.742 1 96.81 107 THR B O 1
ATOM 2798 N N . PHE B 1 108 ? 6.797 -20.688 -12.242 1 96.94 108 PHE B N 1
ATOM 2799 C CA . PHE B 1 108 ? 6.77 -21.766 -13.227 1 96.94 108 PHE B CA 1
ATOM 2800 C C . PHE B 1 108 ? 5.664 -21.531 -14.25 1 96.94 108 PHE B C 1
ATOM 2802 O O . PHE B 1 108 ? 5.734 -22.031 -15.375 1 96.94 108 PHE B O 1
ATOM 2809 N N . VAL B 1 109 ? 4.652 -20.781 -13.898 1 97.62 109 VAL B N 1
ATOM 2810 C CA . VAL B 1 109 ? 3.51 -20.594 -14.789 1 97.62 109 VAL B CA 1
ATOM 2811 C C . VAL B 1 109 ? 3.936 -19.797 -16.016 1 97.62 109 VAL B C 1
ATOM 2813 O O . VAL B 1 109 ? 3.221 -19.766 -17.016 1 97.62 109 VAL B O 1
ATOM 2816 N N . GLU B 1 110 ? 5.008 -19.078 -15.93 1 95.88 110 GLU B N 1
ATOM 2817 C CA . GLU B 1 110 ? 5.516 -18.312 -17.062 1 95.88 110 GLU B CA 1
ATOM 2818 C C . GLU B 1 110 ? 5.832 -19.234 -18.25 1 95.88 110 GLU B C 1
ATOM 2820 O O . GLU B 1 110 ? 5.887 -18.766 -19.391 1 95.88 110 GLU B O 1
ATOM 2825 N N . MET B 1 111 ? 6.016 -20.391 -17.906 1 92.75 111 MET B N 1
ATOM 2826 C CA . MET B 1 111 ? 6.32 -21.359 -18.953 1 92.75 111 MET B CA 1
ATOM 2827 C C . MET B 1 111 ? 5.059 -21.734 -19.719 1 92.75 111 MET B C 1
ATOM 2829 O O . MET B 1 111 ? 5.137 -22.422 -20.75 1 92.75 111 MET B O 1
ATOM 2833 N N . CYS B 1 112 ? 3.988 -21.281 -19.109 1 94.81 112 CYS B N 1
ATOM 2834 C CA . CYS B 1 112 ? 2.703 -21.594 -19.734 1 94.81 112 CYS B CA 1
ATOM 2835 C C . CYS B 1 112 ? 2.191 -20.406 -20.531 1 94.81 112 CYS B C 1
ATOM 2837 O O . CYS B 1 112 ? 2.326 -19.25 -20.109 1 94.81 112 CYS B O 1
ATOM 2839 N N . ASP B 1 113 ? 2.131 -20.25 -21.766 1 92.31 113 ASP B N 1
ATOM 2840 C CA . ASP B 1 113 ? 1.548 -19.188 -22.594 1 92.31 113 ASP B CA 1
ATOM 2841 C C . ASP B 1 113 ? 0.033 -19.125 -22.406 1 92.31 113 ASP B C 1
ATOM 2843 O O . ASP B 1 113 ? -0.721 -19.359 -23.359 1 92.31 113 ASP B O 1
ATOM 2847 N N . ILE B 1 114 ? -0.309 -18.766 -21.125 1 97.06 114 ILE B N 1
ATOM 2848 C CA . ILE B 1 114 ? -1.726 -18.812 -20.781 1 97.06 114 ILE B CA 1
ATOM 2849 C C . ILE B 1 114 ? -2.428 -17.578 -21.328 1 97.06 114 ILE B C 1
ATOM 2851 O O . ILE B 1 114 ? -1.957 -16.453 -21.125 1 97.06 114 ILE B O 1
ATOM 2855 N N . ASN B 1 115 ? -3.482 -17.828 -22.062 1 97.25 115 ASN B N 1
ATOM 2856 C CA . ASN B 1 115 ? -4.34 -16.766 -22.562 1 97.25 115 ASN B CA 1
ATOM 2857 C C . ASN B 1 115 ? -5.469 -16.453 -21.594 1 97.25 115 ASN B C 1
ATOM 2859 O O . ASN B 1 115 ? -6.344 -17.281 -21.359 1 97.25 115 ASN B O 1
ATOM 2863 N N . ASP B 1 116 ? -5.461 -15.234 -21.094 1 97.5 116 ASP B N 1
ATOM 2864 C CA . ASP B 1 116 ? -6.461 -14.867 -20.094 1 97.5 116 ASP B CA 1
ATOM 2865 C C . ASP B 1 116 ? -7.281 -13.664 -20.562 1 97.5 116 ASP B C 1
ATOM 2867 O O . ASP B 1 116 ? -7.758 -12.875 -19.734 1 97.5 116 ASP B O 1
ATOM 2871 N N . SER B 1 117 ? -7.559 -13.438 -21.766 1 96.44 117 SER B N 1
ATOM 2872 C CA . SER B 1 117 ? -8.172 -12.258 -22.359 1 96.44 117 SER B CA 1
ATOM 2873 C C . SER B 1 117 ? -9.625 -12.102 -21.906 1 96.44 117 SER B C 1
ATOM 2875 O O . SER B 1 117 ? -10.148 -10.984 -21.859 1 96.44 117 SER B O 1
ATOM 2877 N N . CYS B 1 118 ? -10.25 -13.172 -21.547 1 97 118 CYS B N 1
ATOM 2878 C CA . CYS B 1 118 ? -11.672 -13.109 -21.219 1 97 118 CYS B CA 1
ATOM 2879 C C . CYS B 1 118 ? -11.875 -12.711 -19.766 1 97 118 CYS B C 1
ATOM 2881 O O . CYS B 1 118 ? -12.992 -12.398 -19.344 1 97 118 CYS B O 1
ATOM 2883 N N . VAL B 1 119 ? -10.828 -12.711 -18.953 1 97.88 119 VAL B N 1
ATOM 2884 C CA . VAL B 1 119 ? -10.961 -12.555 -17.516 1 97.88 119 VAL B CA 1
ATOM 2885 C C . VAL B 1 119 ? -11.328 -11.109 -17.188 1 97.88 119 VAL B C 1
ATOM 2887 O O . VAL B 1 119 ? -10.727 -10.172 -17.719 1 97.88 119 VAL B O 1
ATOM 2890 N N . LYS B 1 120 ? -12.328 -11.023 -16.344 1 97.75 120 LYS B N 1
ATOM 2891 C CA . LYS B 1 120 ? -12.719 -9.742 -15.781 1 97.75 120 LYS B CA 1
ATOM 2892 C C . LYS B 1 120 ? -12.242 -9.609 -14.336 1 97.75 120 LYS B C 1
ATOM 2894 O O . LYS B 1 120 ? -12.227 -10.594 -13.594 1 97.75 120 LYS B O 1
ATOM 2899 N N . PHE B 1 121 ? -11.969 -8.43 -14.016 1 97.75 121 PHE B N 1
ATOM 2900 C CA . PHE B 1 121 ? -11.375 -8.211 -12.703 1 97.75 121 PHE B CA 1
ATOM 2901 C C . PHE B 1 121 ? -12.203 -7.227 -11.883 1 97.75 121 PHE B C 1
ATOM 2903 O 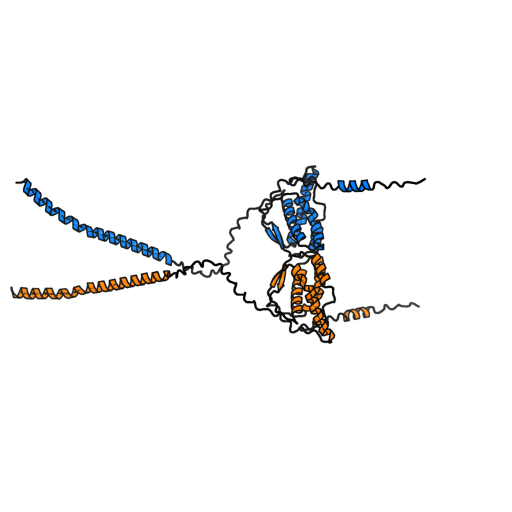O . PHE B 1 121 ? -12.844 -6.336 -12.445 1 97.75 121 PHE B O 1
ATOM 2910 N N . ILE B 1 122 ? -12.164 -7.383 -10.609 1 98.06 122 ILE B N 1
ATOM 2911 C CA . ILE B 1 122 ? -12.609 -6.398 -9.633 1 98.06 122 ILE B CA 1
ATOM 2912 C C . ILE B 1 122 ? -11.484 -6.094 -8.648 1 98.06 122 ILE B C 1
ATOM 2914 O O . ILE B 1 122 ? -10.555 -6.895 -8.492 1 98.06 122 ILE B O 1
ATOM 2918 N N . THR B 1 123 ? -11.562 -4.992 -8.055 1 98.19 123 THR B N 1
ATOM 2919 C CA . THR B 1 123 ? -10.516 -4.598 -7.117 1 98.19 123 THR B CA 1
ATOM 2920 C C . THR B 1 123 ? -10.883 -5.023 -5.695 1 98.19 123 THR B C 1
ATOM 2922 O O . THR B 1 123 ? -12.008 -4.816 -5.25 1 98.19 123 THR B O 1
ATOM 2925 N N . THR B 1 124 ? -9.922 -5.598 -5.039 1 98.06 124 THR B N 1
ATOM 2926 C CA . THR B 1 124 ? -10.055 -5.953 -3.631 1 98.06 124 THR B CA 1
ATOM 2927 C C . THR B 1 124 ? -8.828 -5.52 -2.842 1 98.06 124 THR B C 1
ATOM 2929 O O . THR B 1 124 ? -7.879 -4.973 -3.41 1 98.06 124 THR B O 1
ATOM 2932 N N . ASN B 1 125 ? -8.914 -5.746 -1.529 1 98.5 125 ASN B N 1
ATOM 2933 C CA . ASN B 1 125 ? -7.754 -5.461 -0.691 1 98.5 125 ASN B CA 1
ATOM 2934 C C . ASN B 1 125 ? -6.723 -6.586 -0.767 1 98.5 125 ASN B C 1
ATOM 2936 O O . ASN B 1 125 ? -7.078 -7.754 -0.925 1 98.5 125 ASN B O 1
ATOM 2940 N N . ILE B 1 126 ? -5.508 -6.207 -0.597 1 98.88 126 ILE B N 1
ATOM 2941 C CA . ILE B 1 126 ? -4.422 -7.176 -0.676 1 98.88 126 ILE B CA 1
ATOM 2942 C C . ILE B 1 126 ? -4.605 -8.25 0.396 1 98.88 126 ILE B C 1
ATOM 2944 O O . ILE B 1 126 ? -4.223 -9.406 0.2 1 98.88 126 ILE B O 1
ATOM 2948 N N . SER B 1 127 ? -5.156 -7.91 1.521 1 98.5 127 SER B N 1
ATOM 2949 C CA . SER B 1 127 ? -5.414 -8.898 2.562 1 98.5 127 SER B CA 1
ATOM 2950 C C . SER B 1 127 ? -6.32 -10.016 2.055 1 98.5 127 SER B C 1
ATOM 2952 O O . SER B 1 127 ? -6.07 -11.195 2.314 1 98.5 127 SER B O 1
ATOM 2954 N N . GLU B 1 128 ? -7.309 -9.695 1.295 1 98.31 128 GLU B N 1
ATOM 2955 C CA . GLU B 1 128 ? -8.234 -10.664 0.709 1 98.31 128 GLU B CA 1
ATOM 2956 C C . GLU B 1 128 ? -7.574 -11.43 -0.434 1 98.31 128 GLU B C 1
ATOM 2958 O O . GLU B 1 128 ? -7.809 -12.625 -0.601 1 98.31 128 GLU B O 1
ATOM 2963 N N . PHE B 1 129 ? -6.812 -10.75 -1.202 1 98.81 129 PHE B N 1
ATOM 2964 C CA . PHE B 1 129 ? -6.086 -11.352 -2.314 1 98.81 129 PHE B CA 1
ATOM 2965 C C . PHE B 1 129 ? -5.148 -12.445 -1.819 1 98.81 129 PHE B C 1
ATOM 2967 O O . PHE B 1 129 ? -5.051 -13.508 -2.436 1 98.81 129 PHE B O 1
ATOM 2974 N N . LEU B 1 130 ? -4.5 -12.258 -0.697 1 98.88 130 LEU B N 1
ATOM 2975 C CA . LEU B 1 130 ? -3.461 -13.164 -0.211 1 98.88 130 LEU B CA 1
ATOM 2976 C C . LEU B 1 130 ? -4.078 -14.375 0.474 1 98.88 130 LEU B C 1
ATOM 2978 O O . LEU B 1 130 ? -3.453 -15.438 0.539 1 98.88 130 LEU B O 1
ATOM 2982 N N . GLU B 1 131 ? -5.23 -14.328 0.899 1 98.5 131 GLU B N 1
ATOM 2983 C CA . GLU B 1 131 ? -5.855 -15.297 1.793 1 98.5 131 GLU B CA 1
ATOM 2984 C C . GLU B 1 131 ? -5.945 -16.672 1.137 1 98.5 131 GLU B C 1
ATOM 2986 O O . GLU B 1 131 ? -5.586 -17.688 1.747 1 98.5 131 GLU B O 1
ATOM 2991 N N . PRO B 1 132 ? -6.352 -16.766 -0.09 1 98.38 132 PRO B N 1
ATOM 2992 C CA . PRO B 1 132 ? -6.551 -18.094 -0.66 1 98.38 132 PRO B CA 1
ATOM 2993 C C . PRO B 1 132 ? -5.273 -18.672 -1.266 1 98.38 132 PRO B C 1
ATOM 2995 O O . PRO B 1 132 ? -5.258 -19.844 -1.682 1 98.38 132 PRO B O 1
ATOM 2998 N N . ILE B 1 133 ? -4.246 -18 -1.309 1 98.75 133 ILE B N 1
ATOM 2999 C CA . ILE B 1 133 ? -3.061 -18.359 -2.074 1 98.75 133 ILE B CA 1
ATOM 3000 C C . ILE B 1 133 ? -2.473 -19.656 -1.526 1 98.75 133 ILE B C 1
ATOM 3002 O O . ILE B 1 133 ? -2.152 -20.578 -2.289 1 98.75 133 ILE B O 1
ATOM 3006 N N . PRO B 1 134 ? -2.402 -19.812 -0.18 1 98.75 134 PRO B N 1
ATOM 3007 C CA . PRO B 1 134 ? -1.854 -21.078 0.327 1 98.75 134 PRO B CA 1
ATOM 3008 C C . PRO B 1 134 ? -2.648 -22.297 -0.135 1 98.75 134 PRO B C 1
ATOM 3010 O O . PRO B 1 134 ? -2.062 -23.312 -0.506 1 98.75 134 PRO B O 1
ATOM 3013 N N . SER B 1 135 ? -3.895 -22.188 -0.191 1 98.12 135 SER B N 1
ATOM 3014 C CA . SER B 1 135 ? -4.727 -23.312 -0.606 1 98.12 135 SER B CA 1
ATOM 3015 C C . SER B 1 135 ? -4.555 -23.609 -2.094 1 98.12 135 SER B C 1
ATOM 3017 O O . SER B 1 135 ? -4.457 -24.766 -2.494 1 98.12 135 SER B O 1
ATOM 3019 N N . TYR B 1 136 ? -4.508 -22.562 -2.938 1 98.38 136 TYR B N 1
ATOM 3020 C CA . TYR B 1 136 ? -4.316 -22.75 -4.371 1 98.38 136 TYR B CA 1
ATOM 3021 C C . TYR B 1 136 ? -2.99 -23.453 -4.652 1 98.38 136 TYR B C 1
ATOM 3023 O O . TYR B 1 136 ? -2.926 -24.375 -5.473 1 98.38 136 TYR B O 1
ATOM 3031 N N . LEU B 1 137 ? -1.99 -23.078 -3.977 1 98.62 137 LEU B N 1
ATOM 3032 C CA . LEU B 1 137 ? -0.665 -23.641 -4.195 1 98.62 137 LEU B CA 1
ATOM 3033 C C . LEU B 1 137 ? -0.605 -25.078 -3.701 1 98.62 137 LEU B C 1
ATOM 3035 O O . LEU B 1 137 ? -0.084 -25.953 -4.395 1 98.62 137 LEU B O 1
ATOM 3039 N N . SER B 1 138 ? -1.147 -25.328 -2.559 1 98.06 138 SER B N 1
ATOM 3040 C CA . SER B 1 138 ? -1.149 -26.672 -2.002 1 98.06 138 SER B CA 1
ATOM 3041 C C . SER B 1 138 ? -1.958 -27.625 -2.871 1 98.06 138 SER B C 1
ATOM 3043 O O . SER B 1 138 ? -1.521 -28.75 -3.146 1 98.06 138 SER B O 1
ATOM 3045 N N . ASP B 1 139 ? -3.123 -27.141 -3.289 1 97.75 139 ASP B N 1
ATOM 3046 C CA . ASP B 1 139 ? -3.996 -27.984 -4.109 1 97.75 139 ASP B CA 1
ATOM 3047 C C . ASP B 1 139 ? -3.354 -28.281 -5.461 1 97.75 139 ASP B C 1
ATOM 3049 O O . ASP B 1 139 ? -3.42 -29.422 -5.945 1 97.75 139 ASP B O 1
ATOM 3053 N N . LEU B 1 140 ? -2.77 -27.312 -6.043 1 98.19 140 LEU B N 1
ATOM 3054 C CA . LEU B 1 140 ? -2.102 -27.516 -7.32 1 98.19 140 LEU B CA 1
ATOM 3055 C C . LEU B 1 140 ? -0.924 -28.469 -7.168 1 98.19 140 LEU B C 1
ATOM 3057 O O . LEU B 1 140 ? -0.739 -29.375 -7.988 1 98.19 140 LEU B O 1
ATOM 3061 N N . ARG B 1 141 ? -0.177 -28.312 -6.16 1 97.75 141 ARG B N 1
ATOM 3062 C CA . ARG B 1 141 ? 0.945 -29.203 -5.898 1 97.75 141 ARG B CA 1
ATOM 3063 C C . ARG B 1 141 ? 0.473 -30.656 -5.762 1 97.75 141 ARG B C 1
ATOM 3065 O O . ARG B 1 141 ? 1.062 -31.562 -6.352 1 97.75 141 ARG B O 1
ATOM 3072 N N . LYS B 1 142 ? -0.524 -30.828 -4.965 1 96.75 142 LYS B N 1
ATOM 3073 C CA . LYS B 1 142 ? -1.073 -32.156 -4.766 1 96.75 142 LYS B CA 1
ATOM 3074 C C . LYS B 1 142 ? -1.478 -32.812 -6.094 1 96.75 142 LYS B C 1
ATOM 3076 O O . LYS B 1 142 ? -1.191 -33.969 -6.34 1 96.75 142 LYS B O 1
ATOM 3081 N N . LYS B 1 143 ? -2.105 -32.031 -6.887 1 96.69 143 LYS B N 1
ATOM 3082 C CA . LYS B 1 143 ? -2.518 -32.5 -8.203 1 96.69 143 LYS B CA 1
ATOM 3083 C C . LYS B 1 143 ? -1.311 -32.938 -9.031 1 96.69 143 LYS B C 1
ATOM 3085 O O . LYS B 1 143 ? -1.325 -33.969 -9.672 1 96.69 143 LYS B O 1
ATOM 3090 N N . MET B 1 144 ? -0.319 -32.156 -8.984 1 96.69 144 MET B N 1
ATOM 3091 C CA . MET B 1 144 ? 0.885 -32.469 -9.758 1 96.69 144 MET B CA 1
ATOM 3092 C C . MET B 1 144 ? 1.621 -33.656 -9.18 1 96.69 144 MET B C 1
ATOM 3094 O O . MET B 1 144 ? 2.199 -34.469 -9.93 1 96.69 144 MET B O 1
ATOM 3098 N N . GLU B 1 145 ? 1.578 -33.781 -7.914 1 96.19 145 GLU B N 1
ATOM 3099 C CA . GLU B 1 145 ? 2.215 -34.938 -7.25 1 96.19 145 GLU B CA 1
ATOM 3100 C C . GLU B 1 145 ? 1.543 -36.25 -7.637 1 96.19 145 GLU B C 1
ATOM 3102 O O . GLU B 1 145 ? 2.199 -37.281 -7.707 1 96.19 145 GLU B O 1
ATOM 3107 N N . GLU B 1 146 ? 0.253 -36.125 -7.836 1 95.56 146 GLU B N 1
ATOM 3108 C CA . GLU B 1 146 ? -0.476 -37.344 -8.258 1 95.56 146 GLU B CA 1
ATOM 3109 C C . GLU B 1 146 ? 0.042 -37.844 -9.594 1 95.56 146 GLU B C 1
ATOM 3111 O O . GLU B 1 146 ? 0.171 -39.062 -9.789 1 95.56 146 GLU B O 1
ATOM 3116 N N . PHE B 1 147 ? 0.381 -37 -10.484 1 94 147 PHE B N 1
ATOM 3117 C CA . PHE B 1 147 ? 0.965 -37.375 -11.766 1 94 147 PHE B CA 1
ATOM 3118 C C . PHE B 1 147 ? 2.357 -37.969 -11.57 1 94 147 PHE B C 1
ATOM 3120 O O . PHE B 1 147 ? 2.695 -38.969 -12.172 1 94 147 PHE B O 1
ATOM 3127 N N . GLU B 1 148 ? 3.053 -37.312 -10.812 1 91.56 148 GLU B N 1
ATOM 3128 C CA . GLU B 1 148 ? 4.418 -37.75 -10.555 1 91.56 148 GLU B CA 1
ATOM 3129 C C . GLU B 1 148 ? 4.438 -39.125 -9.93 1 91.56 148 GLU B C 1
ATOM 3131 O O . GLU B 1 148 ? 5.32 -39.938 -10.227 1 91.56 148 GLU B O 1
ATOM 3136 N N . ALA B 1 149 ? 3.477 -39.438 -9.062 1 93.56 149 ALA B N 1
ATOM 3137 C CA . ALA B 1 149 ? 3.375 -40.75 -8.398 1 93.56 149 ALA B CA 1
ATOM 3138 C C . ALA B 1 149 ? 3.176 -41.844 -9.414 1 93.56 149 ALA B C 1
ATOM 3140 O O . ALA B 1 149 ? 3.58 -43 -9.18 1 93.56 149 ALA B O 1
ATOM 3141 N N . HIS B 1 150 ? 2.615 -41.531 -10.562 1 94.62 150 HIS B N 1
ATOM 3142 C CA . HIS B 1 150 ? 2.359 -42.5 -11.609 1 94.62 150 HIS B CA 1
ATOM 3143 C C . HIS B 1 150 ? 3.402 -42.406 -12.719 1 94.62 150 HIS B C 1
ATOM 3145 O O . HIS B 1 150 ? 3.219 -43 -13.797 1 94.62 150 HIS B O 1
ATOM 3151 N N . ASP B 1 151 ? 4.422 -41.594 -12.492 1 94.06 151 ASP B N 1
ATOM 3152 C CA . ASP B 1 151 ? 5.559 -41.438 -13.398 1 94.06 151 ASP B CA 1
ATOM 3153 C C . ASP B 1 151 ? 5.113 -40.875 -14.75 1 94.06 151 ASP B C 1
ATOM 3155 O O . ASP B 1 151 ? 5.562 -41.344 -15.797 1 94.06 151 ASP B O 1
ATOM 3159 N N . VAL B 1 152 ? 4.148 -40.062 -14.672 1 94.62 152 VAL B N 1
ATOM 3160 C CA . VAL B 1 152 ? 3.695 -39.344 -15.859 1 94.62 152 VAL B CA 1
ATOM 3161 C C . VAL B 1 152 ? 3.814 -37.844 -15.641 1 94.62 152 VAL B C 1
ATOM 3163 O O . VAL B 1 152 ? 3.611 -37.344 -14.523 1 94.62 152 VAL B O 1
ATOM 3166 N N . PRO B 1 153 ? 4.184 -37.219 -16.641 1 94.81 153 PRO B N 1
ATOM 3167 C CA . PRO B 1 153 ? 4.262 -35.75 -16.5 1 94.81 153 PRO B CA 1
ATOM 3168 C C . PRO B 1 153 ? 2.898 -35.094 -16.266 1 94.81 153 PRO B C 1
ATOM 3170 O O . PRO B 1 153 ? 1.878 -35.625 -16.719 1 94.81 153 PRO B O 1
ATOM 3173 N N . ALA B 1 154 ? 2.91 -34.062 -15.453 1 95.56 154 ALA B N 1
ATOM 3174 C CA . ALA B 1 154 ? 1.691 -33.281 -15.281 1 95.56 154 ALA B CA 1
ATOM 3175 C C . ALA B 1 154 ? 1.386 -32.469 -16.531 1 95.56 154 ALA B C 1
ATOM 3177 O O . ALA B 1 154 ? 2.088 -31.5 -16.844 1 95.56 154 ALA B O 1
ATOM 3178 N N . ASN B 1 155 ? 0.394 -32.844 -17.188 1 95 155 ASN B N 1
ATOM 3179 C CA . ASN B 1 155 ? 0.046 -32.219 -18.469 1 95 155 ASN B CA 1
ATOM 3180 C C . ASN B 1 155 ? -1.109 -31.234 -18.312 1 95 155 ASN B C 1
ATOM 3182 O O . ASN B 1 155 ? -2.26 -31.641 -18.141 1 95 155 ASN B O 1
ATOM 3186 N N . PHE B 1 156 ? -0.742 -30 -18.391 1 97.12 156 PHE B N 1
ATOM 3187 C CA . PHE B 1 156 ? -1.738 -28.938 -18.281 1 97.12 156 PHE B CA 1
ATOM 3188 C C . PHE B 1 156 ? -1.895 -28.219 -19.609 1 97.12 156 PHE B C 1
ATOM 3190 O O . PHE B 1 156 ? -2.293 -27.047 -19.641 1 97.12 156 PHE B O 1
ATOM 3197 N N . SER B 1 157 ? -1.612 -28.797 -20.672 1 95.38 157 SER B N 1
ATOM 3198 C CA . SER B 1 157 ? -1.672 -28.172 -21.984 1 95.38 157 SER B CA 1
ATOM 3199 C C . SER B 1 157 ? -3.096 -27.75 -22.328 1 95.38 157 SER B C 1
ATOM 3201 O O . SER B 1 157 ? -3.301 -26.781 -23.062 1 95.38 157 SER B O 1
ATOM 3203 N N . ASN B 1 158 ? -4.051 -28.422 -21.766 1 94.75 158 ASN B N 1
ATOM 3204 C CA . ASN B 1 158 ? -5.449 -28.094 -22.031 1 94.75 158 ASN B CA 1
ATOM 3205 C C . ASN B 1 158 ? -5.91 -26.922 -21.172 1 94.75 158 ASN B C 1
ATOM 3207 O O . ASN B 1 158 ? -7.047 -26.453 -21.312 1 94.75 158 ASN B O 1
ATOM 3211 N N . CYS B 1 159 ? -5.004 -26.453 -20.312 1 97.38 159 CYS B N 1
ATOM 3212 C CA . CYS B 1 159 ? -5.363 -25.391 -19.391 1 97.38 159 CYS B CA 1
ATOM 3213 C C . CYS B 1 159 ? -4.777 -24.062 -19.844 1 97.38 159 CYS B C 1
ATOM 3215 O O . CYS B 1 159 ? -4.766 -23.094 -19.094 1 97.38 159 CYS B O 1
ATOM 3217 N N . THR B 1 160 ? -4.281 -23.953 -21.016 1 96.94 160 THR B N 1
ATOM 3218 C CA . THR B 1 160 ? -3.57 -22.766 -21.469 1 96.94 160 THR B CA 1
ATOM 3219 C C . THR B 1 160 ? -4.551 -21.688 -21.938 1 96.94 160 THR B C 1
ATOM 3221 O O . THR B 1 160 ? -4.172 -20.531 -22.125 1 96.94 160 THR B O 1
ATOM 3224 N N . VAL B 1 161 ? -5.73 -22.031 -22.078 1 96.75 161 VAL B N 1
ATOM 3225 C CA . VAL B 1 161 ? -6.781 -21.062 -22.344 1 96.75 161 VAL B CA 1
ATOM 3226 C C . VAL B 1 161 ? -7.75 -21 -21.172 1 96.75 161 VAL B C 1
ATOM 3228 O O . VAL B 1 161 ? -8.43 -21.984 -20.875 1 96.75 161 VAL B O 1
ATOM 3231 N N . ILE B 1 162 ? -7.773 -19.891 -20.547 1 97.69 162 ILE B N 1
ATOM 3232 C CA . ILE B 1 162 ? -8.695 -19.719 -19.438 1 97.69 162 ILE B CA 1
ATOM 3233 C C . ILE B 1 162 ? -10.125 -19.609 -19.953 1 97.69 162 ILE B C 1
ATOM 3235 O O . ILE B 1 162 ? -10.383 -18.938 -20.953 1 97.69 162 ILE B O 1
ATOM 3239 N N . HIS B 1 163 ? -10.93 -20.266 -19.25 1 96.81 163 HIS B N 1
ATOM 3240 C CA . HIS B 1 163 ? -12.344 -20.219 -19.578 1 96.81 163 HIS B CA 1
ATOM 3241 C C . HIS B 1 163 ? -13.109 -19.344 -18.578 1 96.81 163 HIS B C 1
ATOM 3243 O O . HIS B 1 163 ? -12.859 -19.422 -17.375 1 96.81 163 HIS B O 1
ATOM 3249 N N . CYS B 1 164 ? -14.008 -18.562 -19.156 1 97.12 164 CYS B N 1
ATOM 3250 C CA . CYS B 1 164 ? -14.727 -17.609 -18.328 1 97.12 164 CYS B CA 1
ATOM 3251 C C . CYS B 1 164 ? -16.234 -17.812 -18.422 1 97.12 164 CYS B C 1
ATOM 3253 O O . CYS B 1 164 ? -16.719 -18.344 -19.422 1 97.12 164 CYS B O 1
ATOM 3255 N N . GLN B 1 165 ? -16.891 -17.484 -17.328 1 94.06 165 GLN B N 1
ATOM 3256 C CA . GLN B 1 165 ? -18.344 -17.438 -17.344 1 94.06 165 GLN B CA 1
ATOM 3257 C C . GLN B 1 165 ? -18.859 -16.234 -18.109 1 94.06 165 GLN B C 1
ATOM 3259 O O . GLN B 1 165 ? -18.328 -15.133 -17.984 1 94.06 165 GLN B O 1
ATOM 3264 N N . PRO B 1 166 ? -19.781 -16.656 -18.875 1 84.94 166 PRO B N 1
ATOM 3265 C CA . PRO B 1 166 ? -20.328 -15.523 -19.625 1 84.94 166 PRO B CA 1
ATOM 3266 C C . PRO B 1 166 ? -20.984 -14.484 -18.719 1 84.94 166 PRO B C 1
ATOM 3268 O O . PRO B 1 166 ? -21.359 -14.797 -17.594 1 84.94 166 PRO B O 1
ATOM 3271 N N . GLU B 1 167 ? -20.797 -13.469 -18.703 1 71.19 167 GLU B N 1
ATOM 3272 C CA . GLU B 1 167 ? -21.438 -12.422 -17.922 1 71.19 167 GLU B CA 1
ATOM 3273 C C . GLU B 1 167 ? -22.922 -12.719 -17.734 1 71.19 167 GLU B C 1
ATOM 3275 O O . GLU B 1 167 ? -23.625 -13.078 -18.688 1 71.19 167 GLU B O 1
ATOM 3280 N N . LEU B 1 168 ? -23.172 -13.672 -16.469 1 58.97 168 LEU B N 1
ATOM 3281 C CA . LEU B 1 168 ? -24.625 -13.75 -16.312 1 58.97 168 LEU B CA 1
ATOM 3282 C C . LEU B 1 168 ? -25.281 -12.453 -16.766 1 58.97 168 LEU B C 1
ATOM 3284 O O . LEU B 1 168 ? -24.766 -11.367 -16.516 1 58.97 168 LEU B O 1
ATOM 3288 N N . SER B 1 169 ? -25.938 -12.656 -17.516 1 51.72 169 SER B N 1
ATOM 3289 C CA . SER B 1 169 ? -26.734 -11.469 -17.828 1 51.72 169 SER B CA 1
ATOM 3290 C C . SER B 1 169 ? -27.281 -10.828 -16.578 1 51.72 169 SER B C 1
ATOM 3292 O O . SER B 1 169 ? -27.734 -11.523 -15.656 1 51.72 169 SER B O 1
ATOM 3294 N N . PRO B 1 170 ? -26.828 -9.914 -15.836 1 50.69 170 PRO B N 1
ATOM 3295 C CA . PRO B 1 170 ? -27.531 -9.398 -14.656 1 50.69 170 PRO B CA 1
ATOM 3296 C C . PRO B 1 170 ? -28.953 -9.961 -14.516 1 50.69 170 PRO B C 1
ATOM 3298 O O . PRO B 1 170 ? -29.609 -10.219 -15.523 1 50.69 170 PRO B O 1
ATOM 3301 N N . PRO B 1 171 ? -29.203 -10.883 -13.359 1 45.28 171 PRO B N 1
ATOM 3302 C CA . PRO B 1 171 ? -30.641 -11.148 -13.336 1 45.28 171 PRO B CA 1
ATOM 3303 C C . PRO B 1 171 ? -31.469 -9.977 -13.859 1 45.28 171 PRO B C 1
ATOM 3305 O O . PRO B 1 171 ? -31.016 -8.828 -13.828 1 45.28 171 PRO B O 1
ATOM 3308 N N . PRO B 1 172 ? -32.625 -10.195 -14.344 1 39.16 172 PRO B N 1
ATOM 3309 C CA . PRO B 1 172 ? -33.25 -8.898 -14.586 1 39.16 172 PRO B CA 1
ATOM 3310 C C . PRO B 1 172 ? -33.406 -8.078 -13.305 1 39.16 172 PRO B C 1
ATOM 3312 O O . PRO B 1 172 ? -33.625 -8.633 -12.227 1 39.16 172 PRO B O 1
ATOM 3315 N N . ALA B 1 173 ? -32.875 -7.105 -12.773 1 36.88 173 ALA B N 1
ATOM 3316 C CA . ALA B 1 173 ? -33.156 -6.219 -11.641 1 36.88 173 ALA B CA 1
ATOM 3317 C C . ALA B 1 173 ? -34.5 -6.535 -11.016 1 36.88 173 ALA B C 1
ATOM 3319 O O . ALA B 1 173 ? -35.531 -6.527 -11.695 1 36.88 173 ALA B O 1
ATOM 3320 N N . LEU B 1 174 ? -34.656 -7.422 -10.047 1 32.78 174 LEU B N 1
ATOM 3321 C CA . LEU B 1 174 ? -35.969 -7.355 -9.375 1 32.78 174 LEU B CA 1
ATOM 3322 C C . LEU B 1 174 ? -36.531 -5.934 -9.398 1 32.78 174 LEU B C 1
ATOM 3324 O O . LEU B 1 174 ? -35.844 -4.996 -8.945 1 32.78 174 LEU B O 1
ATOM 3328 N N . GLN B 1 175 ? -37.469 -5.613 -9.984 1 31.7 175 GLN B N 1
ATOM 3329 C CA . GLN B 1 175 ? -38.312 -4.441 -9.883 1 31.7 175 GLN B CA 1
ATOM 3330 C C . GLN B 1 175 ? -38.938 -4.332 -8.492 1 31.7 175 GLN B C 1
ATOM 3332 O O . GLN B 1 175 ? -39.781 -5.16 -8.109 1 31.7 175 GLN B O 1
ATOM 3337 N N . VAL B 1 176 ? -38.344 -4.379 -7.281 1 32.5 176 VAL B N 1
ATOM 3338 C CA . VAL B 1 176 ? -39.125 -3.832 -6.168 1 32.5 176 VAL B CA 1
ATOM 3339 C C . VAL B 1 176 ? -40.25 -2.961 -6.699 1 32.5 176 VAL B C 1
ATOM 3341 O O . VAL B 1 176 ? -40 -1.948 -7.359 1 32.5 176 VAL B O 1
ATOM 3344 N N . THR B 1 177 ? -41.344 -3.539 -6.688 1 29.05 177 THR B N 1
ATOM 3345 C CA . THR B 1 177 ? -42.656 -2.924 -6.926 1 29.05 177 THR B CA 1
ATOM 3346 C C . THR B 1 177 ? -42.938 -1.849 -5.883 1 29.05 177 THR B C 1
ATOM 3348 O O . THR B 1 177 ? -43.281 -2.16 -4.742 1 29.05 177 THR B O 1
ATOM 3351 N N . ALA B 1 178 ? -42.031 -1.078 -5.203 1 27.23 178 ALA B N 1
ATOM 3352 C CA . ALA B 1 178 ? -42.719 0.045 -4.559 1 27.23 178 ALA B CA 1
ATOM 3353 C C . ALA B 1 178 ? -44.094 0.266 -5.156 1 27.23 178 ALA B C 1
ATOM 3355 O O . ALA B 1 178 ? -44.281 0.183 -6.371 1 27.23 178 ALA B O 1
ATOM 3356 N N . SER B 1 179 ? -45.156 -0.094 -4.371 1 26.83 179 SER B N 1
ATOM 3357 C CA . SER B 1 179 ? -46.469 0.364 -4.766 1 26.83 179 SER B CA 1
ATOM 3358 C C . SER B 1 179 ? -46.406 1.719 -5.465 1 26.83 179 SER B C 1
ATOM 3360 O O . SER B 1 179 ? -46.344 2.758 -4.805 1 26.83 179 SER B O 1
ATOM 3362 N N . LYS B 1 180 ? -45.406 2.029 -5.98 1 26.8 180 LYS B N 1
ATOM 3363 C CA . LYS B 1 180 ? -45.531 3.342 -6.613 1 26.8 180 LYS B CA 1
ATOM 3364 C C . LYS B 1 180 ? -46.906 3.568 -7.191 1 26.8 180 LYS B C 1
ATOM 3366 O O . LYS B 1 180 ? -47.406 2.754 -7.973 1 26.8 180 LYS B O 1
ATOM 3371 N N . GLN B 1 181 ? -47.781 4.082 -6.219 1 26.88 181 GLN B N 1
ATOM 3372 C CA . GLN B 1 181 ? -48.875 4.602 -7.031 1 26.88 181 GLN B CA 1
ATOM 3373 C C . GLN B 1 181 ? -48.406 4.953 -8.438 1 26.88 181 GLN B C 1
ATOM 3375 O O . GLN B 1 181 ? -47.406 5.664 -8.602 1 26.88 181 GLN B O 1
ATOM 3380 N N . THR B 1 182 ? -48.438 4.016 -9.164 1 29.08 182 THR B N 1
ATOM 3381 C CA . THR B 1 182 ? -48.031 4.051 -10.562 1 29.08 182 THR B CA 1
ATOM 3382 C C . THR B 1 182 ? -48.344 5.41 -11.188 1 29.08 182 THR B C 1
ATOM 3384 O O . THR B 1 182 ? -49.5 5.797 -11.32 1 29.08 182 THR B O 1
ATOM 3387 N N . PRO B 1 183 ? -47.625 6.453 -10.602 1 29.66 183 PRO B N 1
ATOM 3388 C CA . PRO B 1 183 ? -48.406 7.562 -11.164 1 29.66 183 PRO B CA 1
ATOM 3389 C C . PRO B 1 183 ? -48.812 7.301 -12.609 1 29.66 183 PRO B C 1
ATOM 3391 O O . PRO B 1 183 ? -48.156 6.566 -13.336 1 29.66 183 PRO B O 1
ATOM 3394 N N . ASP B 1 184 ? -50.062 7.125 -12.773 1 26.25 184 ASP B N 1
ATOM 3395 C CA . ASP B 1 184 ? -50.75 6.992 -14.062 1 26.25 184 ASP B CA 1
ATOM 3396 C C . ASP B 1 184 ? -50 7.762 -15.148 1 26.25 184 ASP B C 1
ATOM 3398 O O . ASP B 1 184 ? -49.906 8.992 -15.102 1 26.25 184 ASP B O 1
ATOM 3402 N N . ARG B 1 185 ? -48.812 7.379 -15.234 1 25.73 185 ARG B N 1
ATOM 3403 C CA . ARG B 1 185 ? -48.125 8.18 -16.234 1 25.73 185 ARG B CA 1
ATOM 3404 C C . ARG B 1 185 ? -49 8.414 -17.453 1 25.73 185 ARG B C 1
ATOM 3406 O O . ARG B 1 185 ? -49.344 7.473 -18.172 1 25.73 185 ARG B O 1
ATOM 3413 N N . ASN B 1 186 ? -49.781 9.289 -17.25 1 26.45 186 ASN B N 1
ATOM 3414 C CA . ASN B 1 186 ? -50.625 9.711 -18.359 1 26.45 186 ASN B CA 1
ATOM 3415 C C . ASN B 1 186 ? -49.844 9.75 -19.672 1 26.45 186 ASN B C 1
ATOM 3417 O O . ASN B 1 186 ? -48.844 10.453 -19.797 1 26.45 186 ASN B O 1
ATOM 3421 N N . SER B 1 187 ? -49.531 8.539 -20.109 1 29.47 187 SER B N 1
ATOM 3422 C CA . SER B 1 187 ? -49.062 8.43 -21.484 1 29.47 187 SER B CA 1
ATOM 3423 C C . SER B 1 187 ? -49.625 9.539 -22.359 1 29.47 187 SER B C 1
ATOM 3425 O O . SER B 1 187 ? -50.781 9.469 -22.766 1 29.47 187 SER B O 1
ATOM 3427 N N . GLN B 1 188 ? -49.5 10.703 -21.781 1 28.08 188 GLN B N 1
ATOM 3428 C CA . GLN B 1 188 ? -50.094 11.719 -22.656 1 28.08 188 GLN B CA 1
ATOM 3429 C C . GLN B 1 188 ? -49.5 11.633 -24.062 1 28.08 188 GLN B C 1
ATOM 3431 O O . GLN B 1 188 ? -48.281 11.734 -24.25 1 28.08 188 GLN B O 1
ATOM 3436 N N . HIS B 1 189 ? -50.031 10.539 -24.766 1 31.27 189 HIS B N 1
ATOM 3437 C CA . HIS B 1 189 ? -49.969 10.492 -26.219 1 31.27 189 HIS B CA 1
ATOM 3438 C C . HIS B 1 189 ? -49.844 11.891 -26.812 1 31.27 189 HIS B C 1
ATOM 3440 O O . HIS B 1 189 ? -50.719 12.727 -26.641 1 31.27 189 HIS B O 1
ATOM 3446 N N . ASP B 1 190 ? -48.688 12.445 -26.562 1 32.25 190 ASP B N 1
ATOM 3447 C CA . ASP B 1 190 ? -48.438 13.75 -27.172 1 32.25 190 ASP B CA 1
ATOM 3448 C C . ASP B 1 190 ? -49.031 13.836 -28.562 1 32.25 190 ASP B C 1
ATOM 3450 O O . ASP B 1 190 ? -48.531 13.234 -29.516 1 32.25 190 ASP B O 1
ATOM 3454 N N . THR B 1 191 ? -50.312 13.531 -28.609 1 33.78 191 THR B N 1
ATOM 3455 C CA . THR B 1 191 ? -51.188 13.758 -29.781 1 33.78 191 THR B CA 1
ATOM 3456 C C . THR B 1 191 ? -50.906 15.125 -30.391 1 33.78 191 THR B C 1
ATOM 3458 O O . THR B 1 191 ? -51.688 15.625 -31.188 1 33.78 191 THR B O 1
ATOM 3461 N N . ARG B 1 192 ? -50.031 15.797 -29.75 1 34.03 192 ARG B N 1
ATOM 3462 C CA . ARG B 1 192 ? -50 17.188 -30.188 1 34.03 192 ARG B CA 1
ATOM 3463 C C . ARG B 1 192 ? -49.625 17.281 -31.672 1 34.03 192 ARG B C 1
ATOM 3465 O O . ARG B 1 192 ? -49.625 18.375 -32.25 1 34.03 192 ARG B O 1
ATOM 3472 N N . GLY B 1 193 ? -48.906 16.266 -31.969 1 35.59 193 GLY B N 1
ATOM 3473 C CA . GLY B 1 193 ? -48.406 16.453 -33.312 1 35.59 193 GLY B CA 1
ATOM 3474 C C . GLY B 1 193 ? -49.531 16.516 -34.344 1 35.59 193 GLY B C 1
ATOM 3475 O O . GLY B 1 193 ? -49.25 16.656 -35.562 1 35.59 193 GLY B O 1
ATOM 3476 N N . LYS B 1 194 ? -50.594 15.93 -33.969 1 40.56 194 LYS B N 1
ATOM 3477 C CA . LYS B 1 194 ? -51.719 15.75 -34.875 1 40.56 194 LYS B CA 1
ATOM 3478 C C . LYS B 1 194 ? -52.406 17.078 -35.188 1 40.56 194 LYS B C 1
ATOM 3480 O O . LYS B 1 194 ? -53.312 17.156 -36.031 1 40.56 194 LYS B O 1
ATOM 3485 N N . SER B 1 195 ? -52.125 17.984 -34.375 1 44.28 195 SER B N 1
ATOM 3486 C CA . SER B 1 195 ? -52.906 19.203 -34.406 1 44.28 195 SER B CA 1
ATOM 3487 C C . SER B 1 195 ? -52.562 20.062 -35.625 1 44.28 195 SER B C 1
ATOM 3489 O O . SER B 1 195 ? -53.438 20.734 -36.156 1 44.28 195 SER B O 1
ATOM 3491 N N . TYR B 1 196 ? -51.375 19.969 -35.906 1 48.84 196 TYR B N 1
ATOM 3492 C CA . TYR B 1 196 ? -51 20.797 -37.062 1 48.84 196 TYR B CA 1
ATOM 3493 C C . TYR B 1 196 ? -51.625 20.266 -38.344 1 48.84 196 TYR B C 1
ATOM 3495 O O . TYR B 1 196 ? -52.031 21.031 -39.219 1 48.84 196 TYR B O 1
ATOM 3503 N N . TRP B 1 197 ? -51.781 18.922 -38.312 1 51.94 197 TRP B N 1
ATOM 3504 C CA . TRP B 1 197 ? -52.438 18.281 -39.469 1 51.94 197 TRP B CA 1
ATOM 3505 C C . TRP B 1 197 ? -53.906 18.656 -39.562 1 51.94 197 TRP B C 1
ATOM 3507 O O . TRP B 1 197 ? -54.438 18.844 -40.625 1 51.94 197 TRP B O 1
ATOM 3517 N N . VAL B 1 198 ? -54.531 18.844 -38.375 1 52.75 198 VAL B N 1
ATOM 3518 C CA . VAL B 1 198 ? -55.938 19.266 -38.312 1 52.75 198 VAL B CA 1
ATOM 3519 C C . VAL B 1 198 ? -56.062 20.703 -38.812 1 52.75 198 VAL B C 1
ATOM 3521 O O . VAL B 1 198 ? -56.969 21.031 -39.562 1 52.75 198 VAL B O 1
ATOM 3524 N N . LEU B 1 199 ? -55.094 21.438 -38.375 1 54.22 199 LEU B N 1
ATOM 3525 C CA . LEU B 1 199 ? -55.062 22.812 -38.844 1 54.22 199 LEU B CA 1
ATOM 3526 C C . LEU B 1 199 ? -54.844 22.859 -40.375 1 54.22 199 LEU B C 1
ATOM 3528 O O . LEU B 1 199 ? -55.5 23.656 -41.062 1 54.22 199 LEU B O 1
ATOM 3532 N N . LEU B 1 200 ? -54 22 -40.844 1 58.25 200 LEU B N 1
ATOM 3533 C CA . LEU B 1 200 ? -53.781 21.891 -42.281 1 58.25 200 LEU B CA 1
ATOM 3534 C C . LEU B 1 200 ? -55.031 21.391 -43 1 58.25 200 LEU B C 1
ATOM 3536 O O . LEU B 1 200 ? -55.406 21.891 -44.062 1 58.25 200 LEU B O 1
ATOM 3540 N N . VAL B 1 201 ? -55.719 20.453 -42.375 1 61.78 201 VAL B N 1
ATOM 3541 C CA . VAL B 1 201 ? -56.938 19.922 -42.938 1 61.78 201 VAL B CA 1
ATOM 3542 C C . VAL B 1 201 ? -58.031 20.984 -42.938 1 61.78 201 VAL B C 1
ATOM 3544 O O . VAL B 1 201 ? -58.75 21.141 -43.906 1 61.78 201 VAL B O 1
ATOM 3547 N N . ILE B 1 202 ? -58.094 21.781 -41.906 1 61.91 202 ILE B N 1
ATOM 3548 C CA . ILE B 1 202 ? -59.062 22.859 -41.812 1 61.91 202 ILE B CA 1
ATOM 3549 C C . ILE B 1 202 ? -58.719 23.922 -42.844 1 61.91 202 ILE B C 1
ATOM 3551 O O . ILE B 1 202 ? -59.625 24.422 -43.562 1 61.91 202 ILE B O 1
ATOM 3555 N N . ALA B 1 203 ? -57.5 24.203 -43 1 65.81 203 ALA B N 1
ATOM 3556 C CA . ALA B 1 203 ? -57.031 25.172 -44 1 65.81 203 ALA B CA 1
ATOM 3557 C C . ALA B 1 203 ? -57.375 24.703 -45.406 1 65.81 203 ALA B C 1
ATOM 3559 O O . ALA B 1 203 ? -57.844 25.5 -46.25 1 65.81 203 ALA B O 1
ATOM 3560 N N . VAL B 1 204 ? -57.125 23.438 -45.594 1 70.5 204 VAL B N 1
ATOM 3561 C CA . VAL B 1 204 ? -57.438 22.875 -46.906 1 70.5 204 VAL B CA 1
ATOM 3562 C C . VAL B 1 204 ? -58.938 22.891 -47.156 1 70.5 204 VAL B C 1
ATOM 3564 O O . VAL B 1 204 ? -59.438 23.219 -48.25 1 70.5 204 VAL B O 1
ATOM 3567 N N . LEU B 1 205 ? -59.75 22.641 -46.156 1 69.81 205 LEU B N 1
ATOM 3568 C CA . LEU B 1 205 ? -61.188 22.641 -46.25 1 69.81 205 LEU B CA 1
ATOM 3569 C C . LEU B 1 205 ? -61.719 24.047 -46.5 1 69.81 205 LEU B C 1
ATOM 3571 O O . LEU B 1 205 ? -62.625 24.25 -47.344 1 69.81 205 LEU B O 1
ATOM 3575 N N . MET B 1 206 ? -61.125 24.953 -45.812 1 65.94 206 MET B N 1
ATOM 3576 C CA . MET B 1 206 ? -61.5 26.344 -46.031 1 65.94 206 MET B CA 1
ATOM 3577 C C . MET B 1 206 ? -61.188 26.781 -47.469 1 65.94 206 MET B C 1
ATOM 3579 O O . MET B 1 206 ? -61.938 27.516 -48.094 1 65.94 206 MET B O 1
ATOM 3583 N N . LEU B 1 207 ? -60.125 26.312 -47.969 1 68.94 207 LEU B N 1
ATOM 3584 C CA . LEU B 1 207 ? -59.719 26.609 -49.344 1 68.94 207 LEU B CA 1
ATOM 3585 C C . LEU B 1 207 ? -60.688 26 -50.344 1 68.94 207 LEU B C 1
ATOM 3587 O O . LEU B 1 207 ? -61.062 26.641 -51.312 1 68.94 207 LEU B O 1
ATOM 3591 N N . VAL B 1 208 ? -61.062 24.766 -50.062 1 71.81 208 VAL B N 1
ATOM 3592 C CA . VAL B 1 208 ? -62 24.094 -50.938 1 71.81 208 VAL B CA 1
ATOM 3593 C C . VAL B 1 208 ? -63.344 24.797 -50.938 1 71.81 208 VAL B C 1
ATOM 3595 O O . VAL B 1 208 ? -63.969 25.031 -51.969 1 71.81 208 VAL B O 1
ATOM 3598 N N . VAL B 1 209 ? -63.812 25.234 -49.812 1 70.5 209 VAL B N 1
ATOM 3599 C CA . VAL B 1 209 ? -65.062 25.953 -49.688 1 70.5 209 VAL B CA 1
ATOM 3600 C C . VAL B 1 209 ? -65 27.297 -50.406 1 70.5 209 VAL B C 1
ATOM 3602 O O . VAL B 1 209 ? -65.938 27.719 -51.062 1 70.5 209 VAL B O 1
ATOM 3605 N N . PHE B 1 210 ? -63.906 27.906 -50.281 1 68.5 210 PHE B N 1
ATOM 3606 C CA . PHE B 1 210 ? -63.688 29.188 -50.938 1 68.5 210 PHE B CA 1
ATOM 3607 C C . PHE B 1 210 ? -63.719 29.031 -52.469 1 68.5 210 PHE B C 1
ATOM 3609 O O . PHE B 1 210 ? -64.375 29.844 -53.156 1 68.5 210 PHE B O 1
ATOM 3616 N N . VAL B 1 211 ? -63.125 28.047 -53 1 68.94 211 VAL B N 1
ATOM 3617 C CA . VAL B 1 211 ? -63.156 27.781 -54.406 1 68.94 211 VAL B CA 1
ATOM 3618 C C . VAL B 1 211 ? -64.562 27.5 -54.875 1 68.94 211 VAL B C 1
ATOM 3620 O O . VAL B 1 211 ? -65 28.016 -55.906 1 68.94 211 VAL B O 1
ATOM 3623 N N . ILE B 1 212 ? -65.312 26.734 -54.219 1 70.5 212 ILE B N 1
ATOM 3624 C CA . ILE B 1 212 ? -66.688 26.406 -54.562 1 70.5 212 ILE B CA 1
ATOM 3625 C C . ILE B 1 212 ? -67.562 27.656 -54.5 1 70.5 212 ILE B C 1
ATOM 3627 O O . ILE B 1 212 ? -68.375 27.906 -55.406 1 70.5 212 ILE B O 1
ATOM 3631 N N . TRP B 1 213 ? -67.438 28.484 -53.531 1 62.44 213 TRP B N 1
ATOM 3632 C CA . TRP B 1 213 ? -68.125 29.75 -53.406 1 62.44 213 TRP B CA 1
ATOM 3633 C C . TRP B 1 213 ? -67.812 30.672 -54.562 1 62.44 213 TRP B C 1
ATOM 3635 O O . TRP B 1 213 ? -68.75 31.281 -55.125 1 62.44 213 TRP B O 1
ATOM 3645 N N . MET B 1 214 ? -66.562 30.719 -54.969 1 58.94 214 MET B N 1
ATOM 3646 C CA . MET B 1 214 ? -66.188 31.516 -56.125 1 58.94 214 MET B CA 1
ATOM 3647 C C . MET B 1 214 ? -66.875 31 -57.406 1 58.94 214 MET B C 1
ATOM 3649 O O . MET B 1 214 ? -67.312 31.781 -58.25 1 58.94 214 MET B O 1
ATOM 3653 N N . LEU B 1 215 ? -66.875 29.719 -57.562 1 57.22 215 LEU B N 1
ATOM 3654 C CA . LEU B 1 215 ? -67.5 29.141 -58.75 1 57.22 215 LEU B CA 1
ATOM 3655 C C . LEU B 1 215 ? -69 29.375 -58.75 1 57.22 215 LEU B C 1
ATOM 3657 O O . LEU B 1 215 ? -69.625 29.594 -59.812 1 57.22 215 LEU B O 1
ATOM 3661 N N . LEU B 1 216 ? -69.562 29.188 -57.656 1 55.03 216 LEU B N 1
ATOM 3662 C CA . LEU B 1 216 ? -71 29.328 -57.594 1 55.03 216 LEU B CA 1
ATOM 3663 C C . LEU B 1 216 ? -71.438 30.781 -57.812 1 55.03 216 LEU B C 1
ATOM 3665 O O . LEU B 1 216 ? -72.5 31.047 -58.375 1 55.03 216 LEU B O 1
ATOM 3669 N N . HIS B 1 217 ? -70.562 31.625 -57.312 1 49.97 217 HIS B N 1
ATOM 3670 C CA . HIS B 1 217 ? -70.938 33 -57.531 1 49.97 217 HIS B CA 1
ATOM 3671 C C . HIS B 1 217 ? -70.5 33.5 -58.906 1 49.97 217 HIS B C 1
ATOM 3673 O O . HIS B 1 217 ? -70.938 34.562 -59.344 1 49.97 217 HIS B O 1
ATOM 3679 N N . LYS B 1 218 ? -69.5 32.938 -59.469 1 46.66 218 LYS B N 1
ATOM 3680 C CA . LYS B 1 218 ? -69.25 33.344 -60.844 1 46.66 218 LYS B CA 1
ATOM 3681 C C . LYS B 1 218 ? -70.312 32.906 -61.781 1 46.66 218 LYS B C 1
ATOM 3683 O O . LYS B 1 218 ? -70.438 33.406 -62.906 1 46.66 218 LYS B O 1
ATOM 3688 N N . ARG B 1 219 ? -71 31.844 -61.406 1 41.12 219 ARG B N 1
ATOM 3689 C CA . ARG B 1 219 ? -71.875 31.359 -62.469 1 41.12 219 ARG B CA 1
ATOM 3690 C C . ARG B 1 219 ? -72.938 32.375 -62.781 1 41.12 219 ARG B C 1
ATOM 3692 O O . ARG B 1 219 ? -73.562 32.344 -63.844 1 41.12 219 ARG B O 1
ATOM 3699 N N . PRO B 1 220 ? -73.5 33.062 -61.875 1 40.56 220 PRO B N 1
ATOM 3700 C CA . PRO B 1 220 ? -74.812 33.562 -62.406 1 40.56 220 PRO B CA 1
ATOM 3701 C C . PRO B 1 220 ? -74.625 34.625 -63.5 1 40.56 220 PRO B C 1
ATOM 3703 O O . PRO B 1 220 ? -75.562 35.219 -63.969 1 40.56 220 PRO B O 1
ATOM 3706 N N . TRP B 1 221 ? -73.375 35.094 -63.688 1 39.53 221 TRP B N 1
ATOM 3707 C CA . TRP B 1 221 ? -73.5 36.312 -64.5 1 39.53 221 TRP B CA 1
ATOM 3708 C C . TRP B 1 221 ? -73.938 35.969 -65.938 1 39.53 221 TRP B C 1
ATOM 3710 O O . TRP B 1 221 ? -74.375 36.812 -66.688 1 39.53 221 TRP B O 1
ATOM 3720 N N . GLN B 1 222 ? -73.625 34.781 -66.375 1 38.31 222 GLN B N 1
ATOM 3721 C CA . GLN B 1 222 ? -73.875 34.656 -67.812 1 38.31 222 GLN B CA 1
ATOM 3722 C C . GLN B 1 222 ? -75.375 34.656 -68.125 1 38.31 222 GLN B C 1
ATOM 3724 O O . GLN B 1 222 ? -75.75 34.938 -69.25 1 38.31 222 GLN B O 1
ATOM 3729 N N . ARG B 1 223 ? -76.188 34.094 -67.188 1 38.44 223 ARG B N 1
ATOM 3730 C CA . ARG B 1 223 ? -77.5 33.812 -67.75 1 38.44 223 ARG B CA 1
ATOM 3731 C C . ARG B 1 223 ? -78.25 35.125 -67.938 1 38.44 223 ARG B C 1
ATOM 3733 O O . ARG B 1 223 ? -79.25 35.156 -68.625 1 38.44 223 ARG B O 1
ATOM 3740 N N . SER B 1 224 ? -78.062 36.125 -67.125 1 37.94 224 SER B N 1
ATOM 3741 C CA . SER B 1 224 ? -79.062 37.188 -67.125 1 37.94 224 SER B CA 1
ATOM 3742 C C . SER B 1 224 ? -78.938 38 -68.438 1 37.94 224 SER B C 1
ATOM 3744 O O . SER B 1 224 ? -79.688 38.969 -68.625 1 37.94 224 SER B O 1
ATOM 3746 N N . GLN B 1 225 ? -78 37.812 -69.25 1 38.78 225 GLN B N 1
ATOM 3747 C CA . GLN B 1 225 ? -78 38.656 -70.438 1 38.78 225 GLN B CA 1
ATOM 3748 C C . GLN B 1 225 ? -79.188 38.281 -71.375 1 38.78 225 GLN B C 1
ATOM 3750 O O . GLN B 1 225 ? -79.562 39.031 -72.25 1 38.78 225 GLN B O 1
ATOM 3755 N N . ARG B 1 226 ? -79.625 37 -71.312 1 37.06 226 ARG B N 1
ATOM 3756 C CA . ARG B 1 226 ? -80.562 36.656 -72.375 1 37.06 226 ARG B CA 1
ATOM 3757 C C . ARG B 1 226 ? -81.875 37.438 -72.25 1 37.06 226 ARG B C 1
ATOM 3759 O O . ARG B 1 226 ? -82.5 37.781 -73.25 1 37.06 226 ARG B O 1
ATOM 3766 N N . TYR B 1 227 ? -82.312 37.594 -71 1 39.12 227 TYR B N 1
ATOM 3767 C CA . TYR B 1 227 ? -83.75 38.062 -70.875 1 39.12 227 TYR B CA 1
ATOM 3768 C C . TYR B 1 227 ? -83.875 39.5 -71.312 1 39.12 227 TYR B C 1
ATOM 3770 O O . TYR B 1 227 ? -84.938 39.906 -71.812 1 39.12 227 TYR B O 1
ATOM 3778 N N . GLU B 1 228 ? -82.875 40.406 -71.188 1 39 228 GLU B N 1
ATOM 3779 C CA . GLU B 1 228 ? -83.188 41.812 -71.5 1 39 228 GLU B CA 1
ATOM 3780 C C . GLU B 1 228 ? -83.375 42.031 -73 1 39 228 GLU B C 1
ATOM 3782 O O . GLU B 1 228 ? -84.062 43 -73.375 1 39 228 GLU B O 1
ATOM 3787 N N . GLU B 1 229 ? -82.875 41.219 -73.875 1 43.84 229 GLU B N 1
ATOM 3788 C CA . GLU B 1 229 ? -83.125 41.438 -75.312 1 43.84 229 GLU B CA 1
ATOM 3789 C C . GLU B 1 229 ? -84.562 41.156 -75.688 1 43.84 229 GLU B C 1
ATOM 3791 O O . GLU B 1 229 ? -85.125 41.875 -76.562 1 43.84 229 GLU B O 1
ATOM 3796 N N . ARG B 1 230 ? -85.188 40.062 -75.188 1 40.94 230 ARG B N 1
ATOM 3797 C CA . ARG B 1 230 ? -86.562 39.719 -75.625 1 40.94 230 ARG B CA 1
ATOM 3798 C C . ARG B 1 230 ? -87.5 40.812 -75.312 1 40.94 230 ARG B C 1
ATOM 3800 O O . ARG B 1 230 ? -88.5 41.062 -76.062 1 40.94 230 ARG B O 1
ATOM 3807 N N . GLU B 1 231 ? -87.438 41.406 -74.125 1 42.31 231 GLU B N 1
ATOM 3808 C CA . GLU B 1 231 ? -88.5 42.406 -73.812 1 42.31 231 GLU B CA 1
ATOM 3809 C C . GLU B 1 231 ? -88.375 43.625 -74.688 1 42.31 231 GLU B C 1
ATOM 3811 O O . GLU B 1 231 ? -89.375 44.312 -74.938 1 42.31 231 GLU B O 1
ATOM 3816 N N . LEU B 1 232 ? -87.188 43.938 -75.312 1 45.81 232 LEU B N 1
ATOM 3817 C CA . LEU B 1 232 ? -87.125 45.062 -76.25 1 45.81 232 LEU B CA 1
ATOM 3818 C C . LEU B 1 232 ? -87.875 44.719 -77.5 1 45.81 232 LEU B C 1
ATOM 3820 O O . LEU B 1 232 ? -88.5 45.594 -78.125 1 45.81 232 LEU B O 1
ATOM 3824 N N . GLU B 1 233 ? -87.875 43.438 -78.062 1 48.91 233 GLU B N 1
ATOM 3825 C CA . GLU B 1 233 ? -88.625 43.062 -79.25 1 48.91 233 GLU B CA 1
ATOM 3826 C C . GLU B 1 233 ? -90.125 43.281 -79.062 1 48.91 233 GLU B C 1
ATOM 3828 O O . GLU B 1 233 ? -90.812 43.656 -79.938 1 48.91 233 GLU B O 1
ATOM 3833 N N . LEU B 1 234 ? -90.625 42.969 -77.812 1 48.75 234 LEU B N 1
ATOM 3834 C CA . LEU B 1 234 ? -92.062 43.188 -77.688 1 48.75 234 LEU B CA 1
ATOM 3835 C C . LEU B 1 234 ? -92.438 44.656 -77.812 1 48.75 234 LEU B C 1
ATOM 3837 O O . LEU B 1 234 ? -93.5 45 -78.375 1 48.75 234 LEU B O 1
ATOM 3841 N N . VAL B 1 235 ? -91.562 45.562 -77.188 1 52.06 235 VAL B N 1
ATOM 3842 C CA . VAL B 1 235 ? -91.938 46.969 -77.188 1 52.06 235 VAL B CA 1
ATOM 3843 C C . VAL B 1 235 ? -91.75 47.562 -78.562 1 52.06 235 VAL B C 1
ATOM 3845 O O . VAL B 1 235 ? -92.438 48.531 -78.938 1 52.06 235 VAL B O 1
ATOM 3848 N N . GLU B 1 236 ? -90.875 47.156 -79.375 1 55.62 236 GLU B N 1
ATOM 3849 C CA . GLU B 1 236 ? -90.812 47.719 -80.75 1 55.62 236 GLU B CA 1
ATOM 3850 C C . GLU B 1 236 ? -92.062 47.344 -81.5 1 55.62 236 GLU B C 1
ATOM 3852 O O . GLU B 1 236 ? -92.5 48.094 -82.375 1 55.62 236 GLU B O 1
ATOM 3857 N N . LEU B 1 237 ? -92.625 46.094 -81.375 1 51.44 237 LEU B N 1
ATOM 3858 C CA . LEU B 1 237 ? -93.812 45.75 -82.188 1 51.44 237 LEU B CA 1
ATOM 3859 C C . LEU B 1 237 ? -95 46.594 -81.812 1 51.44 237 LEU B C 1
ATOM 3861 O O . LEU B 1 237 ? -96.062 46.562 -82.5 1 51.44 237 LEU B O 1
ATOM 3865 N N . GLN B 1 238 ? -95.125 47.188 -80.688 1 49.38 238 GLN B N 1
ATOM 3866 C CA . GLN B 1 238 ? -96.25 48.062 -80.438 1 49.38 238 GLN B CA 1
ATOM 3867 C C . GLN B 1 238 ? -96 49.469 -81.062 1 49.38 238 GLN B C 1
ATOM 3869 O O . GLN B 1 238 ? -96.938 50.156 -81.375 1 49.38 238 GLN B O 1
ATOM 3874 N N . THR B 1 239 ? -94.812 50.062 -81.062 1 42.25 239 THR B N 1
ATOM 3875 C CA . THR B 1 239 ? -94.75 51.344 -81.75 1 42.25 239 THR B CA 1
ATOM 3876 C C . THR B 1 239 ? -94.312 51.156 -83.188 1 42.25 239 THR B C 1
ATOM 3878 O O . THR B 1 239 ? -93.438 50.344 -83.5 1 42.25 239 THR B O 1
#

Organism: Anolis carolinensis (NCBI:txid28377)

Solvent-accessible surface area (backbone atoms only — not comparable to full-atom values): 27755 Å² total; per-residue (Å²): 136,84,77,76,76,72,79,74,74,65,65,59,62,59,54,55,62,58,58,70,59,61,65,71,64,68,36,82,61,33,37,32,82,60,71,79,50,70,92,67,65,44,62,58,53,52,54,58,44,45,23,43,28,57,39,68,42,77,37,79,40,78,75,32,68,42,90,40,92,82,42,39,40,57,53,50,42,44,54,49,37,53,52,52,52,54,48,46,75,37,32,18,67,60,36,31,57,51,52,46,68,57,42,64,56,32,55,68,48,71,48,32,84,60,45,60,85,74,64,41,69,44,77,39,33,39,54,65,66,55,64,55,48,40,58,39,53,52,52,39,43,52,56,34,46,56,26,46,75,68,75,36,57,31,73,41,52,86,49,33,57,63,56,53,48,68,74,66,63,67,67,77,74,76,71,71,70,60,81,56,80,52,71,79,67,73,71,69,69,73,62,64,70,61,50,57,57,51,50,49,51,51,50,49,51,53,49,53,53,50,53,51,52,50,53,62,66,56,52,70,69,70,65,71,67,68,68,68,64,64,67,60,63,63,62,57,77,76,100,135,86,77,76,76,73,78,73,72,65,64,59,61,57,53,55,63,59,59,69,59,60,65,71,63,68,36,83,58,33,40,33,80,59,73,78,50,70,92,66,65,45,63,58,54,49,54,57,45,46,24,43,27,59,38,68,40,77,38,77,41,76,74,30,69,43,90,41,93,81,42,38,37,57,53,50,42,45,54,48,37,52,52,52,52,54,48,45,76,37,33,17,67,60,37,30,56,52,52,45,69,59,42,64,54,32,55,69,46,71,46,34,83,60,44,60,84,75,64,42,69,46,77,40,33,38,54,65,65,53,64,54,46,39,57,40,53,52,52,40,43,52,57,33,46,56,26,47,77,70,74,37,57,33,73,41,52,85,49,33,57,62,55,54,47,67,74,70,63,70,70,76,72,79,71,78,70,66,78,50,74,59,67,74,66,68,70,65,68,75,58,64,73,54,48,60,54,50,51,50,49,48,51,49,49,52,48,53,52,49,53,52,52,51,52,61,63,58,52,61,64,70,63,65,63,61,63,65,57,57,61,50,57,58,56,51,77,73,102